Protein 5CCB (pdb70)

Solvent-accessible surface area: 30809 Å² total; per-residue (Å²): 5,8,5,29,48,35,52,128,84,3,66,83,17,0,8,0,0,0,3,24,33,169,53,50,37,55,27,14,113,0,85,148,73,27,105,23,128,24,173,57,21,28,0,123,3,50,109,21,0,26,46,70,52,7,0,15,78,1,85,18,47,116,59,18,116,0,25,0,0,0,0,1,1,17,7,15,3,108,26,9,70,100,54,44,141,9,8,84,21,16,5,3,0,0,2,2,6,7,2,40,2,90,18,31,5,30,0,0,3,4,17,5,12,3,0,4,11,0,4,1,1,2,5,1,0,6,39,94,4,44,0,26,0,0,10,136,65,117,123,62,0,82,68,0,74,83,5,4,130,60,4,144,0,28,169,22,13,46,12,64,45,50,52,7,23,192,70,3,3,41,33,69,79,58,0,42,0,0,1,0,51,28,102,33,0,70,99,0,3,29,51,0,38,57,0,0,64,78,94,12,15,8,0,0,3,15,2,70,62,51,101,33,2,62,138,1,12,130,26,0,64,93,99,31,10,39,55,67,40,5,8,12,3,30,42,17,27,25,48,21,146,108,53,74,126,112,90,101,134,142,68,125,121,180,70,72,90,92,100,30,8,53,66,106,145,185,72,54,57,88,62,0,35,0,3,0,0,18,7,15,55,97,138,131,4,45,71,34,47,70,2,0,2,31,33,104,107,54,15,49,23,21,70,2,83,139,165,88,133,18,51,3,74,203,54,151,6,66,6,18,78,5,43,51,63,32,27,20,28,10,5,66,34,70,125,18,17,9,110,60,44,82,82,80,242,252,119,50,29,118,68,111,186,129,67,99,138,102,65,148,30,58,128,36,77,150,108,61,31,123,54,41,116,122,164,63,57,88,3,68,82,5,5,76,60,8,26,115,45,12,70,24,30,136,56,46,42,107,82,37,17,58,159,37,46,60,143,44,96,120,142,42,29,13,74,6,35,5,20,101,16,3,3,15,5,0,2,35,11,26,36,82,101,74,35,56,120,0,18,63,2,1,28,0,3,0,0,9,1,3,0,38,0,2,1,3,15,54,3,30,0,1,0,0,8,22,0,12,0,0,1,0,0,0,0,8,15,6,6,20,43,85,40,19,8,0,1,0,16,33,67,87,32,38,90,67,63,0,12,51,24,17,40,47,74,125,72,45,84,82,17,12,34,30,0,16,37,114,88,8,98,29,16,37,132,61,106,55,127,125,70,176,114,119,55,91,101,143,122,83,88,89,77,129,102,59,29,68,62,0,7,56,44,2,58,95,103,66,2,18,0,0,2,1,0,10,165,76,90,4,6,78,18,0,56,39,1,3,50,2,13,11,60,0,18,1,0,0,0,2,11,51,131,43,120,24,0,6,50,0,44,40,68,0,128,116,69,26,10,15,25,32,26,87,1,9,6,9,56,1,82,38,26,55,24,87,92,133,62,38,91,47,105,111,86,58,62,40,34,0,2,31,4,0,6,6,20,7,9,37,106,114,154

B-factor: mean 63.01, std 27.36, range [24.52, 203.17]

Secondary structure (DSSP, 8-state):
--SSS--SB--TT-EEEEE-STT-EEEEE--TT-EEEETTEEEEIIIIITTPBTT-EEE-SSS-EEEEE---HHHHHTTS--SS----HHHHHHHHHHTT--TT-EEEEE--TTSHHHHHHHHHHTTT-EEEEE--SHHHHHHHHHHHHHTT-GGGEEEE-S-HHHHTTS--S-BSEEEE-SS-GGGGHHHHHHHB-TT-EEEEEEESSHHHHHHHHHHHHHHT-EEEEEEEEEEEEEEEEEE-PPPP--S------EEEEEESSS------EEEEEEE---/-B--TT-EEEEEETTEEEEEE--TT-EEE-SS-EEEGGG--SSBTTB--EE-SS-EE---S------S--TT----S--B-S-HHHHHHHHHTT--SHHHHHHHHHTBSSGGGS-HHHHHHHHHHHHHHHS---EEE---HHHHHHHHHHH-GGGGTT--HHHHHHHHHHTT--TT-EEEEEE-STTHHHHHHHHHHTT-SEEEEEESTTS---HHHHHT---GGGGTTEEEEEGGGHHHHHHT-----HHHHHHHHHHHHHHHHHHHHHHHHT--BSEEEEE-SS-HHHHHHHHGGGB-SS-EEEEEESSSHHHHHHHHHHHHH--EEEEEEEEEEEEEEE--TT--EEEEEE-SSS-EEEEEEE-PPP-

GO terms:
  GO:0061953 mRNA (adenine-N1-)-methyltransferase activity (F, IDA)
  GO:0160107 tRNA (adenine(58)-N1)-methyltransferase activity (F, EXP)
  GO:0005654 nucleoplasm (C, TAS)
  GO:0005515 protein binding (F, IPI)
  GO:0006397 mRNA processing (P, IDA)

CATH classification: 3.10.330.20 (+1 more: 3.40.50.150)

Nearest PDB structures (foldseek):
  5ccx-assembly1_A-2  TM=1.003E+00  e=7.266E-63  Homo sapiens
  5cd1-assembly1_D  TM=9.983E-01  e=8.312E-58  Homo sapiens
  3mb5-assembly1_A  TM=9.151E-01  e=3.754E-25  Pyrococcus abyssi
  2pwy-assembly1_A  TM=8.803E-01  e=2.481E-20  Thermus thermophilus HB27
  5c0o-assembly1_G  TM=8.542E-01  e=1.266E-16  Thermus thermophilus HB27

Foldseek 3Di:
DQQQDDDFADAALFWKWKQQPDRDIETDHQDQQDWDQDPQAIDHRNPQGGGHTAQDWTQHPPRGTIHIHHDYLQRCLVHFDFPDDDDHVQVLVVVCVQQVFAAQFEEEEPDCGRVSSVSVSLNGHPDNYAYQHEHQDVVSLVVNCVVCVSSVSNNRYDYDHDDCLPPNRPAFQPGQEYEYDDAQCLSNLLSRLRRHHLQKHKYKYWAADVVSVVSNVVSCVVNPWAPKDKDFDWDWAWDWDKDFDDDDCPPDPPGDIDIDTHTPDPDTDGDTIMIMTMDHHD/DWFDAQAWWWKDWPHAIDIDHHDAPDWDDDPHAIEGCNVRGPHHAQFKWDDAPHYIDGDDNDDAAEADDCPPPDPPVCQQPDDPVVLVVCVVVVDQQVVSLVNRCVRGNCLNHHHRVVNVVSSVVSCSVRVTMMGMHADDLVSLQCNCLVPPCVQQQLAHSVNLVCQCVLQVQAAAFEEEEEGSNQCSSVLNSLRRRVLHHAYEYEYEDPDDGCRSNVSNVDDCSSCVRYAYEYPVCLVCLVVVVGDVVVVVVVVVVVVVNVVRNVVSSVLQSVLDGQEYEYGYPDLCQVVCVRSNSSYRFFHKYKYWHLDQPSVVVSVVVCVVVDQWDPKDKADDWDWDWDDDVVDIDIDDIRPSSNTIMIMTGGHDDDD

Structure (mmCIF, N/CA/C/O backbone):
data_5CCB
#
_entry.id   5CCB
#
_cell.length_a   137.180
_cell.length_b   137.180
_cell.length_c   177.020
_cell.angle_alpha   90.00
_cell.angle_beta   90.00
_cell.angle_gamma   90.00
#
_symmetry.space_group_name_H-M   'P 43 21 2'
#
loop_
_entity.id
_entity.type
_entity.pdbx_description
1 polymer 'tRNA (adenine(58)-N(1))-methyltransferase catalytic subunit TRMT61A'
2 polymer 'tRNA (adenine(58)-N(1))-methyltransferase non-catalytic subunit TRM6'
3 polymer tRNA3Lys
4 non-polymer S-ADENOSYL-L-HOMOCYSTEINE
5 non-polymer 'SODIUM ION'
6 water water
#
loop_
_atom_site.group_PDB
_atom_site.id
_atom_site.type_symbol
_atom_site.label_atom_id
_atom_site.label_alt_id
_atom_site.label_comp_id
_atom_site.label_asym_id
_atom_site.label_entity_id
_atom_site.label_seq_id
_atom_site.pdbx_PDB_ins_code
_atom_site.Cartn_x
_atom_site.Cartn_y
_atom_site.Cartn_z
_atom_site.occupancy
_atom_site.B_iso_or_equiv
_atom_site.auth_seq_id
_atom_site.auth_comp_id
_atom_site.auth_asym_id
_atom_site.auth_atom_id
_atom_site.pdbx_PDB_model_num
ATOM 1 N N . MET A 1 1 ? -28.386 -19.788 36.830 1.00 67.67 1 MET A N 1
ATOM 2 C CA . MET A 1 1 ? -29.861 -19.786 36.613 1.00 62.31 1 MET A CA 1
ATOM 3 C C . MET A 1 1 ? -30.363 -18.342 36.720 1.00 68.99 1 MET A C 1
ATOM 4 O O . MET A 1 1 ? -29.548 -17.438 36.905 1.00 59.25 1 MET A O 1
ATOM 20 N N . SER A 1 2 ? -31.667 -18.101 36.549 1.00 50.58 2 SER A N 1
ATOM 21 C CA . SER A 1 2 ? -32.630 -19.131 36.174 1.00 49.78 2 SER A CA 1
ATOM 22 C C . SER A 1 2 ? -32.640 -19.295 34.668 1.00 45.42 2 SER A C 1
ATOM 23 O O . SER A 1 2 ? -32.112 -18.456 33.943 1.00 49.22 2 SER A O 1
ATOM 31 N N . PHE A 1 3 ? -33.243 -20.386 34.210 1.00 40.30 3 PHE A N 1
ATOM 32 C CA . PHE A 1 3 ? -33.416 -20.641 32.787 1.00 39.13 3 PHE A CA 1
ATOM 33 C C . PHE A 1 3 ? -34.335 -19.595 32.167 1.00 42.68 3 PHE A C 1
ATOM 34 O O . PHE A 1 3 ? -34.276 -19.323 30.973 1.00 41.89 3 PHE A O 1
ATOM 51 N N . VAL A 1 4 ? -35.163 -18.996 33.009 1.00 35.75 4 VAL A N 1
ATOM 52 C CA . VAL A 1 4 ? -36.255 -18.146 32.566 1.00 35.08 4 VAL A CA 1
ATOM 53 C C . VAL A 1 4 ? -35.949 -16.658 32.754 1.00 44.98 4 VAL A C 1
ATOM 54 O O . VAL A 1 4 ? -36.615 -15.798 32.172 1.00 44.01 4 VAL A O 1
ATOM 67 N N . ALA A 1 5 ? -34.933 -16.355 33.558 1.00 39.02 5 ALA A N 1
ATOM 68 C CA . ALA A 1 5 ? -34.534 -14.971 33.791 1.00 45.44 5 ALA A CA 1
ATOM 69 C C . ALA A 1 5 ? -33.034 -14.877 34.073 1.00 41.96 5 ALA A C 1
ATOM 70 O O . ALA A 1 5 ? -32.476 -15.727 34.757 1.00 49.79 5 ALA A O 1
ATOM 77 N N . TYR A 1 6 ? -32.383 -13.849 33.532 1.00 38.90 6 TYR A N 1
ATOM 78 C CA . TYR A 1 6 ? -30.957 -13.645 33.761 1.00 41.66 6 TYR A CA 1
ATOM 79 C C . TYR A 1 6 ? -30.689 -13.166 35.183 1.00 43.58 6 TYR A C 1
ATOM 80 O O . TYR A 1 6 ? -31.397 -12.310 35.701 1.00 41.92 6 TYR A O 1
ATOM 98 N N . GLU A 1 7 ? -29.648 -13.717 35.793 1.00 42.78 7 GLU A N 1
ATOM 99 C CA . GLU A 1 7 ? -29.193 -13.290 37.105 1.00 51.99 7 GLU A CA 1
ATOM 100 C C . GLU A 1 7 ? -27.703 -13.032 37.002 1.00 52.29 7 GLU A C 1
ATOM 101 O O . GLU A 1 7 ? -27.000 -13.681 36.220 1.00 45.42 7 GLU A O 1
ATOM 113 N N . GLU A 1 8 ? -27.221 -12.076 37.784 1.00 45.19 8 GLU A N 1
ATOM 114 C CA . GLU A 1 8 ? -25.835 -11.653 37.684 1.00 49.84 8 GLU A CA 1
ATOM 115 C C . GLU A 1 8 ? -24.917 -12.716 38.263 1.00 45.11 8 GLU A C 1
ATOM 116 O O . GLU A 1 8 ? -23.894 -13.061 37.669 1.00 51.50 8 GLU A O 1
ATOM 128 N N . LEU A 1 9 ? -25.303 -13.247 39.418 1.00 47.28 9 LEU A N 1
ATOM 129 C CA . LEU A 1 9 ? -24.402 -14.054 40.230 1.00 43.39 9 LEU A CA 1
ATOM 130 C C . LEU A 1 9 ? -24.784 -15.518 40.290 1.00 43.39 9 LEU A C 1
ATOM 131 O O . LEU A 1 9 ? -25.959 -15.876 40.325 1.00 44.53 9 LEU A O 1
ATOM 147 N N . ILE A 1 10 ? -23.762 -16.362 40.323 1.00 40.10 10 ILE A N 1
ATOM 148 C CA . ILE A 1 10 ? -23.943 -17.793 40.459 1.00 40.55 10 ILE A CA 1
ATOM 149 C C . ILE A 1 10 ? -24.338 -18.107 41.894 1.00 51.69 10 ILE A C 1
ATOM 150 O O . ILE A 1 10 ? -23.785 -17.545 42.835 1.00 54.01 10 ILE A O 1
ATOM 166 N N . LYS A 1 11 ? -25.299 -19.007 42.061 1.00 50.56 11 LYS A N 1
ATOM 167 C CA . LYS A 1 11 ? -25.745 -19.401 43.388 1.00 51.04 11 LYS A CA 1
ATOM 168 C C . LYS A 1 11 ? -25.925 -20.908 43.429 1.00 51.10 11 LYS A C 1
ATOM 169 O O . LYS A 1 11 ? -25.930 -21.574 42.391 1.00 48.47 11 LYS A O 1
ATOM 188 N N . GLU A 1 12 ? -26.072 -21.444 44.632 1.00 47.28 12 GLU A N 1
ATOM 189 C CA . GLU A 1 12 ? -26.194 -22.879 44.810 1.00 43.69 12 GLU A CA 1
ATOM 190 C C . GLU A 1 12 ? -27.460 -23.382 44.139 1.00 41.71 12 GLU A C 1
ATOM 191 O O . GLU A 1 12 ? -28.489 -22.715 44.168 1.00 49.59 12 GLU A O 1
ATOM 203 N N . GLY A 1 13 ? -27.380 -24.565 43.538 1.00 42.55 13 GLY A N 1
ATOM 204 C CA . GLY A 1 13 ? -28.507 -25.134 42.824 1.00 48.88 13 GLY A CA 1
ATOM 205 C C . GLY A 1 13 ? -28.516 -24.758 41.350 1.00 41.58 13 GLY A C 1
ATOM 206 O O . GLY A 1 13 ? -29.186 -25.411 40.548 1.00 48.82 13 GLY A O 1
ATOM 210 N N . ASP A 1 14 ? -27.773 -23.710 40.992 1.00 44.75 14 ASP A N 1
ATOM 211 C CA . ASP A 1 14 ? -27.685 -23.267 39.597 1.00 43.86 14 ASP A CA 1
ATOM 212 C C . ASP A 1 14 ? -27.096 -24.338 38.689 1.00 50.41 14 ASP A C 1
ATOM 213 O O . ASP A 1 14 ? -26.231 -25.113 39.095 1.00 41.97 14 ASP A O 1
ATOM 222 N N . THR A 1 15 ? -27.565 -24.378 37.448 1.00 46.05 15 THR A N 1
ATOM 223 C CA . THR A 1 15 ? -26.881 -25.129 36.412 1.00 40.81 15 THR A CA 1
ATOM 224 C C . THR A 1 15 ? -25.936 -24.139 35.740 1.00 45.31 15 THR A C 1
ATOM 225 O O . THR A 1 15 ? -26.379 -23.143 35.172 1.00 51.57 15 THR A O 1
ATOM 236 N N . ALA A 1 16 ? -24.635 -24.392 35.826 1.00 39.34 16 ALA A N 1
ATOM 237 C CA . ALA A 1 16 ? -23.649 -23.503 35.212 1.00 39.63 16 ALA A CA 1
ATOM 238 C C . ALA A 1 16 ? -22.988 -24.214 34.041 1.00 38.12 16 ALA A C 1
ATOM 239 O O . ALA A 1 16 ? -22.771 -25.422 34.089 1.00 42.15 16 ALA A O 1
ATOM 246 N N . ILE A 1 17 ? -22.684 -23.467 32.983 1.00 42.80 17 ILE A N 1
ATOM 247 C CA . ILE A 1 17 ? -22.050 -24.037 31.798 1.00 40.45 17 ILE A CA 1
ATOM 248 C C . ILE A 1 17 ? -20.598 -23.571 31.713 1.00 36.96 17 ILE A C 1
ATOM 249 O O . ILE A 1 17 ? -20.321 -22.376 31.626 1.00 41.80 17 ILE A O 1
ATOM 265 N N . LEU A 1 18 ? -19.673 -24.524 31.765 1.00 40.83 18 LEU A N 1
ATOM 266 C CA . LEU A 1 18 ? -18.249 -24.220 31.699 1.00 40.57 18 LEU A CA 1
ATOM 267 C C . LEU A 1 18 ? -17.762 -24.334 30.262 1.00 39.09 18 LEU A C 1
ATOM 268 O O . LEU A 1 18 ? -18.021 -25.338 29.601 1.00 43.91 18 LEU A O 1
ATOM 284 N N . SER A 1 19 ? -17.062 -23.315 29.772 1.00 38.88 19 SER A N 1
ATOM 285 C CA . SER A 1 19 ? -16.457 -23.383 28.441 1.00 45.65 19 SER A CA 1
ATOM 286 C C . SER A 1 19 ? -14.984 -23.746 28.587 1.00 48.62 19 SER A C 1
ATOM 287 O O . SER A 1 19 ? -14.243 -23.070 29.296 1.00 56.07 19 SER A O 1
ATOM 295 N N . LEU A 1 20 ? -14.572 -24.817 27.914 1.00 48.46 20 LEU A N 1
ATOM 296 C CA . LEU A 1 20 ? -13.280 -25.456 28.155 1.00 54.38 20 LEU A CA 1
ATOM 297 C C . LEU A 1 20 ? -12.296 -25.241 27.016 1.00 57.28 20 LEU A C 1
ATOM 298 O O . LEU A 1 20 ? -11.237 -25.860 26.980 1.00 54.19 20 LEU A O 1
ATOM 314 N N . GLY A 1 21 ? -12.650 -24.374 26.079 1.00 50.02 21 GLY A N 1
ATOM 315 C CA . GLY A 1 21 ? -11.817 -24.152 24.918 1.00 60.65 21 GLY A CA 1
ATOM 316 C C . GLY A 1 21 ? -12.352 -24.908 23.720 1.00 62.26 21 GLY A C 1
ATOM 317 O O . GLY A 1 21 ? -13.000 -25.948 23.851 1.00 51.65 21 GLY A O 1
ATOM 321 N N . HIS A 1 22 ? -12.063 -24.381 22.541 1.00 66.04 22 HIS A N 1
ATOM 322 C CA . HIS A 1 22 ? -12.662 -24.875 21.318 1.00 73.30 22 HIS A CA 1
ATOM 323 C C . HIS A 1 22 ? -14.153 -24.609 21.466 1.00 71.83 22 HIS A C 1
ATOM 324 O O . HIS A 1 22 ? -14.542 -23.514 21.864 1.00 89.54 22 HIS A O 1
ATOM 339 N N . GLY A 1 23 ? -14.994 -25.585 21.166 1.00 65.31 23 GLY A N 1
ATOM 340 C CA . GLY A 1 23 ? -16.417 -25.412 21.392 1.00 79.02 23 GLY A CA 1
ATOM 341 C C . GLY A 1 23 ? -16.872 -26.215 22.593 1.00 61.50 23 GLY A C 1
ATOM 342 O O . GLY A 1 23 ? -18.047 -26.193 22.957 1.00 55.45 23 GLY A O 1
ATOM 346 N N . ALA A 1 24 ? -15.922 -26.912 23.218 1.00 47.84 24 ALA A N 1
ATOM 347 C CA . ALA A 1 24 ? -16.228 -27.907 24.243 1.00 43.11 24 ALA A CA 1
ATOM 348 C C . ALA A 1 24 ? -16.832 -27.246 25.478 1.00 49.00 24 ALA A C 1
ATOM 349 O O . ALA A 1 24 ? -16.380 -26.184 25.908 1.00 39.12 24 ALA A O 1
ATOM 356 N N . MET A 1 25 ? -17.843 -27.892 26.050 1.00 45.77 25 MET A N 1
ATOM 357 C CA . MET A 1 25 ? -18.517 -27.369 27.224 1.00 41.16 25 MET A CA 1
ATOM 358 C C . MET A 1 25 ? -18.946 -28.510 28.117 1.00 39.29 25 MET A C 1
ATOM 359 O O . MET A 1 25 ? -19.024 -29.651 27.683 1.00 36.28 25 MET A O 1
ATOM 373 N N . VAL A 1 26 ? -19.239 -28.187 29.369 1.00 41.02 26 VAL A N 1
ATOM 374 C CA . VAL A 1 26 ? -19.834 -29.146 30.275 1.00 41.10 26 VAL A CA 1
ATOM 375 C C . VAL A 1 26 ? -20.799 -28.392 31.189 1.00 40.26 26 VAL A C 1
ATOM 376 O O . VAL A 1 26 ? -20.557 -27.239 31.549 1.00 42.52 26 VAL A O 1
ATOM 389 N N . ALA A 1 27 ? -21.915 -29.026 31.533 1.00 37.23 27 ALA A N 1
ATOM 390 C CA . ALA A 1 27 ? -22.863 -28.422 32.452 1.00 37.82 27 ALA A CA 1
ATOM 391 C C . ALA A 1 27 ? -22.562 -28.955 33.850 1.00 46.75 27 ALA A C 1
ATOM 392 O O . ALA A 1 27 ? -22.197 -30.114 34.016 1.00 41.10 27 ALA A O 1
ATOM 399 N N . VAL A 1 28 ? -22.725 -28.103 34.851 1.00 37.80 28 VAL A N 1
ATOM 400 C CA . VAL A 1 28 ? -22.434 -28.474 36.226 1.00 47.91 28 VAL A CA 1
ATOM 401 C C . VAL A 1 28 ? -23.564 -27.995 37.109 1.00 41.03 28 VAL A C 1
ATOM 402 O O . VAL A 1 28 ? -24.094 -26.907 36.906 1.00 41.03 28 VAL A O 1
ATOM 415 N N . ARG A 1 29 ? -23.941 -28.810 38.084 1.00 46.60 29 ARG A N 1
ATOM 416 C CA . ARG A 1 29 ? -24.838 -28.346 39.123 1.00 44.40 29 ARG A CA 1
ATOM 417 C C . ARG A 1 29 ? -24.008 -27.804 40.282 1.00 44.30 29 ARG A C 1
ATOM 418 O O . ARG A 1 29 ? -23.234 -28.532 40.896 1.00 48.72 29 ARG A O 1
ATOM 439 N N . VAL A 1 30 ? -24.180 -26.524 40.581 1.00 40.18 30 VAL A N 1
ATOM 440 C CA . VAL A 1 30 ? -23.394 -25.868 41.616 1.00 48.72 30 VAL A CA 1
ATOM 441 C C . VAL A 1 30 ? -23.875 -26.296 43.009 1.00 48.80 30 VAL A C 1
ATOM 442 O O . VAL A 1 30 ? -25.017 -26.024 43.381 1.00 46.33 30 VAL A O 1
ATOM 455 N N . GLN A 1 31 ? -23.018 -27.002 43.750 1.00 47.48 31 GLN A N 1
ATOM 456 C CA . GLN A 1 31 ? -23.274 -27.355 45.145 1.00 48.79 31 GLN A CA 1
ATOM 457 C C . GLN A 1 31 ? -22.087 -26.996 46.040 1.00 57.73 31 GLN A C 1
ATOM 458 O O . GLN A 1 31 ? -20.935 -27.222 45.669 1.00 48.60 31 GLN A O 1
ATOM 472 N N . ARG A 1 32 ? -22.360 -26.474 47.230 1.00 55.78 32 ARG A N 1
ATOM 473 C CA . ARG A 1 32 ? -21.300 -26.260 48.212 1.00 61.05 32 ARG A CA 1
ATOM 474 C C . ARG A 1 32 ? -20.607 -27.582 48.513 1.00 45.92 32 ARG A C 1
ATOM 475 O O . ARG A 1 32 ? -21.263 -28.611 48.674 1.00 50.15 32 ARG A O 1
ATOM 496 N N . GLY A 1 33 ? -19.280 -27.559 48.578 1.00 47.76 33 GLY A N 1
ATOM 497 C CA . GLY A 1 33 ? -18.529 -28.751 48.925 1.00 56.78 33 GLY A CA 1
ATOM 498 C C . GLY A 1 33 ? -18.234 -29.631 47.723 1.00 65.95 33 GLY A C 1
ATOM 499 O O . GLY A 1 33 ? -17.551 -30.649 47.840 1.00 56.84 33 GLY A O 1
ATOM 503 N N . ALA A 1 34 ? -18.736 -29.238 46.556 1.00 59.94 34 ALA A N 1
ATOM 504 C CA . ALA A 1 34 ? -18.577 -30.061 45.359 1.00 53.22 34 ALA A CA 1
ATOM 505 C C . ALA A 1 34 ? -17.338 -29.651 44.575 1.00 44.90 34 ALA A C 1
ATOM 506 O O . ALA A 1 34 ? -16.891 -28.502 44.644 1.00 48.64 34 ALA A O 1
ATOM 513 N N . GLN A 1 35 ? -16.796 -30.610 43.831 1.00 50.98 35 GLN A N 1
ATOM 514 C CA . GLN A 1 35 ? -15.640 -30.382 42.979 1.00 60.38 35 GLN A CA 1
ATOM 515 C C . GLN A 1 35 ? -15.963 -30.809 41.557 1.00 50.94 35 GLN A C 1
ATOM 516 O O . GLN A 1 35 ? -16.694 -31.771 41.343 1.00 51.95 35 GLN A O 1
ATOM 530 N N . THR A 1 36 ? -15.396 -30.105 40.588 1.00 45.50 36 THR A N 1
ATOM 531 C CA . THR A 1 36 ? -15.496 -30.518 39.197 1.00 46.48 36 THR A CA 1
ATOM 532 C C . THR A 1 36 ? -14.113 -30.500 38.548 1.00 41.61 36 THR A C 1
ATOM 533 O O . THR A 1 36 ? -13.411 -29.486 38.589 1.00 45.61 36 THR A O 1
ATOM 544 N N . GLN A 1 37 ? -13.729 -31.627 37.955 1.00 39.92 37 GLN A N 1
ATOM 545 C CA . GLN A 1 37 ? -12.450 -31.747 37.257 1.00 49.21 37 GLN A CA 1
ATOM 546 C C . GLN A 1 37 ? -12.617 -31.418 35.779 1.00 48.69 37 GLN A C 1
ATOM 547 O O . GLN A 1 37 ? -13.557 -31.880 35.143 1.00 47.72 37 GLN A O 1
ATOM 561 N N . THR A 1 38 ? -11.693 -30.627 35.244 1.00 52.65 38 THR A N 1
ATOM 562 C CA . THR A 1 38 ? -11.631 -30.360 33.815 1.00 54.14 38 THR A CA 1
ATOM 563 C C . THR A 1 38 ? -10.202 -30.577 33.329 1.00 60.55 38 THR A C 1
ATOM 564 O O . THR A 1 38 ? -9.291 -30.778 34.131 1.00 47.29 38 THR A O 1
ATOM 575 N N . ARG A 1 39 ? -10.009 -30.528 32.015 1.00 53.74 39 ARG A N 1
ATOM 576 C CA . ARG A 1 39 ? -8.680 -30.648 31.435 1.00 56.55 39 ARG A CA 1
ATOM 577 C C . ARG A 1 39 ? -7.797 -29.478 31.866 1.00 56.92 39 ARG A C 1
ATOM 578 O O . ARG A 1 39 ? -6.573 -29.530 31.732 1.00 58.41 39 ARG A O 1
ATOM 599 N N . HIS A 1 40 ? -8.424 -28.429 32.392 1.00 50.76 40 HIS A N 1
ATOM 600 C CA . HIS A 1 40 ? -7.705 -27.240 32.842 1.00 52.71 40 HIS A CA 1
ATOM 601 C C . HIS A 1 40 ? -7.510 -27.201 34.359 1.00 57.40 40 HIS A C 1
ATOM 602 O O . HIS A 1 40 ? -6.947 -26.246 34.891 1.00 57.04 40 HIS A O 1
ATOM 617 N N . GLY A 1 41 ? -7.982 -28.230 35.054 1.00 51.62 41 GLY A N 1
ATOM 618 C CA . GLY A 1 41 ? -7.823 -28.302 36.494 1.00 58.33 41 GLY A CA 1
ATOM 619 C C . GLY A 1 41 ? -9.134 -28.434 37.246 1.00 61.72 41 GLY A C 1
ATOM 620 O O . GLY A 1 41 ? -10.199 -28.604 36.648 1.00 50.77 41 GLY A O 1
ATOM 624 N N . VAL A 1 42 ? -9.050 -28.333 38.569 1.00 58.21 42 VAL A N 1
ATOM 625 C CA . VAL A 1 42 ? -10.204 -28.526 39.441 1.00 54.99 42 VAL A CA 1
ATOM 626 C C . VAL A 1 42 ? -10.919 -27.220 39.741 1.00 56.26 42 VAL A C 1
ATOM 627 O O . VAL A 1 42 ? -10.290 -26.170 39.882 1.00 54.78 42 VAL A O 1
ATOM 640 N N . LEU A 1 43 ? -12.241 -27.298 39.842 1.00 55.76 43 LEU A N 1
ATOM 641 C CA . LEU A 1 43 ? -13.039 -26.191 40.344 1.00 55.62 43 LEU A CA 1
ATOM 642 C C . LEU A 1 43 ? -13.713 -26.603 41.634 1.00 53.14 43 LEU A C 1
ATOM 643 O O . LEU A 1 43 ? -14.438 -27.597 41.678 1.00 52.74 43 LEU A O 1
ATOM 659 N N . ARG A 1 44 ? -13.450 -25.837 42.684 1.00 52.43 44 ARG A N 1
ATOM 660 C CA . ARG A 1 44 ? -14.094 -26.038 43.967 1.00 55.97 44 ARG A CA 1
ATOM 661 C C . ARG A 1 44 ? -15.222 -25.030 44.041 1.00 49.30 44 ARG A C 1
ATOM 662 O O . ARG A 1 44 ? -14.993 -23.820 44.071 1.00 53.29 44 ARG A O 1
ATOM 683 N N . HIS A 1 45 ? -16.446 -25.533 44.046 1.00 46.74 45 HIS A N 1
ATOM 684 C CA . HIS A 1 45 ? -17.606 -24.686 43.826 1.00 49.46 45 HIS A CA 1
ATOM 685 C C . HIS A 1 45 ? -17.729 -23.581 44.865 1.00 50.92 45 HIS A C 1
ATOM 686 O O . HIS A 1 45 ? -18.020 -22.434 44.522 1.00 52.90 45 HIS A O 1
ATOM 701 N N . SER A 1 46 ? -17.486 -23.918 46.129 1.00 54.55 46 SER A N 1
ATOM 702 C CA . SER A 1 46 ? -17.789 -23.003 47.225 1.00 50.54 46 SER A CA 1
ATOM 703 C C . SER A 1 46 ? -16.974 -21.706 47.142 1.00 48.63 46 SER A C 1
ATOM 704 O O . SER A 1 46 ? -17.439 -20.651 47.578 1.00 64.24 46 SER A O 1
ATOM 712 N N . VAL A 1 47 ? -15.783 -21.770 46.551 1.00 52.44 47 VAL A N 1
ATOM 713 C CA . VAL A 1 47 ? -14.943 -20.576 46.411 1.00 61.18 47 VAL A CA 1
ATOM 714 C C . VAL A 1 47 ? -14.755 -20.114 44.964 1.00 64.97 47 VAL A C 1
ATOM 715 O O . VAL A 1 47 ? -14.656 -18.914 44.706 1.00 66.24 47 VAL A O 1
ATOM 728 N N . ASP A 1 48 ? -14.716 -21.055 44.025 1.00 58.61 48 ASP A N 1
ATOM 729 C CA . ASP A 1 48 ? -14.432 -20.724 42.628 1.00 63.90 48 ASP A CA 1
ATOM 730 C C . ASP A 1 48 ? -15.679 -20.329 41.838 1.00 60.12 48 ASP A C 1
ATOM 731 O O . ASP A 1 48 ? -15.576 -19.610 40.846 1.00 63.47 48 ASP A O 1
ATOM 740 N N . LEU A 1 49 ? -16.847 -20.800 42.269 1.00 54.33 49 LEU A N 1
ATOM 741 C CA . LEU A 1 49 ? -18.093 -20.548 41.542 1.00 55.14 49 LEU A CA 1
ATOM 742 C C . LEU A 1 49 ? -19.090 -19.700 42.316 1.00 54.09 49 LEU A C 1
ATOM 743 O O . LEU A 1 49 ? -19.499 -18.629 41.859 1.00 58.65 49 LEU A O 1
ATOM 759 N N . ILE A 1 50 ? -19.493 -20.188 43.483 1.00 58.98 50 ILE A N 1
ATOM 760 C CA . ILE A 1 50 ? -20.544 -19.533 44.250 1.00 54.16 50 ILE A CA 1
ATOM 761 C C . ILE A 1 50 ? -20.170 -18.102 44.604 1.00 53.93 50 ILE A C 1
ATOM 762 O O . ILE A 1 50 ? -19.081 -17.841 45.114 1.00 57.75 50 ILE A O 1
ATOM 778 N N . GLY A 1 51 ? -21.082 -17.177 44.318 1.00 50.52 51 GLY A N 1
ATOM 779 C CA . GLY A 1 51 ? -20.871 -15.779 44.628 1.00 58.36 51 GLY A CA 1
ATOM 780 C C . GLY A 1 51 ? -20.302 -15.025 43.448 1.00 52.21 51 GLY A C 1
ATOM 781 O O . GLY A 1 51 ? -20.364 -13.799 43.401 1.00 61.01 51 GLY A O 1
ATOM 785 N N . ARG A 1 52 ? -19.750 -15.754 42.487 1.00 52.15 52 ARG A N 1
ATOM 786 C CA . ARG A 1 52 ? -19.104 -15.115 41.348 1.00 59.39 52 ARG A CA 1
ATOM 787 C C . ARG A 1 52 ? -20.062 -14.894 40.176 1.00 55.14 52 ARG A C 1
ATOM 788 O O . ARG A 1 52 ? -21.027 -15.634 40.002 1.00 52.95 52 ARG A O 1
ATOM 809 N N . PRO A 1 53 ? -19.803 -13.849 39.381 1.00 52.57 53 PRO A N 1
ATOM 810 C CA . PRO A 1 53 ? -20.697 -13.495 38.277 1.00 57.23 53 PRO A CA 1
ATOM 811 C C . PRO A 1 53 ? -20.499 -14.382 37.053 1.00 52.95 53 PRO A C 1
ATOM 812 O O . PRO A 1 53 ? -19.381 -14.799 36.753 1.00 46.70 53 PRO A O 1
ATOM 823 N N . PHE A 1 54 ? -21.593 -14.681 36.366 1.00 46.52 54 PHE A N 1
ATOM 824 C CA . PHE A 1 54 ? -21.520 -15.388 35.101 1.00 41.59 54 PHE A CA 1
ATOM 825 C C . PHE A 1 54 ? -20.696 -14.575 34.124 1.00 41.02 54 PHE A C 1
ATOM 826 O O . PHE A 1 54 ? -20.762 -13.349 34.120 1.00 44.04 54 PHE A O 1
ATOM 843 N N . GLY A 1 55 ? -19.907 -15.261 33.305 1.00 45.08 55 GLY A N 1
ATOM 844 C CA . GLY A 1 55 ? -19.137 -14.599 32.275 1.00 48.54 55 GLY A CA 1
ATOM 845 C C . GLY A 1 55 ? -17.709 -14.360 32.714 1.00 50.24 55 GLY A C 1
ATOM 846 O O . GLY A 1 55 ? -16.904 -13.820 31.957 1.00 50.43 55 GLY A O 1
ATOM 850 N N . SER A 1 56 ? -17.394 -14.778 33.938 1.00 46.24 56 SER A N 1
ATOM 851 C CA . SER A 1 56 ? -16.070 -14.559 34.506 1.00 55.78 56 SER A CA 1
ATOM 852 C C . SER A 1 56 ? -15.112 -15.655 34.099 1.00 52.29 56 SER A C 1
ATOM 853 O O . SER A 1 56 ? -15.507 -16.803 33.885 1.00 48.22 56 SER A O 1
ATOM 861 N N . LYS A 1 57 ? -13.843 -15.279 34.006 1.00 55.83 57 LYS A N 1
ATOM 862 C CA . LYS A 1 57 ? -12.761 -16.225 33.824 1.00 58.29 57 LYS A CA 1
ATOM 863 C C . LYS A 1 57 ? -12.443 -16.795 35.196 1.00 57.43 57 LYS A C 1
ATOM 864 O O . LYS A 1 57 ? -12.135 -16.052 36.125 1.00 63.97 57 LYS A O 1
ATOM 883 N N . VAL A 1 58 ? -12.537 -18.111 35.334 1.00 54.62 58 VAL A N 1
ATOM 884 C CA . VAL A 1 58 ? -12.298 -18.751 36.619 1.00 59.02 58 VAL A CA 1
ATOM 885 C C . VAL A 1 58 ? -11.023 -19.574 36.579 1.00 68.74 58 VAL A C 1
ATOM 886 O O . VAL A 1 58 ? -10.893 -20.497 35.779 1.00 57.97 58 VAL A O 1
ATOM 899 N N . THR A 1 59 ? -10.081 -19.228 37.450 1.00 69.81 59 THR A N 1
ATOM 900 C CA . THR A 1 59 ? -8.859 -19.999 37.596 1.00 63.56 59 THR A CA 1
ATOM 901 C C . THR A 1 59 ? -9.203 -21.285 38.338 1.00 62.81 59 THR A C 1
ATOM 902 O O . THR A 1 59 ? -10.033 -21.277 39.246 1.00 71.20 59 THR A O 1
ATOM 913 N N . CYS A 1 60 ? -8.574 -22.388 37.943 1.00 62.57 60 CYS A N 1
ATOM 914 C CA . CYS A 1 60 ? -8.938 -23.704 38.455 1.00 64.25 60 CYS A CA 1
ATOM 915 C C . CYS A 1 60 ? -7.869 -24.240 39.413 1.00 83.14 60 CYS A C 1
ATOM 916 O O . CYS A 1 60 ? -7.979 -24.072 40.630 1.00 77.68 60 CYS A O 1
ATOM 924 N N . GLY A 1 61 ? -6.835 -24.872 38.864 1.00 76.10 61 GLY A N 1
ATOM 925 C CA . GLY A 1 61 ? -5.798 -25.480 39.680 1.00 95.13 61 GLY A CA 1
ATOM 926 C C . GLY A 1 61 ? -4.430 -24.859 39.471 1.00 102.01 61 GLY A C 1
ATOM 927 O O . GLY A 1 61 ? -4.122 -23.815 40.047 1.00 100.56 61 GLY A O 1
ATOM 931 N N . ARG A 1 62 ? -3.610 -25.500 38.643 1.00 101.33 62 ARG A N 1
ATOM 932 C CA . ARG A 1 62 ? -2.243 -25.046 38.408 1.00 97.74 62 ARG A CA 1
ATOM 933 C C . ARG A 1 62 ? -2.201 -23.870 37.438 1.00 106.14 62 ARG A C 1
ATOM 934 O O . ARG A 1 62 ? -1.448 -23.886 36.463 1.00 99.85 62 ARG A O 1
ATOM 938 N N . GLY A 1 63 ? -3.008 -22.850 37.711 1.00 103.71 63 GLY A N 1
ATOM 939 C CA . GLY A 1 63 ? -3.073 -21.677 36.860 1.00 102.95 63 GLY A CA 1
ATOM 940 C C . GLY A 1 63 ? -3.925 -21.883 35.621 1.00 94.25 63 GLY A C 1
ATOM 941 O O . GLY A 1 63 ? -3.987 -21.010 34.754 1.00 90.69 63 GLY A O 1
ATOM 945 N N . GLY A 1 64 ? -4.585 -23.035 35.534 1.00 89.99 64 GLY A N 1
ATOM 946 C CA . GLY A 1 64 ? -5.488 -23.307 34.427 1.00 76.30 64 GLY A CA 1
ATOM 947 C C . GLY A 1 64 ? -6.757 -22.490 34.609 1.00 78.92 64 GLY A C 1
ATOM 948 O O . GLY A 1 64 ? -7.018 -22.010 35.712 1.00 74.63 64 GLY A O 1
ATOM 952 N N . TRP A 1 65 ? -7.549 -22.321 33.550 1.00 68.19 65 TRP A N 1
ATOM 953 C CA . TRP A 1 65 ? -8.762 -21.502 33.651 1.00 61.21 65 TRP A CA 1
ATOM 954 C C . TRP A 1 65 ? -9.915 -21.961 32.756 1.00 63.54 65 TRP A C 1
ATOM 955 O O . TRP A 1 65 ? -9.725 -22.721 31.807 1.00 59.40 65 TRP A O 1
ATOM 976 N N . VAL A 1 66 ? -11.115 -21.485 33.080 1.00 55.69 66 VAL A N 1
ATOM 977 C CA . VAL A 1 66 ? -12.301 -21.716 32.265 1.00 59.67 66 VAL A CA 1
ATOM 978 C C . VAL A 1 66 ? -13.201 -20.496 32.350 1.00 54.01 66 VAL A C 1
ATOM 979 O O . VAL A 1 66 ? -13.045 -19.667 33.241 1.00 50.50 66 VAL A O 1
ATOM 992 N N . TYR A 1 67 ? -14.152 -20.391 31.432 1.00 43.29 67 TYR A N 1
ATOM 993 C CA . TYR A 1 67 ? -15.166 -19.359 31.517 1.00 41.75 67 TYR A CA 1
ATOM 994 C C . TYR A 1 67 ? -16.462 -20.006 31.971 1.00 46.90 67 TYR A C 1
ATOM 995 O O . TYR A 1 67 ? -16.755 -21.144 31.608 1.00 43.38 67 TYR A O 1
ATOM 1013 N N . VAL A 1 68 ? -17.231 -19.289 32.779 1.00 44.82 68 VAL A N 1
ATOM 1014 C CA . VAL A 1 68 ? -18.505 -19.807 33.250 1.00 41.73 68 VAL A CA 1
ATOM 1015 C C . VAL A 1 68 ? -19.638 -19.010 32.629 1.00 39.78 68 VAL A C 1
ATOM 1016 O O . VAL A 1 68 ? -19.665 -17.784 32.719 1.00 43.14 68 VAL A O 1
ATOM 1029 N N . LEU A 1 69 ? -20.568 -19.716 31.995 1.00 41.14 69 LEU A N 1
ATOM 1030 C CA . LEU A 1 69 ? -21.656 -19.074 31.273 1.00 40.26 69 LEU A CA 1
ATOM 1031 C C . LEU A 1 69 ? -23.010 -19.326 31.910 1.00 38.66 69 LEU A C 1
ATOM 1032 O O . LEU A 1 69 ? -23.279 -20.401 32.446 1.00 36.34 69 LEU A O 1
ATOM 1048 N N . HIS A 1 70 ? -23.863 -18.313 31.818 1.00 37.44 70 HIS A N 1
ATOM 1049 C CA . HIS A 1 70 ? -25.240 -18.389 32.282 1.00 40.72 70 HIS A CA 1
ATOM 1050 C C . HIS A 1 70 ? -26.022 -19.425 31.456 1.00 37.09 70 HIS A C 1
ATOM 1051 O O . HIS A 1 70 ? -25.861 -19.505 30.242 1.00 38.68 70 HIS A O 1
ATOM 1066 N N . PRO A 1 71 ? -26.865 -20.236 32.113 1.00 38.22 71 PRO A N 1
ATOM 1067 C CA . PRO A 1 71 ? -27.616 -21.241 31.351 1.00 36.27 71 PRO A CA 1
ATOM 1068 C C . PRO A 1 71 ? -28.655 -20.636 30.399 1.00 34.98 71 PRO A C 1
ATOM 1069 O O . PRO A 1 71 ? -29.272 -19.612 30.702 1.00 34.62 71 PRO A O 1
ATOM 1080 N N . THR A 1 72 ? -28.811 -21.273 29.242 1.00 36.98 72 THR A N 1
ATOM 1081 C CA . THR A 1 72 ? -29.885 -20.992 28.305 1.00 35.81 72 THR A CA 1
ATOM 1082 C C . THR A 1 72 ? -30.281 -22.342 27.710 1.00 32.06 72 THR A C 1
ATOM 1083 O O . THR A 1 72 ? -29.510 -23.299 27.784 1.00 38.62 72 THR A O 1
ATOM 1094 N N . PRO A 1 73 ? -31.472 -22.423 27.099 1.00 33.48 73 PRO A N 1
ATOM 1095 C CA . PRO A 1 73 ? -31.920 -23.650 26.429 1.00 36.88 73 PRO A CA 1
ATOM 1096 C C . PRO A 1 73 ? -30.931 -24.102 25.355 1.00 31.59 73 PRO A C 1
ATOM 1097 O O . PRO A 1 73 ? -30.675 -25.296 25.218 1.00 33.06 73 PRO A O 1
ATOM 1108 N N . GLU A 1 74 ? -30.369 -23.155 24.611 1.00 34.52 74 GLU A N 1
ATOM 1109 C CA . GLU A 1 74 ? -29.419 -23.495 23.557 1.00 33.90 74 GLU A CA 1
ATOM 1110 C C . GLU A 1 74 ? -28.160 -24.139 24.152 1.00 31.41 74 GLU A C 1
ATOM 1111 O O . GLU A 1 74 ? -27.673 -25.152 23.652 1.00 33.29 74 GLU A O 1
ATOM 1123 N N . LEU A 1 75 ? -27.635 -23.558 25.223 1.00 35.85 75 LEU A N 1
ATOM 1124 C CA . LEU A 1 75 ? -26.475 -24.133 25.891 1.00 30.82 75 LEU A CA 1
ATOM 1125 C C . LEU A 1 75 ? -26.835 -25.459 26.562 1.00 32.13 75 LEU A C 1
ATOM 1126 O O . LEU A 1 75 ? -26.056 -26.415 26.531 1.00 34.28 75 LEU A O 1
ATOM 1142 N N . TRP A 1 76 ? -28.031 -25.532 27.136 1.00 33.44 76 TRP A N 1
ATOM 1143 C CA . TRP A 1 76 ? -28.481 -26.762 27.771 1.00 31.76 76 TRP A CA 1
ATOM 1144 C C . TRP A 1 76 ? -28.602 -27.895 26.747 1.00 34.22 76 TRP A C 1
ATOM 1145 O O . TRP A 1 76 ? -28.181 -29.025 27.001 1.00 34.15 76 TRP A O 1
ATOM 1166 N N . THR A 1 77 ? -29.154 -27.583 25.581 1.00 34.27 77 THR A N 1
ATOM 1167 C CA . THR A 1 77 ? -29.306 -28.560 24.504 1.00 30.25 77 THR A CA 1
ATOM 1168 C C . THR A 1 77 ? -27.980 -29.234 24.153 1.00 31.37 77 THR A C 1
ATOM 1169 O O . THR A 1 77 ? -27.942 -30.419 23.822 1.00 34.44 77 THR A O 1
ATOM 1180 N N . LEU A 1 78 ? -26.893 -28.477 24.242 1.00 31.57 78 LEU A N 1
ATOM 1181 C CA . LEU A 1 78 ? -25.568 -28.978 23.889 1.00 30.71 78 LEU A CA 1
ATOM 1182 C C . LEU A 1 78 ? -24.841 -29.671 25.044 1.00 37.50 78 LEU A C 1
ATOM 1183 O O . LEU A 1 78 ? -23.752 -30.213 24.858 1.00 38.31 78 LEU A O 1
ATOM 1199 N N . ASN A 1 79 ? -25.440 -29.655 26.229 1.00 34.38 79 ASN A N 1
ATOM 1200 C CA . ASN A 1 79 ? -24.796 -30.214 27.413 1.00 35.57 79 ASN A CA 1
ATOM 1201 C C . ASN A 1 79 ? -25.674 -31.159 28.235 1.00 37.95 79 ASN A C 1
ATOM 1202 O O . ASN A 1 79 ? -25.199 -31.742 29.201 1.00 35.89 79 ASN A O 1
ATOM 1213 N N . LEU A 1 80 ? -26.936 -31.334 27.850 1.00 36.89 80 LEU A N 1
ATOM 1214 C CA . LEU A 1 80 ? -27.842 -32.152 28.646 1.00 33.17 80 LEU A CA 1
ATOM 1215 C C . LEU A 1 80 ? -27.504 -33.636 28.479 1.00 36.90 80 LEU A C 1
ATOM 1216 O O . LEU A 1 80 ? -26.954 -34.044 27.456 1.00 39.34 80 LEU A O 1
ATOM 1232 N N . PRO A 1 81 ? -27.807 -34.449 29.500 1.00 36.75 81 PRO A N 1
ATOM 1233 C CA . PRO A 1 81 ? -27.627 -35.904 29.408 1.00 44.75 81 PRO A CA 1
ATOM 1234 C C . PRO A 1 81 ? -28.697 -36.549 28.522 1.00 40.55 81 PRO A C 1
ATOM 1235 O O . PRO A 1 81 ? -29.872 -36.560 28.886 1.00 41.69 81 PRO A O 1
ATOM 1246 N N . HIS A 1 82 ? -28.295 -37.068 27.367 1.00 35.58 82 HIS A N 1
ATOM 1247 C CA . HIS A 1 82 ? -29.233 -37.701 26.444 1.00 41.56 82 HIS A CA 1
ATOM 1248 C C . HIS A 1 82 ? -29.863 -38.951 27.044 1.00 44.97 82 HIS A C 1
ATOM 1249 O O . HIS A 1 82 ? -29.168 -39.824 27.552 1.00 46.24 82 HIS A O 1
ATOM 1264 N N . ARG A 1 83 ? -31.183 -39.032 26.964 1.00 38.52 83 ARG A N 1
ATOM 1265 C CA . ARG A 1 83 ? -31.900 -40.261 27.250 1.00 36.16 83 ARG A CA 1
ATOM 1266 C C . ARG A 1 83 ? -32.588 -40.698 25.975 1.00 40.60 83 ARG A C 1
ATOM 1267 O O . ARG A 1 83 ? -33.183 -41.768 25.900 1.00 39.35 83 ARG A O 1
ATOM 1288 N N . THR A 1 84 ? -32.465 -39.848 24.962 1.00 36.86 84 THR A N 1
ATOM 1289 C CA . THR A 1 84 ? -32.990 -40.101 23.637 1.00 33.25 84 THR A CA 1
ATOM 1290 C C . THR A 1 84 ? -32.121 -39.305 22.686 1.00 35.02 84 THR A C 1
ATOM 1291 O O . THR A 1 84 ? -31.294 -38.497 23.115 1.00 34.13 84 THR A O 1
ATOM 1302 N N . GLN A 1 85 ? -32.308 -39.515 21.394 1.00 36.52 85 GLN A N 1
ATOM 1303 C CA . GLN A 1 85 ? -31.838 -38.546 20.436 1.00 33.79 85 GLN A CA 1
ATOM 1304 C C . GLN A 1 85 ? -32.662 -37.290 20.698 1.00 35.83 85 GLN A C 1
ATOM 1305 O O . GLN A 1 85 ? -33.821 -37.376 21.120 1.00 35.59 85 GLN A O 1
ATOM 1319 N N . ILE A 1 86 ? -32.061 -36.125 20.489 1.00 33.29 86 ILE A N 1
ATOM 1320 C CA . ILE A 1 86 ? -32.731 -34.863 20.758 1.00 34.30 86 ILE A CA 1
ATOM 1321 C C . ILE A 1 86 ? -32.763 -33.986 19.519 1.00 34.78 86 ILE A C 1
ATOM 1322 O O . ILE A 1 86 ? -32.051 -34.243 18.548 1.00 33.31 86 ILE A O 1
ATOM 1338 N N . LEU A 1 87 ? -33.592 -32.951 19.563 1.00 32.39 87 LEU A N 1
ATOM 1339 C CA . LEU A 1 87 ? -33.585 -31.925 18.540 1.00 33.61 87 LEU A CA 1
ATOM 1340 C C . LEU A 1 87 ? -32.582 -30.847 18.923 1.00 34.97 87 LEU A C 1
ATOM 1341 O O . LEU A 1 87 ? -32.422 -30.516 20.100 1.00 34.04 87 LEU A O 1
ATOM 1357 N N . TYR A 1 88 ? -31.914 -30.306 17.914 1.00 32.24 88 TYR A N 1
ATOM 1358 C CA . TYR A 1 88 ? -30.932 -29.257 18.108 1.00 29.40 88 TYR A CA 1
ATOM 1359 C C . TYR A 1 88 ? -31.541 -27.912 17.754 1.00 31.87 88 TYR A C 1
ATOM 1360 O O . TYR A 1 88 ? -32.667 -27.848 17.269 1.00 31.08 88 TYR A O 1
ATOM 1378 N N . SER A 1 89 ? -30.796 -26.842 17.995 1.00 33.36 89 SER A N 1
ATOM 1379 C CA . SER A 1 89 ? -31.381 -25.509 18.033 1.00 31.01 89 SER A CA 1
ATOM 1380 C C . SER A 1 89 ? -31.808 -24.995 16.659 1.00 34.14 89 SER A C 1
ATOM 1381 O O . SER A 1 89 ? -32.703 -24.160 16.556 1.00 31.24 89 SER A O 1
ATOM 1389 N N . THR A 1 90 ? -31.198 -25.512 15.600 1.00 29.28 90 THR A N 1
ATOM 1390 C CA . THR A 1 90 ? -31.586 -25.104 14.249 1.00 35.34 90 THR A CA 1
ATOM 1391 C C . THR A 1 90 ? -33.018 -25.537 13.917 1.00 29.38 90 THR A C 1
ATOM 1392 O O . THR A 1 90 ? -33.807 -24.747 13.388 1.00 32.48 90 THR A O 1
ATOM 1403 N N . ASP A 1 91 ? -33.360 -26.782 14.241 1.00 31.44 91 ASP A N 1
ATOM 1404 C CA . ASP A 1 91 ? -34.733 -27.250 14.086 1.00 29.29 91 ASP A CA 1
ATOM 1405 C C . ASP A 1 91 ? -35.650 -26.541 15.076 1.00 28.91 91 ASP A C 1
ATOM 1406 O O . ASP A 1 91 ? -36.753 -26.126 14.728 1.00 30.79 91 ASP A O 1
ATOM 1415 N N . ILE A 1 92 ? -35.190 -26.394 16.313 1.00 32.35 92 ILE A N 1
ATOM 1416 C CA . ILE A 1 92 ? -36.004 -25.777 17.350 1.00 28.00 92 ILE A CA 1
ATOM 1417 C C . ILE A 1 92 ? -36.338 -24.319 17.025 1.00 32.82 92 ILE A C 1
ATOM 1418 O O . ILE A 1 92 ? -37.447 -23.849 17.292 1.00 32.47 92 ILE A O 1
ATOM 1434 N N . ALA A 1 93 ? -35.396 -23.605 16.424 1.00 34.48 93 ALA A N 1
ATOM 1435 C CA . ALA A 1 93 ? -35.639 -22.225 16.041 1.00 27.55 93 ALA A CA 1
ATOM 1436 C C . ALA A 1 93 ? -36.791 -22.129 15.035 1.00 32.40 93 ALA A C 1
ATOM 1437 O O . ALA A 1 93 ? -37.663 -21.268 15.154 1.00 32.78 93 ALA A O 1
ATOM 1444 N N . LEU A 1 94 ? -36.789 -23.007 14.039 1.00 28.75 94 LEU A N 1
ATOM 1445 C CA . LEU A 1 94 ? -37.821 -22.988 13.015 1.00 34.73 94 LEU A CA 1
ATOM 1446 C C . LEU A 1 94 ? -39.160 -23.438 13.595 1.00 35.73 94 LEU A C 1
ATOM 1447 O O . LEU A 1 94 ? -40.198 -22.823 13.348 1.00 34.40 94 LEU A O 1
ATOM 1463 N N . ILE A 1 95 ? -39.135 -24.518 14.366 1.00 31.75 95 ILE A N 1
ATOM 1464 C CA . ILE A 1 95 ? -40.335 -25.008 15.034 1.00 26.95 95 ILE A CA 1
ATOM 1465 C C . ILE A 1 95 ? -40.975 -23.894 15.854 1.00 27.24 95 ILE A C 1
ATOM 1466 O O . ILE A 1 95 ? -42.188 -23.686 15.805 1.00 30.88 95 ILE A O 1
ATOM 1482 N N . THR A 1 96 ? -40.149 -23.159 16.592 1.00 30.38 96 THR A N 1
ATOM 1483 C CA . THR A 1 96 ? -40.660 -22.141 17.496 1.00 28.70 96 THR A CA 1
ATOM 1484 C C . THR A 1 96 ? -41.357 -21.020 16.727 1.00 31.91 96 THR A C 1
ATOM 1485 O O . THR A 1 96 ? -42.453 -20.592 17.092 1.00 30.27 96 THR A O 1
ATOM 1496 N N . MET A 1 97 ? -40.739 -20.546 15.653 1.00 34.32 97 MET A N 1
ATOM 1497 C CA . MET A 1 97 ? -41.342 -19.455 14.894 1.00 34.64 97 MET A CA 1
ATOM 1498 C C . MET A 1 97 ? -42.590 -19.918 14.139 1.00 27.21 97 MET A C 1
ATOM 1499 O O . MET A 1 97 ? -43.609 -19.229 14.128 1.00 29.35 97 MET A O 1
ATOM 1513 N N . MET A 1 98 ? -42.519 -21.088 13.514 1.00 32.24 98 MET A N 1
ATOM 1514 C CA . MET A 1 98 ? -43.613 -21.551 12.662 1.00 35.30 98 MET A CA 1
ATOM 1515 C C . MET A 1 98 ? -44.841 -21.984 13.473 1.00 36.90 98 MET A C 1
ATOM 1516 O O . MET A 1 98 ? -45.956 -22.014 12.953 1.00 35.03 98 MET A O 1
ATOM 1530 N N . LEU A 1 99 ? -44.634 -22.334 14.736 1.00 31.83 99 LEU A N 1
ATOM 1531 C CA . LEU A 1 99 ? -45.753 -22.630 15.629 1.00 33.48 99 LEU A CA 1
ATOM 1532 C C . LEU A 1 99 ? -46.289 -21.341 16.252 1.00 30.87 99 LEU A C 1
ATOM 1533 O O . LEU A 1 99 ? -47.294 -21.360 16.965 1.00 33.26 99 LEU A O 1
ATOM 1549 N N . GLU A 1 100 ? -45.598 -20.231 15.995 1.00 33.78 100 GLU A N 1
ATOM 1550 C CA . GLU A 1 100 ? -46.017 -18.915 16.464 1.00 31.64 100 GLU A CA 1
ATOM 1551 C C . GLU A 1 100 ? -46.013 -18.843 17.997 1.00 34.16 100 GLU A C 1
ATOM 1552 O O . GLU A 1 100 ? -46.853 -18.177 18.597 1.00 33.96 100 GLU A O 1
ATOM 1564 N N . LEU A 1 101 ? -45.045 -19.516 18.619 1.00 33.54 101 LEU A N 1
ATOM 1565 C CA . LEU A 1 101 ? -44.911 -19.509 20.076 1.00 33.40 101 LEU A CA 1
ATOM 1566 C C . LEU A 1 101 ? -44.432 -18.157 20.600 1.00 39.82 101 LEU A C 1
ATOM 1567 O O . LEU A 1 101 ? -43.587 -17.504 19.996 1.00 33.40 101 LEU A O 1
ATOM 1583 N N . ARG A 1 102 ? -44.946 -17.768 21.759 1.00 33.15 102 ARG A N 1
ATOM 1584 C CA . ARG A 1 102 ? -44.718 -16.444 22.306 1.00 30.44 102 ARG A CA 1
ATOM 1585 C C . ARG A 1 102 ? -45.116 -16.517 23.769 1.00 32.32 102 ARG A C 1
ATOM 1586 O O . ARG A 1 102 ? -45.723 -17.505 24.201 1.00 33.96 102 ARG A O 1
ATOM 1607 N N . PRO A 1 103 ? -44.782 -15.483 24.545 1.00 30.21 103 PRO A N 1
ATOM 1608 C CA . PRO A 1 103 ? -45.227 -15.491 25.942 1.00 36.38 103 PRO A CA 1
ATOM 1609 C C . PRO A 1 103 ? -46.738 -15.635 26.014 1.00 34.68 103 PRO A C 1
ATOM 1610 O O . PRO A 1 103 ? -47.446 -14.944 25.283 1.00 35.33 103 PRO A O 1
ATOM 1621 N N . GLY A 1 104 ? -47.225 -16.540 26.858 1.00 35.04 104 GLY A N 1
ATOM 1622 C CA . GLY A 1 104 ? -48.651 -16.739 27.013 1.00 32.03 104 GLY A CA 1
ATOM 1623 C C . GLY A 1 104 ? -49.152 -17.925 26.222 1.00 36.74 104 GLY A C 1
ATOM 1624 O O . GLY A 1 104 ? -50.268 -18.388 26.442 1.00 35.08 104 GLY A O 1
ATOM 1628 N N . SER A 1 105 ? -48.331 -18.449 25.314 1.00 37.59 105 SER A N 1
ATOM 1629 C CA . SER A 1 105 ? -48.776 -19.581 24.507 1.00 32.94 105 SER A CA 1
ATOM 1630 C C . SER A 1 105 ? -48.994 -20.817 25.379 1.00 32.10 105 SER A C 1
ATOM 1631 O O . SER A 1 105 ? -48.245 -21.074 26.327 1.00 33.05 105 SER A O 1
ATOM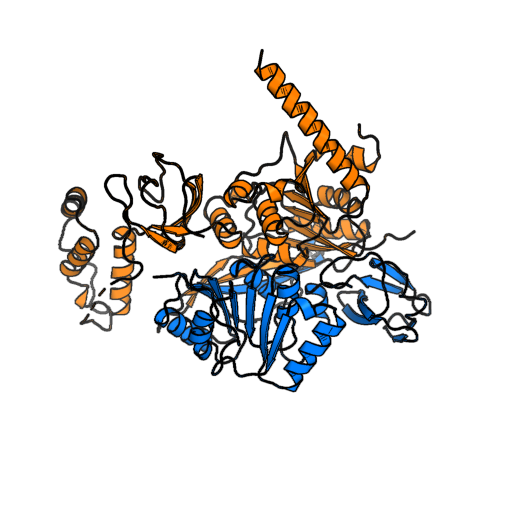 1639 N N . VAL A 1 106 ? -50.019 -21.592 25.041 1.00 35.07 106 VAL A N 1
ATOM 1640 C CA . VAL A 1 106 ? -50.226 -22.884 25.665 1.00 33.70 106 VAL A CA 1
ATOM 1641 C C . VAL A 1 106 ? -49.873 -23.952 24.648 1.00 35.29 106 VAL A C 1
ATOM 1642 O O . VAL A 1 106 ? -50.404 -23.965 23.539 1.00 33.18 106 VAL A O 1
ATOM 1655 N N . VAL A 1 107 ? -48.967 -24.845 25.034 1.00 30.30 107 VAL A N 1
ATOM 1656 C CA . VAL A 1 107 ? -48.385 -25.796 24.104 1.00 29.21 107 VAL A CA 1
ATOM 1657 C C . VAL A 1 107 ? -48.519 -27.245 24.572 1.00 31.71 107 VAL A C 1
ATOM 1658 O O . VAL A 1 107 ? -48.342 -27.540 25.752 1.00 35.52 107 VAL A O 1
ATOM 1671 N N . CYS A 1 108 ? -48.824 -28.142 23.634 1.00 30.44 108 CYS A N 1
ATOM 1672 C CA . CYS A 1 108 ? -48.823 -29.583 23.889 1.00 29.89 108 CYS A CA 1
ATOM 1673 C C . CYS A 1 108 ? -47.687 -30.252 23.119 1.00 35.88 108 CYS A C 1
ATOM 1674 O O . CYS A 1 108 ? -47.485 -29.980 21.932 1.00 35.30 108 CYS A O 1
ATOM 1682 N N . GLU A 1 109 ? -46.965 -31.136 23.798 1.00 30.33 109 GLU A N 1
ATOM 1683 C CA . GLU A 1 109 ? -45.795 -31.797 23.237 1.00 28.21 109 GLU A CA 1
ATOM 1684 C C . GLU A 1 109 ? -45.775 -33.288 23.567 1.00 33.43 109 GLU A C 1
ATOM 1685 O O . GLU A 1 109 ? -46.129 -33.697 24.677 1.00 32.60 109 GLU A O 1
ATOM 1697 N N . SER A 1 110 ? -45.324 -34.091 22.610 1.00 28.92 110 SER A N 1
ATOM 1698 C CA . SER A 1 110 ? -45.007 -35.491 22.852 1.00 29.21 110 SER A CA 1
ATOM 1699 C C . SER A 1 110 ? -44.071 -35.946 21.744 1.00 29.91 110 SER A C 1
ATOM 1700 O O . SER A 1 110 ? -44.308 -35.619 20.577 1.00 30.77 110 SER A O 1
ATOM 1708 N N . GLY A 1 111 ? -43.010 -36.683 22.076 1.00 31.58 111 GLY A N 1
ATOM 1709 C CA . GLY A 1 111 ? -42.704 -37.113 23.429 1.00 31.34 111 GLY A CA 1
ATOM 1710 C C . GLY A 1 111 ? -41.705 -36.207 24.103 1.00 34.40 111 GLY A C 1
ATOM 1711 O O . GLY A 1 111 ? -40.895 -35.558 23.443 1.00 33.64 111 GLY A O 1
ATOM 1715 N N . THR A 1 112 ? -41.762 -36.160 25.429 1.00 34.52 112 THR A N 1
ATOM 1716 C CA . THR A 1 112 ? -40.882 -35.290 26.195 1.00 30.58 112 THR A CA 1
ATOM 1717 C C . THR A 1 112 ? -39.417 -35.614 25.892 1.00 33.98 112 THR A C 1
ATOM 1718 O O . THR A 1 112 ? -38.586 -34.710 25.748 1.00 32.44 112 THR A O 1
ATOM 1729 N N . GLY A 1 113 ? -39.108 -36.904 25.795 1.00 35.58 113 GLY A N 1
ATOM 1730 C CA . GLY A 1 113 ? -37.767 -37.351 25.460 1.00 37.06 113 GLY A CA 1
ATOM 1731 C C . GLY A 1 113 ? -36.738 -36.954 26.501 1.00 37.05 113 GLY A C 1
ATOM 1732 O O . GLY A 1 113 ? -36.783 -37.432 27.628 1.00 39.55 113 GLY A O 1
ATOM 1736 N N . SER A 1 114 ? -35.818 -36.074 26.116 1.00 32.97 114 SER A N 1
ATOM 1737 C CA . SER A 1 114 ? -34.739 -35.616 26.987 1.00 34.82 114 SER A CA 1
ATOM 1738 C C . SER A 1 114 ? -34.909 -34.139 27.327 1.00 38.32 114 SER A C 1
ATOM 1739 O O . SER A 1 114 ? -34.036 -33.526 27.944 1.00 35.05 114 SER A O 1
ATOM 1747 N N . GLY A 1 115 ? -36.033 -33.563 26.915 1.00 31.14 115 GLY A N 1
ATOM 1748 C CA . GLY A 1 115 ? -36.377 -32.213 27.318 1.00 30.99 115 GLY A CA 1
ATOM 1749 C C . GLY A 1 115 ? -35.653 -31.101 26.579 1.00 33.42 115 GLY A C 1
ATOM 1750 O O . GLY A 1 115 ? -35.678 -29.956 27.030 1.00 31.99 115 GLY A O 1
ATOM 1754 N N . SER A 1 116 ? -35.003 -31.406 25.456 1.00 34.36 116 SER A N 1
ATOM 1755 C CA . SER A 1 116 ? -34.301 -30.362 24.705 1.00 31.96 116 SER A CA 1
ATOM 1756 C C . SER A 1 116 ? -35.312 -29.339 24.182 1.00 29.96 116 SER A C 1
ATOM 1757 O O . SER A 1 116 ? -35.177 -28.134 24.405 1.00 31.62 116 SER A O 1
ATOM 1765 N N . VAL A 1 117 ? -36.333 -29.829 23.489 1.00 29.14 117 VAL A N 1
ATOM 1766 C CA . VAL A 1 117 ? -37.398 -28.964 22.989 1.00 32.30 117 VAL A CA 1
ATOM 1767 C C . VAL A 1 117 ? -38.219 -28.366 24.128 1.00 32.46 117 VAL A C 1
ATOM 1768 O O . VAL A 1 117 ? -38.617 -27.202 24.055 1.00 30.29 117 VAL A O 1
ATOM 1781 N N . SER A 1 118 ? -38.442 -29.144 25.189 1.00 33.70 118 SER A N 1
ATOM 1782 C CA . SER A 1 118 ? -39.239 -28.684 26.327 1.00 24.52 118 SER A CA 1
ATOM 1783 C C . SER A 1 118 ? -38.699 -27.391 26.924 1.00 28.88 118 SER A C 1
ATOM 1784 O O . SER A 1 118 ? -39.454 -26.448 27.158 1.00 30.12 118 SER A O 1
ATOM 1792 N N . HIS A 1 119 ? -37.396 -27.348 27.190 1.00 32.96 119 HIS A N 1
ATOM 1793 C CA . HIS A 1 119 ? -36.786 -26.153 27.783 1.00 33.90 119 HIS A CA 1
ATOM 1794 C C . HIS A 1 119 ? -36.872 -24.941 26.861 1.00 32.79 119 HIS A C 1
ATOM 1795 O O . HIS A 1 119 ? -37.056 -23.818 27.327 1.00 29.68 119 HIS A O 1
ATOM 1810 N N . ALA A 1 120 ? -36.737 -25.161 25.556 1.00 31.39 120 ALA A N 1
ATOM 1811 C CA . ALA A 1 120 ? -36.849 -24.067 24.597 1.00 29.84 120 ALA A CA 1
ATOM 1812 C C . ALA A 1 120 ? -38.267 -23.490 24.633 1.00 29.28 120 ALA A C 1
ATOM 1813 O O . ALA A 1 120 ? -38.459 -22.273 24.681 1.00 31.77 120 ALA A O 1
ATOM 1820 N N . ILE A 1 121 ? -39.264 -24.366 24.628 1.00 32.63 121 ILE A N 1
ATOM 1821 C CA . ILE A 1 121 ? -40.651 -23.924 24.664 1.00 31.54 121 ILE A CA 1
ATOM 1822 C C . ILE A 1 121 ? -40.938 -23.117 25.931 1.00 29.62 121 ILE A C 1
ATOM 1823 O O . ILE A 1 121 ? -41.553 -22.050 25.877 1.00 33.11 121 ILE A O 1
ATOM 1839 N N . ILE A 1 122 ? -40.481 -23.626 27.072 1.00 31.01 122 ILE A N 1
ATOM 1840 C CA . ILE A 1 122 ? -40.725 -22.974 28.356 1.00 32.72 122 ILE A CA 1
ATOM 1841 C C . ILE A 1 122 ? -40.125 -21.572 28.374 1.00 26.92 122 ILE A C 1
ATOM 1842 O O . ILE A 1 122 ? -40.775 -20.614 28.788 1.00 32.74 122 ILE A O 1
ATOM 1858 N N . ARG A 1 123 ? -38.881 -21.464 27.919 1.00 32.23 123 ARG A N 1
ATOM 1859 C CA . ARG A 1 123 ? -38.198 -20.176 27.790 1.00 30.27 123 ARG A CA 1
ATOM 1860 C C . ARG A 1 123 ? -39.024 -19.199 26.956 1.00 31.61 123 ARG A C 1
ATOM 1861 O O . ARG A 1 123 ? -39.055 -17.999 27.235 1.00 35.69 123 ARG A O 1
ATOM 1882 N N . THR A 1 124 ? -39.687 -19.719 25.926 1.00 32.57 124 THR A N 1
ATOM 1883 C CA . THR A 1 124 ? -40.437 -18.881 24.991 1.00 31.08 124 THR A CA 1
ATOM 1884 C C . THR A 1 124 ? -41.807 -18.461 25.519 1.00 31.57 124 THR A C 1
ATOM 1885 O O . THR A 1 124 ? -42.242 -17.337 25.279 1.00 35.23 124 THR A O 1
ATOM 1896 N N . ILE A 1 125 ? -42.490 -19.348 26.238 1.00 33.69 125 ILE A N 1
ATOM 1897 C CA . ILE A 1 125 ? -43.879 -19.086 26.608 1.00 35.08 125 ILE A CA 1
ATOM 1898 C C . ILE A 1 125 ? -44.028 -18.475 28.002 1.00 32.53 125 ILE A C 1
ATOM 1899 O O . ILE A 1 125 ? -45.084 -17.952 28.347 1.00 33.40 125 ILE A O 1
ATOM 1915 N N . ALA A 1 126 ? -42.963 -18.528 28.793 1.00 35.76 126 ALA A N 1
ATOM 1916 C CA . ALA A 1 126 ? -42.953 -17.884 30.095 1.00 36.30 126 ALA A CA 1
ATOM 1917 C C . ALA A 1 126 ? -43.154 -16.376 29.909 1.00 41.04 126 ALA A C 1
ATOM 1918 O O . ALA A 1 126 ? -42.792 -15.829 28.865 1.00 41.26 126 ALA A O 1
ATOM 1925 N N . PRO A 1 127 ? -43.701 -15.686 30.930 1.00 35.04 127 PRO A N 1
ATOM 1926 C CA . PRO A 1 127 ? -44.107 -16.234 32.230 1.00 38.05 127 PRO A CA 1
ATOM 1927 C C . PRO A 1 127 ? -45.568 -16.678 32.317 1.00 42.95 127 PRO A C 1
ATOM 1928 O O . PRO A 1 127 ? -45.960 -17.243 33.337 1.00 37.21 127 PRO A O 1
ATOM 1939 N N . THR A 1 128 ? -46.350 -16.448 31.267 1.00 37.49 128 THR A N 1
ATOM 1940 C CA . THR A 1 128 ? -47.802 -16.625 31.327 1.00 35.73 128 THR A CA 1
ATOM 1941 C C . THR A 1 128 ? -48.281 -17.905 30.647 1.00 41.06 128 THR A C 1
ATOM 1942 O O . THR A 1 128 ? -49.415 -18.332 30.847 1.00 40.55 128 THR A O 1
ATOM 1953 N N . GLY A 1 129 ? -47.415 -18.519 29.849 1.00 34.03 129 GLY A N 1
ATOM 1954 C CA . GLY A 1 129 ? -47.792 -19.692 29.092 1.00 35.02 129 GLY A CA 1
ATOM 1955 C C . GLY A 1 129 ? -47.611 -20.969 29.887 1.00 35.56 129 GLY A C 1
ATOM 1956 O O . GLY A 1 129 ? -47.152 -20.953 31.026 1.00 35.99 129 GLY A O 1
ATOM 1960 N N . HIS A 1 130 ? -47.959 -22.091 29.275 1.00 34.54 130 HIS A N 1
ATOM 1961 C CA . HIS A 1 130 ? -47.831 -23.373 29.936 1.00 32.06 130 HIS A CA 1
ATOM 1962 C C . HIS A 1 130 ? -47.640 -24.490 28.925 1.00 33.29 130 HIS A C 1
ATOM 1963 O O . HIS A 1 130 ? -48.241 -24.480 27.858 1.00 30.14 130 HIS A O 1
ATOM 1978 N N . LEU A 1 131 ? -46.804 -25.458 29.287 1.00 31.96 131 LEU A N 1
ATOM 1979 C CA . LEU A 1 131 ? -46.490 -26.592 28.437 1.00 28.88 131 LEU A CA 1
ATOM 1980 C C . LEU A 1 131 ? -47.077 -27.860 29.034 1.00 32.73 131 LEU A C 1
ATOM 1981 O O . LEU A 1 131 ? -46.804 -28.200 30.188 1.00 34.62 131 LEU A O 1
ATOM 1997 N N . HIS A 1 132 ? -47.891 -28.550 28.247 1.00 31.67 132 HIS A N 1
ATOM 1998 C CA . HIS A 1 132 ? -48.431 -29.847 28.626 1.00 32.04 132 HIS A CA 1
ATOM 1999 C C . HIS A 1 132 ? -47.747 -30.893 27.763 1.00 28.56 132 HIS A C 1
ATOM 2000 O O . HIS A 1 132 ? -48.088 -31.059 26.594 1.00 33.00 132 HIS A O 1
ATOM 2015 N N . THR A 1 133 ? -46.777 -31.592 28.338 1.00 29.18 133 THR A N 1
ATOM 2016 C CA . THR A 1 133 ? -46.008 -32.572 27.597 1.00 34.31 133 THR A CA 1
ATOM 2017 C C . THR A 1 133 ? -46.327 -34.003 28.044 1.00 36.04 133 THR A C 1
ATOM 2018 O O . THR A 1 133 ? -46.796 -34.243 29.162 1.00 35.34 133 THR A O 1
ATOM 2029 N N . VAL A 1 134 ? -46.065 -34.952 27.152 1.00 31.30 134 VAL A N 1
ATOM 2030 C CA . VAL A 1 134 ? -46.493 -36.326 27.329 1.00 34.84 134 VAL A CA 1
ATOM 2031 C C . VAL A 1 134 ? -45.376 -37.291 26.956 1.00 41.18 134 VAL A C 1
ATOM 2032 O O . VAL A 1 134 ? -44.765 -37.170 25.896 1.00 35.64 134 VAL A O 1
ATOM 2045 N N . GLU A 1 135 ? -45.121 -38.248 27.841 1.00 38.58 135 GLU A N 1
ATOM 2046 C CA . GLU A 1 135 ? -44.043 -39.219 27.671 1.00 33.29 135 GLU A CA 1
ATOM 2047 C C . GLU A 1 135 ? -44.508 -40.555 28.238 1.00 39.24 135 GLU A C 1
ATOM 2048 O O . GLU A 1 135 ? -44.839 -40.636 29.418 1.00 39.81 135 GLU A O 1
ATOM 2060 N N . PHE A 1 136 ? -44.554 -41.599 27.413 1.00 37.73 136 PHE A N 1
ATOM 2061 C CA . PHE A 1 136 ? -45.133 -42.858 27.870 1.00 40.11 136 PHE A CA 1
ATOM 2062 C C . PHE A 1 136 ? -44.110 -43.794 28.510 1.00 45.30 136 PHE A C 1
ATOM 2063 O O . PHE A 1 136 ? -44.464 -44.856 29.003 1.00 40.11 136 PHE A O 1
ATOM 2080 N N . HIS A 1 137 ? -42.853 -43.359 28.549 1.00 41.77 137 HIS A N 1
ATOM 2081 C CA . HIS A 1 137 ? -41.779 -44.129 29.171 1.00 42.46 137 HIS A CA 1
ATOM 2082 C C . HIS A 1 137 ? -41.582 -43.604 30.590 1.00 45.36 137 HIS A C 1
ATOM 2083 O O . HIS A 1 137 ? -41.240 -42.439 30.790 1.00 38.81 137 HIS A O 1
ATOM 2098 N N . GLN A 1 138 ? -41.818 -44.472 31.570 1.00 44.43 138 GLN A N 1
ATOM 2099 C CA . GLN A 1 138 ? -41.916 -44.076 32.975 1.00 43.85 138 GLN A CA 1
ATOM 2100 C C . GLN A 1 138 ? -40.697 -43.309 33.485 1.00 34.85 138 GLN A C 1
ATOM 2101 O O . GLN A 1 138 ? -40.829 -42.239 34.080 1.00 42.70 138 GLN A O 1
ATOM 2115 N N . GLN A 1 139 ? -39.513 -43.864 33.252 1.00 39.86 139 GLN A N 1
ATOM 2116 C CA . GLN A 1 139 ? -38.267 -43.301 33.765 1.00 43.82 139 GLN A CA 1
ATOM 2117 C C . GLN A 1 139 ? -37.917 -41.960 33.103 1.00 39.89 139 GLN A C 1
ATOM 2118 O O . GLN A 1 139 ? -37.486 -41.018 33.768 1.00 39.84 139 GLN A O 1
ATOM 2132 N N . ARG A 1 140 ? -38.127 -41.871 31.795 1.00 40.50 140 ARG A N 1
ATOM 2133 C CA . ARG A 1 140 ? -37.814 -40.658 31.048 1.00 42.75 140 ARG A CA 1
ATOM 2134 C C . ARG A 1 140 ? -38.775 -39.569 31.493 1.00 33.15 140 ARG A C 1
ATOM 2135 O O . ARG A 1 140 ? -38.391 -38.411 31.654 1.00 37.51 140 ARG A O 1
ATOM 2156 N N . ALA A 1 141 ? -40.022 -39.957 31.738 1.00 36.43 141 ALA A N 1
ATOM 2157 C CA . ALA A 1 141 ? -41.011 -39.015 32.241 1.00 38.83 141 ALA A CA 1
ATOM 2158 C C . ALA A 1 141 ? -40.548 -38.447 33.581 1.00 41.63 141 ALA A C 1
ATOM 2159 O O . ALA A 1 141 ? -40.585 -37.235 33.800 1.00 41.46 141 ALA A O 1
ATOM 2166 N N . GLU A 1 142 ? -40.100 -39.321 34.478 1.00 44.96 142 GLU A N 1
ATOM 2167 C CA . GLU A 1 142 ? -39.729 -38.887 35.824 1.00 45.91 142 GLU A CA 1
ATOM 2168 C C . GLU A 1 142 ? -38.431 -38.103 35.816 1.00 39.86 142 GLU A C 1
ATOM 2169 O O . GLU A 1 142 ? -38.270 -37.147 36.574 1.00 40.03 142 GLU A O 1
ATOM 2181 N N . LYS A 1 143 ? -37.499 -38.514 34.965 1.00 37.50 143 LYS A N 1
ATOM 2182 C CA . LYS A 1 143 ? -36.239 -37.797 34.839 1.00 46.74 143 LYS A CA 1
ATOM 2183 C C . LYS A 1 143 ? -36.516 -36.372 34.368 1.00 39.10 143 LYS A C 1
ATOM 2184 O O . LYS A 1 143 ? -35.887 -35.421 34.830 1.00 37.94 143 LYS A O 1
ATOM 2203 N N . ALA A 1 144 ? -37.472 -36.224 33.457 1.00 37.60 144 ALA A N 1
ATOM 2204 C CA . ALA A 1 144 ? -37.823 -34.901 32.947 1.00 38.22 144 ALA A CA 1
ATOM 2205 C C . ALA A 1 144 ? -38.407 -34.052 34.077 1.00 33.66 144 ALA A C 1
ATOM 2206 O O . ALA A 1 144 ? -38.048 -32.886 34.230 1.00 38.25 144 ALA A O 1
ATOM 2213 N N . ARG A 1 145 ? -39.297 -34.639 34.876 1.00 38.91 145 ARG A N 1
ATOM 2214 C CA . ARG A 1 145 ? -39.890 -33.918 36.004 1.00 38.51 145 ARG A CA 1
ATOM 2215 C C . ARG A 1 145 ? -38.814 -33.451 36.981 1.00 32.40 145 ARG A C 1
ATOM 2216 O O . ARG A 1 145 ? -38.876 -32.330 37.492 1.00 38.41 145 ARG A O 1
ATOM 2237 N N . GLU A 1 146 ? -37.837 -34.316 37.247 1.00 38.27 146 GLU A N 1
ATOM 2238 C CA . GLU A 1 146 ? -36.731 -33.971 38.145 1.00 41.72 146 GLU A CA 1
ATOM 2239 C C . GLU A 1 146 ? -35.978 -32.757 37.634 1.00 36.61 146 GLU A C 1
ATOM 2240 O O . GLU A 1 146 ? -35.727 -31.812 38.382 1.00 34.90 146 GLU A O 1
ATOM 2252 N N . GLU A 1 147 ? -35.616 -32.788 36.352 1.00 36.51 147 GLU A N 1
ATOM 2253 C CA . GLU A 1 147 ? -34.862 -31.697 35.748 1.00 37.05 147 GLU A CA 1
ATOM 2254 C C . GLU A 1 147 ? -35.654 -30.401 35.802 1.00 29.54 147 GLU A C 1
ATOM 2255 O O . GLU A 1 147 ? -35.105 -29.344 36.112 1.00 31.47 147 GLU A O 1
ATOM 2267 N N . PHE A 1 148 ? -36.947 -30.476 35.507 1.00 37.07 148 PHE A N 1
ATOM 2268 C CA . PHE A 1 148 ? -37.782 -29.284 35.535 1.00 36.43 148 PHE A CA 1
ATOM 2269 C C . PHE A 1 148 ? -37.788 -28.666 36.946 1.00 33.52 148 PHE A C 1
ATOM 2270 O O . PHE A 1 148 ? -37.728 -27.445 37.090 1.00 37.96 148 PHE A O 1
ATOM 2287 N N . GLN A 1 149 ? -37.819 -29.499 37.984 1.00 41.47 149 GLN A N 1
ATOM 2288 C CA . GLN A 1 149 ? -37.740 -28.989 39.358 1.00 41.22 149 GLN A CA 1
ATOM 2289 C C . GLN A 1 149 ? -36.364 -28.399 39.660 1.00 35.41 149 GLN A C 1
ATOM 2290 O O . GLN A 1 149 ? -36.260 -27.312 40.230 1.00 36.32 149 GLN A O 1
ATOM 2304 N N . GLU A 1 150 ? -35.310 -29.104 39.263 1.00 38.99 150 GLU A N 1
ATOM 2305 C CA . GLU A 1 150 ? -33.949 -28.628 39.492 1.00 41.77 150 GLU A CA 1
ATOM 2306 C C . GLU A 1 150 ? -33.727 -27.275 38.835 1.00 41.61 150 GLU A C 1
ATOM 2307 O O . GLU A 1 150 ? -33.074 -26.404 39.400 1.00 36.86 150 GLU A O 1
ATOM 2319 N N . HIS A 1 151 ? -34.289 -27.099 37.642 1.00 38.79 151 HIS A N 1
ATOM 2320 C CA . HIS A 1 151 ? -34.092 -25.871 36.882 1.00 37.38 151 HIS A CA 1
ATOM 2321 C C . HIS A 1 151 ? -35.139 -24.810 37.207 1.00 38.07 151 HIS A C 1
ATOM 2322 O O . HIS A 1 151 ? -35.136 -23.733 36.616 1.00 38.88 151 HIS A O 1
ATOM 2337 N N . ARG A 1 152 ? -36.028 -25.126 38.147 1.00 39.53 152 ARG A N 1
ATOM 2338 C CA . ARG A 1 152 ? -36.988 -24.161 38.671 1.00 39.97 152 ARG A CA 1
ATOM 2339 C C . ARG A 1 152 ? -38.000 -23.689 37.620 1.00 37.24 152 ARG A C 1
ATOM 2340 O O . ARG A 1 152 ? -38.413 -22.531 37.624 1.00 40.68 152 ARG A O 1
ATOM 2361 N N . VAL A 1 153 ? -38.415 -24.597 36.742 1.00 37.17 153 VAL A N 1
ATOM 2362 C CA . VAL A 1 153 ? -39.387 -24.262 35.708 1.00 38.04 153 VAL A CA 1
ATOM 2363 C C . VAL A 1 153 ? -40.650 -25.125 35.793 1.00 36.60 153 VAL A C 1
ATOM 2364 O O . VAL A 1 153 ? -41.410 -25.208 34.828 1.00 34.90 153 VAL A O 1
ATOM 2377 N N . GLY A 1 154 ? -40.896 -25.735 36.953 1.00 37.22 154 GLY A N 1
ATOM 2378 C CA . GLY A 1 154 ? -42.030 -26.632 37.107 1.00 32.48 154 GLY A CA 1
ATOM 2379 C C . GLY A 1 154 ? -43.363 -25.921 36.971 1.00 30.81 154 GLY A C 1
ATOM 2380 O O . GLY A 1 154 ? -44.367 -26.525 36.584 1.00 41.75 154 GLY A O 1
ATOM 2384 N N . ARG A 1 155 ? -43.373 -24.630 37.289 1.00 36.21 155 ARG A N 1
ATOM 2385 C CA . ARG A 1 155 ? -44.574 -23.811 37.157 1.00 36.82 155 ARG A CA 1
ATOM 2386 C C . ARG A 1 155 ? -45.142 -23.852 35.743 1.00 38.27 155 ARG A C 1
ATOM 2387 O O . ARG A 1 155 ? -46.360 -23.812 35.549 1.00 38.51 155 ARG A O 1
ATOM 2408 N N . TRP A 1 156 ? -44.257 -23.931 34.754 1.00 39.78 156 TRP A N 1
ATOM 2409 C CA . TRP A 1 156 ? -44.657 -23.744 33.360 1.00 34.63 156 TRP A CA 1
ATOM 2410 C C . TRP A 1 156 ? -44.870 -25.043 32.612 1.00 38.29 156 TRP A C 1
ATOM 2411 O O . TRP A 1 156 ? -45.226 -25.036 31.433 1.00 39.77 156 TRP A O 1
ATOM 2432 N N . VAL A 1 157 ? -44.697 -26.166 33.297 1.00 33.21 157 VAL A N 1
ATOM 2433 C CA . VAL A 1 157 ? -44.782 -27.447 32.618 1.00 26.94 157 VAL A CA 1
ATOM 2434 C C . VAL A 1 157 ? -45.417 -28.554 33.453 1.00 34.07 157 VAL A C 1
ATOM 2435 O O . VAL A 1 157 ? -45.168 -28.684 34.651 1.00 34.57 157 VAL A O 1
ATOM 2448 N N . THR A 1 158 ? -46.259 -29.336 32.787 1.00 31.31 158 THR A N 1
ATOM 2449 C CA . THR A 1 158 ? -46.867 -30.516 33.367 1.00 32.27 158 THR A CA 1
ATOM 2450 C C . THR A 1 158 ? -46.501 -31.699 32.485 1.00 33.33 158 THR A C 1
ATOM 2451 O O . THR A 1 158 ? -46.778 -31.696 31.289 1.00 32.23 158 THR A O 1
ATOM 2462 N N . VAL A 1 159 ? -45.876 -32.707 33.078 1.00 31.15 159 VAL A N 1
ATOM 2463 C CA . VAL A 1 159 ? -45.559 -33.933 32.369 1.00 27.42 159 VAL A CA 1
ATOM 2464 C C . VAL A 1 159 ? -46.582 -35.003 32.712 1.00 32.87 159 VAL A C 1
ATOM 2465 O O . VAL A 1 159 ? -46.787 -35.323 33.883 1.00 36.59 159 VAL A O 1
ATOM 2478 N N . ARG A 1 160 ? -47.207 -35.568 31.690 1.00 31.08 160 ARG A N 1
ATOM 2479 C CA . ARG A 1 160 ? -48.139 -36.661 31.882 1.00 35.87 160 ARG A CA 1
ATOM 2480 C C . ARG A 1 160 ? -47.591 -37.938 31.279 1.00 46.26 160 ARG A C 1
ATOM 2481 O O . ARG A 1 160 ? -47.192 -37.981 30.114 1.00 40.04 160 ARG A O 1
ATOM 2502 N N . THR A 1 161 ? -47.585 -38.988 32.090 1.00 37.84 161 THR A N 1
ATOM 2503 C CA . THR A 1 161 ? -47.058 -40.273 31.667 1.00 37.26 161 THR A CA 1
ATOM 2504 C C . THR A 1 161 ? -48.183 -41.109 31.075 1.00 45.82 161 THR A C 1
ATOM 2505 O O . THR A 1 161 ? -48.941 -41.740 31.800 1.00 45.57 161 THR A O 1
ATOM 2516 N N . GLN A 1 162 ? -48.289 -41.107 29.751 1.00 43.47 162 GLN A N 1
ATOM 2517 C CA . GLN A 1 162 ? -49.363 -41.812 29.061 1.00 43.13 162 GLN A CA 1
ATOM 2518 C C . GLN A 1 162 ? -49.069 -41.869 27.567 1.00 42.93 162 GLN A C 1
ATOM 2519 O O . GLN A 1 162 ? -48.145 -41.214 27.083 1.00 40.12 162 GLN A O 1
ATOM 2533 N N . ASP A 1 163 ? -49.869 -42.652 26.849 1.00 38.83 163 ASP A N 1
ATOM 2534 C CA . ASP A 1 163 ? -49.724 -42.822 25.414 1.00 40.68 163 ASP A CA 1
ATOM 2535 C C . ASP A 1 163 ? -50.538 -41.754 24.702 1.00 51.28 163 ASP A C 1
ATOM 2536 O O . ASP A 1 163 ? -51.767 -41.773 24.743 1.00 43.56 163 ASP A O 1
ATOM 2545 N N . VAL A 1 164 ? -49.848 -40.817 24.057 1.00 42.24 164 VAL A N 1
ATOM 2546 C CA . VAL A 1 164 ? -50.502 -39.684 23.404 1.00 38.98 164 VAL A CA 1
ATOM 2547 C C . VAL A 1 164 ? -51.408 -40.155 22.262 1.00 34.25 164 VAL A C 1
ATOM 2548 O O . VAL A 1 164 ? -52.382 -39.485 21.920 1.00 40.99 164 VAL A O 1
ATOM 2561 N N . CYS A 1 165 ? -51.100 -41.313 21.684 1.00 36.98 165 CYS A N 1
ATOM 2562 C CA . CYS A 1 165 ? -51.856 -41.821 20.540 1.00 36.88 165 CYS A CA 1
ATOM 2563 C C . CYS A 1 165 ? -53.192 -42.461 20.947 1.00 48.15 165 CYS A C 1
ATOM 2564 O O . CYS A 1 165 ? -54.075 -42.645 20.112 1.00 45.75 165 CYS A O 1
ATOM 2572 N N . ARG A 1 166 ? -53.337 -42.790 22.226 1.00 47.10 166 ARG A N 1
ATOM 2573 C CA . ARG A 1 166 ? -54.563 -43.413 22.729 1.00 51.35 166 ARG A CA 1
ATOM 2574 C C . ARG A 1 166 ? -55.318 -42.489 23.673 1.00 40.97 166 ARG A C 1
ATOM 2575 O O . ARG A 1 166 ? -56.531 -42.328 23.565 1.00 49.90 166 ARG A O 1
ATOM 2596 N N . SER A 1 167 ? -54.586 -41.874 24.591 1.00 39.85 167 SER A N 1
ATOM 2597 C CA . SER A 1 167 ? -55.183 -41.071 25.642 1.00 44.60 167 SER A CA 1
ATOM 2598 C C . SER A 1 167 ? -55.024 -39.567 25.375 1.00 48.50 167 SER A C 1
ATOM 2599 O O . SER A 1 167 ? -55.556 -38.737 26.115 1.00 42.06 167 SER A O 1
ATOM 2607 N N . GLY A 1 168 ? -54.308 -39.207 24.313 1.00 45.27 168 GLY A N 1
ATOM 2608 C CA . GLY A 1 168 ? -54.132 -37.801 23.978 1.00 35.93 168 GLY A CA 1
ATOM 2609 C C . GLY A 1 168 ? -53.204 -37.070 24.931 1.00 37.77 168 GLY A C 1
ATOM 2610 O O . GLY A 1 168 ? -52.426 -37.696 25.655 1.00 38.78 168 GLY A O 1
ATOM 2614 N N . PHE A 1 169 ? -53.297 -35.742 24.948 1.00 36.57 169 PHE A N 1
ATOM 2615 C CA . PHE A 1 169 ? -52.355 -34.900 25.691 1.00 39.98 169 PHE A CA 1
ATOM 2616 C C . PHE A 1 169 ? -52.744 -34.618 27.138 1.00 35.51 169 PHE A C 1
ATOM 2617 O O . PHE A 1 169 ? -51.934 -34.096 27.906 1.00 41.84 169 PHE A O 1
ATOM 2634 N N . GLY A 1 170 ? -53.972 -34.967 27.509 1.00 39.78 170 GLY A N 1
ATOM 2635 C CA . GLY A 1 170 ? -54.441 -34.785 28.874 1.00 44.20 170 GLY A CA 1
ATOM 2636 C C . GLY A 1 170 ? -55.150 -33.458 29.078 1.00 46.37 170 GLY A C 1
ATOM 2637 O O . GLY A 1 170 ? -55.542 -33.115 30.197 1.00 39.50 170 GLY A O 1
ATOM 2641 N N . VAL A 1 171 ? -55.298 -32.705 27.991 1.00 39.43 171 VAL A N 1
ATOM 2642 C CA . VAL A 1 171 ? -56.062 -31.467 27.992 1.00 39.01 171 VAL A CA 1
ATOM 2643 C C . VAL A 1 171 ? -56.860 -31.391 26.704 1.00 38.92 171 VAL A C 1
ATOM 2644 O O . VAL A 1 171 ? -56.536 -32.068 25.730 1.00 39.08 171 VAL A O 1
ATOM 2657 N N . SER A 1 172 ? -57.895 -30.556 26.689 1.00 38.06 172 SER A N 1
ATOM 2658 C CA . SER A 1 172 ? -58.760 -30.455 25.521 1.00 38.13 172 SER A CA 1
ATOM 2659 C C . SER A 1 172 ? -59.111 -29.006 25.226 1.00 40.95 172 SER A C 1
ATOM 2660 O O . SER A 1 172 ? -59.605 -28.284 26.095 1.00 34.79 172 SER A O 1
ATOM 2668 N N . HIS A 1 173 ? -58.836 -28.589 23.995 1.00 37.17 173 HIS A N 1
ATOM 2669 C CA . HIS A 1 173 ? -59.205 -27.265 23.509 1.00 33.21 173 HIS A CA 1
ATOM 2670 C C . HIS A 1 173 ? -58.613 -26.134 24.344 1.00 40.83 173 HIS A C 1
ATOM 2671 O O . HIS A 1 173 ? -59.291 -25.145 24.627 1.00 35.25 173 HIS A O 1
ATOM 2686 N N . VAL A 1 174 ? -57.338 -26.265 24.708 1.00 36.65 174 VAL A N 1
ATOM 2687 C CA . VAL A 1 174 ? -56.646 -25.213 25.454 1.00 33.47 174 VAL A CA 1
ATOM 2688 C C . VAL A 1 174 ? -55.371 -24.711 24.764 1.00 35.07 174 VAL A C 1
ATOM 2689 O O . VAL A 1 174 ? -54.845 -23.656 25.126 1.00 35.97 174 VAL A O 1
ATOM 2702 N N . ALA A 1 175 ? -54.886 -25.455 23.772 1.00 30.81 175 ALA A N 1
ATOM 2703 C CA . ALA A 1 175 ? -53.551 -25.219 23.218 1.00 36.07 175 ALA A CA 1
ATOM 2704 C C . ALA A 1 175 ? -53.555 -24.321 21.980 1.00 34.61 175 ALA A C 1
ATOM 2705 O O . ALA A 1 175 ? -54.455 -24.395 21.147 1.00 32.31 175 ALA A O 1
ATOM 2712 N N . ASP A 1 176 ? -52.535 -23.473 21.880 1.00 34.30 176 ASP A N 1
ATOM 2713 C CA . ASP A 1 176 ? -52.286 -22.673 20.689 1.00 30.77 176 ASP A CA 1
ATOM 2714 C C . ASP A 1 176 ? -51.414 -23.429 19.694 1.00 38.66 176 ASP A C 1
ATOM 2715 O O . ASP A 1 176 ? -51.363 -23.089 18.513 1.00 36.89 176 ASP A O 1
ATOM 2724 N N . ALA A 1 177 ? -50.718 -24.447 20.187 1.00 31.70 177 ALA A N 1
ATOM 2725 C CA . ALA A 1 177 ? -49.763 -25.182 19.377 1.00 32.66 177 ALA A CA 1
ATOM 2726 C C . ALA A 1 177 ? -49.558 -26.607 19.887 1.00 35.59 177 ALA A C 1
ATOM 2727 O O . ALA A 1 177 ? -49.568 -26.864 21.089 1.00 35.06 177 ALA A O 1
ATOM 2734 N N . VAL A 1 178 ? -49.351 -27.520 18.945 1.00 31.20 178 VAL A N 1
ATOM 2735 C CA . VAL A 1 178 ? -49.007 -28.904 19.232 1.00 32.12 178 VAL A CA 1
ATOM 2736 C C . VAL A 1 178 ? -47.709 -29.260 18.512 1.00 32.03 178 VAL A C 1
ATOM 2737 O O . VAL A 1 178 ? -47.559 -28.974 17.324 1.00 32.19 178 VAL A O 1
ATOM 2750 N N . PHE A 1 179 ? -46.777 -29.877 19.234 1.00 30.80 179 PHE A N 1
ATOM 2751 C CA . PHE A 1 179 ? -45.546 -30.385 18.637 1.00 32.76 179 PHE A CA 1
ATOM 2752 C C . PHE A 1 179 ? -45.385 -31.888 18.871 1.00 39.05 179 PHE A C 1
ATOM 2753 O O . PHE A 1 179 ? -45.437 -32.359 20.012 1.00 31.80 179 PHE A O 1
ATOM 2770 N N . LEU A 1 180 ? -45.178 -32.630 17.785 1.00 29.69 180 LEU A N 1
ATOM 2771 C CA . LEU A 1 180 ? -44.972 -34.073 17.853 1.00 32.23 180 LEU A CA 1
ATOM 2772 C C . LEU A 1 180 ? -43.556 -34.489 17.427 1.00 35.29 180 LEU A C 1
ATOM 2773 O O . LEU A 1 180 ? -43.052 -34.074 16.379 1.00 35.97 180 LEU A O 1
ATOM 2789 N N . ASP A 1 181 ? -42.926 -35.296 18.273 1.00 31.58 181 ASP A N 1
ATOM 2790 C CA . ASP A 1 181 ? -41.700 -36.016 17.951 1.00 30.23 181 ASP A CA 1
ATOM 2791 C C . ASP A 1 181 ? -41.885 -37.435 18.488 1.00 32.25 181 ASP A C 1
ATOM 2792 O O . ASP A 1 181 ? -41.457 -37.762 19.598 1.00 33.39 181 ASP A O 1
ATOM 2801 N N . ILE A 1 182 ? -42.583 -38.254 17.704 1.00 33.26 182 ILE A N 1
ATOM 2802 C CA . ILE A 1 182 ? -42.799 -39.659 18.016 1.00 35.22 182 ILE A CA 1
ATOM 2803 C C . ILE A 1 182 ? -42.789 -40.462 16.711 1.00 32.94 182 ILE A C 1
ATOM 2804 O O . ILE A 1 182 ? -42.935 -39.888 15.629 1.00 35.27 182 ILE A O 1
ATOM 2820 N N . PRO A 1 183 ? -42.620 -41.793 16.810 1.00 37.87 183 PRO A N 1
ATOM 2821 C CA . PRO A 1 183 ? -42.553 -42.697 15.649 1.00 34.41 183 PRO A CA 1
ATOM 2822 C C . PRO A 1 183 ? -43.836 -42.805 14.826 1.00 41.14 183 PRO A C 1
ATOM 2823 O O . PRO A 1 183 ? -43.743 -43.128 13.643 1.00 35.37 183 PRO A O 1
ATOM 2834 N N . SER A 1 184 ? -45.000 -42.553 15.421 1.00 33.54 184 SER A N 1
ATOM 2835 C CA . SER A 1 184 ? -46.264 -42.746 14.710 1.00 37.93 184 SER A CA 1
ATOM 2836 C C . SER A 1 184 ? -47.216 -41.565 14.893 1.00 41.11 184 SER A C 1
ATOM 2837 O O . SER A 1 184 ? -48.335 -41.731 15.375 1.00 39.04 184 SER A O 1
ATOM 2845 N N . PRO A 1 185 ? -46.775 -40.366 14.484 1.00 43.61 185 PRO A N 1
ATOM 2846 C CA . PRO A 1 185 ? -47.518 -39.119 14.700 1.00 34.88 185 PRO A CA 1
ATOM 2847 C C . PRO A 1 185 ? -48.890 -39.096 14.023 1.00 34.98 185 PRO A C 1
ATOM 2848 O O . PRO A 1 185 ? -49.765 -38.369 14.483 1.00 36.93 185 PRO A O 1
ATOM 2859 N N . TRP A 1 186 ? -49.090 -39.874 12.965 1.00 36.17 186 TRP A N 1
ATOM 2860 C CA . TRP A 1 186 ? -50.391 -39.885 12.298 1.00 41.76 186 TRP A CA 1
ATOM 2861 C C . TRP A 1 186 ? -51.483 -40.406 13.243 1.00 39.39 186 TRP A C 1
ATOM 2862 O O . TRP A 1 186 ? -52.647 -40.060 13.095 1.00 38.45 186 TRP A O 1
ATOM 2883 N N . GLU A 1 187 ? -51.097 -41.186 14.248 1.00 39.68 187 GLU A N 1
ATOM 2884 C CA . GLU A 1 187 ? -52.054 -41.697 15.236 1.00 39.80 187 GLU A CA 1
ATOM 2885 C C . GLU A 1 187 ? -52.385 -40.682 16.333 1.00 40.83 187 GLU A C 1
ATOM 2886 O O . GLU A 1 187 ? -53.204 -40.954 17.205 1.00 43.15 187 GLU A O 1
ATOM 2898 N N . ALA A 1 188 ? -51.765 -39.506 16.277 1.00 37.04 188 ALA A N 1
ATOM 2899 C CA . ALA A 1 188 ? -51.964 -38.485 17.298 1.00 32.21 188 ALA A CA 1
ATOM 2900 C C . ALA A 1 188 ? -52.596 -37.227 16.718 1.00 34.82 188 ALA A C 1
ATOM 2901 O O . ALA A 1 188 ? -52.848 -36.261 17.442 1.00 36.42 188 ALA A O 1
ATOM 2908 N N . VAL A 1 189 ? -52.861 -37.236 15.414 1.00 39.01 189 VAL A N 1
ATOM 2909 C CA . VAL A 1 189 ? -53.412 -36.064 14.737 1.00 35.39 189 VAL A CA 1
ATOM 2910 C C . VAL A 1 189 ? -54.793 -35.674 15.265 1.00 33.92 189 VAL A C 1
ATOM 2911 O O . VAL A 1 189 ? -55.095 -34.486 15.412 1.00 36.22 189 VAL A O 1
ATOM 2924 N N . GLY A 1 190 ? -55.635 -36.666 15.533 1.00 41.00 190 GLY A N 1
ATOM 2925 C CA . GLY A 1 190 ? -56.962 -36.395 16.058 1.00 40.31 190 GLY A CA 1
ATOM 2926 C C . GLY A 1 190 ? -56.859 -35.795 17.443 1.00 33.64 190 GLY A C 1
ATOM 2927 O O . GLY A 1 190 ? -57.567 -34.848 17.780 1.00 37.66 190 GLY A O 1
ATOM 2931 N N . HIS A 1 191 ? -55.948 -36.333 18.250 1.00 38.15 191 HIS A N 1
ATOM 2932 C CA . HIS A 1 191 ? -55.738 -35.814 19.596 1.00 36.32 191 HIS A CA 1
ATOM 2933 C C . HIS A 1 191 ? -55.123 -34.416 19.570 1.00 34.92 191 HIS A C 1
ATOM 2934 O O . HIS A 1 191 ? -55.401 -33.594 20.443 1.00 37.98 191 HIS A O 1
ATOM 2949 N N . ALA A 1 192 ? -54.319 -34.135 18.548 1.00 33.71 192 ALA A N 1
ATOM 2950 C CA . ALA A 1 192 ? -53.768 -32.797 18.362 1.00 37.80 192 ALA A CA 1
ATOM 2951 C C . ALA A 1 192 ? -54.906 -31.815 18.098 1.00 31.02 192 ALA A C 1
ATOM 2952 O O . ALA A 1 192 ? -54.974 -30.745 18.707 1.00 35.39 192 ALA A O 1
ATOM 2959 N N . TRP A 1 193 ? -55.817 -32.192 17.206 1.00 36.31 193 TRP A N 1
ATOM 2960 C CA . TRP A 1 193 ? -56.993 -31.371 16.929 1.00 37.77 193 TRP A CA 1
ATOM 2961 C C . TRP A 1 193 ? -57.806 -31.116 18.208 1.00 36.23 193 TRP A C 1
ATOM 2962 O O . TRP A 1 193 ? -58.237 -29.994 18.465 1.00 41.15 193 TRP A O 1
ATOM 2983 N N . ASP A 1 194 ? -58.011 -32.156 19.012 1.00 39.99 194 ASP A N 1
ATOM 2984 C CA . ASP A 1 194 ? -58.783 -32.019 20.250 1.00 37.37 194 ASP A CA 1
ATOM 2985 C C . ASP A 1 194 ? -58.067 -31.154 21.286 1.00 41.72 194 ASP A C 1
ATOM 2986 O O . ASP A 1 194 ? -58.708 -30.510 22.120 1.00 40.41 194 ASP A O 1
ATOM 2995 N N . ALA A 1 195 ? -56.739 -31.136 21.233 1.00 35.89 195 ALA A N 1
ATOM 2996 C CA . ALA A 1 195 ? -55.949 -30.405 22.219 1.00 34.45 195 ALA A CA 1
ATOM 2997 C C . ALA A 1 195 ? -55.915 -28.920 21.889 1.00 32.63 195 ALA A C 1
ATOM 2998 O O . ALA A 1 195 ? -55.903 -28.075 22.786 1.00 33.91 195 ALA A O 1
ATOM 3005 N N . LEU A 1 196 ? -55.879 -28.604 20.598 1.00 33.01 196 LEU A N 1
ATOM 3006 C CA . LEU A 1 196 ? -55.872 -27.218 20.157 1.00 36.75 196 LEU A CA 1
ATOM 3007 C C . LEU A 1 196 ? -57.225 -26.562 20.452 1.00 32.10 196 LEU A C 1
ATOM 3008 O O . LEU A 1 196 ? -58.266 -27.221 20.416 1.00 33.96 196 LEU A O 1
ATOM 3024 N N . LYS A 1 197 ? -57.199 -25.264 20.733 1.00 40.72 197 LYS A N 1
ATOM 3025 C CA . LYS A 1 197 ? -58.411 -24.483 20.959 1.00 42.42 197 LYS A CA 1
ATOM 3026 C C . LYS A 1 197 ? -59.412 -24.633 19.818 1.00 48.42 197 LYS A C 1
ATOM 3027 O O . LYS A 1 197 ? -59.038 -24.932 18.679 1.00 39.74 197 LYS A O 1
ATOM 3046 N N . VAL A 1 198 ? -60.684 -24.395 20.123 1.00 46.79 198 VAL A N 1
ATOM 3047 C CA . VAL A 1 198 ? -61.729 -24.439 19.107 1.00 47.05 198 VAL A CA 1
ATOM 3048 C C . VAL A 1 198 ? -61.506 -23.337 18.087 1.00 38.17 198 VAL A C 1
ATOM 3049 O O . VAL A 1 198 ? -61.777 -23.518 16.902 1.00 46.28 198 VAL A O 1
ATOM 3062 N N . GLU A 1 199 ? -61.003 -22.201 18.564 1.00 38.41 199 GLU A N 1
ATOM 3063 C CA . GLU A 1 199 ? -60.731 -21.037 17.724 1.00 47.65 199 GLU A CA 1
ATOM 3064 C C . GLU A 1 199 ? -59.561 -21.288 16.771 1.00 49.74 199 GLU A C 1
ATOM 3065 O O . GLU A 1 199 ? -59.337 -20.522 15.836 1.00 48.10 199 GLU A O 1
ATOM 3077 N N . GLY A 1 200 ? -58.804 -22.351 17.024 1.00 44.59 200 GLY A N 1
ATOM 3078 C CA . GLY A 1 200 ? -57.716 -22.730 16.141 1.00 43.07 200 GLY A CA 1
ATOM 3079 C C . GLY A 1 200 ? -56.339 -22.694 16.784 1.00 39.91 200 GLY A C 1
ATOM 3080 O O . GLY A 1 200 ? -56.177 -22.285 17.936 1.00 39.96 200 GLY A O 1
ATOM 3084 N N . GLY A 1 201 ? -55.342 -23.135 16.023 1.00 37.90 201 GLY A N 1
ATOM 3085 C CA . GLY A 1 201 ? -53.960 -23.117 16.461 1.00 34.60 201 GLY A CA 1
ATOM 3086 C C . GLY A 1 201 ? -53.043 -23.771 15.442 1.00 39.70 201 GLY A C 1
ATOM 3087 O O . GLY A 1 201 ? -53.451 -24.040 14.313 1.00 34.00 201 GLY A O 1
ATOM 3091 N N . ARG A 1 202 ? -51.810 -24.053 15.846 1.00 32.27 202 ARG A N 1
ATOM 3092 C CA . ARG A 1 202 ? -50.809 -24.559 14.919 1.00 29.61 202 ARG A CA 1
ATOM 3093 C C . ARG A 1 202 ? -50.318 -25.943 15.303 1.00 33.98 202 ARG A C 1
ATOM 3094 O O . ARG A 1 202 ? -50.328 -26.325 16.473 1.00 33.03 202 ARG A O 1
ATOM 3115 N N . PHE A 1 203 ? -49.858 -26.671 14.295 1.00 34.18 203 PHE A N 1
ATOM 3116 C CA . PHE A 1 203 ? -49.427 -28.047 14.441 1.00 26.68 203 PHE A CA 1
ATOM 3117 C C . PHE A 1 203 ? -48.053 -28.221 13.798 1.00 31.55 203 PHE A C 1
ATOM 3118 O O . PHE A 1 203 ? -47.774 -27.651 12.744 1.00 33.17 203 PHE A O 1
ATOM 3135 N N . CYS A 1 204 ? -47.192 -29.011 14.434 1.00 30.71 204 CYS A N 1
ATOM 3136 C CA . CYS A 1 204 ? -45.916 -29.395 13.836 1.00 27.50 204 CYS A CA 1
ATOM 3137 C C . CYS A 1 204 ? -45.528 -30.802 14.239 1.00 32.65 204 CYS A C 1
ATOM 3138 O O . CYS A 1 204 ? -45.603 -31.160 15.418 1.00 30.41 204 CYS A O 1
ATOM 3146 N N . SER A 1 205 ? -45.080 -31.587 13.265 1.00 32.30 205 SER A N 1
ATOM 3147 C CA . SER A 1 205 ? -44.577 -32.931 13.528 1.00 31.93 205 SER A CA 1
ATOM 3148 C C . SER A 1 205 ? -43.207 -33.161 12.888 1.00 30.32 205 SER A C 1
ATOM 3149 O O . SER A 1 205 ? -42.975 -32.797 11.731 1.00 33.52 205 SER A O 1
ATOM 3157 N N . PHE A 1 206 ? -42.326 -33.802 13.646 1.00 34.19 206 PHE A N 1
ATOM 3158 C CA . PHE A 1 206 ? -40.954 -34.064 13.230 1.00 30.61 206 PHE A CA 1
ATOM 3159 C C . PHE A 1 206 ? -40.768 -35.549 12.918 1.00 34.23 206 PHE A C 1
ATOM 3160 O O . PHE A 1 206 ? -40.941 -36.395 13.799 1.00 31.70 206 PHE A O 1
ATOM 3177 N N . SER A 1 207 ? -40.415 -35.876 11.677 1.00 30.94 207 SER A N 1
ATOM 3178 C CA . SER A 1 207 ? -40.226 -37.274 11.280 1.00 28.96 207 SER A CA 1
ATOM 3179 C C . SER A 1 207 ? -38.951 -37.456 10.447 1.00 33.26 207 SER A C 1
ATOM 3180 O O . SER A 1 207 ? -38.700 -36.685 9.524 1.00 32.80 207 SER A O 1
ATOM 3188 N N . PRO A 1 208 ? -38.149 -38.487 10.759 1.00 33.89 208 PRO A N 1
ATOM 3189 C CA . PRO A 1 208 ? -36.946 -38.799 9.970 1.00 36.40 208 PRO A CA 1
ATOM 3190 C C . PRO A 1 208 ? -37.248 -39.394 8.597 1.00 36.95 208 PRO A C 1
ATOM 3191 O O . PRO A 1 208 ? -36.484 -39.165 7.667 1.00 39.13 208 PRO A O 1
ATOM 3202 N N . CYS A 1 209 ? -38.345 -40.137 8.472 1.00 31.60 209 CYS A N 1
ATOM 3203 C CA . CYS A 1 209 ? -38.631 -40.885 7.240 1.00 27.80 209 CYS A CA 1
ATOM 3204 C C . CYS A 1 209 ? -39.773 -40.286 6.429 1.00 31.05 209 CYS A C 1
ATOM 3205 O O . CYS A 1 209 ? -40.772 -39.845 6.982 1.00 32.84 209 CYS A O 1
ATOM 3213 N N . ILE A 1 210 ? -39.633 -40.283 5.108 1.00 34.10 210 ILE A N 1
ATOM 3214 C CA . ILE A 1 210 ? -40.620 -39.619 4.267 1.00 39.82 210 ILE A CA 1
ATOM 3215 C C . ILE A 1 210 ? -41.983 -40.334 4.315 1.00 35.23 210 ILE A C 1
ATOM 3216 O O . ILE A 1 210 ? -43.022 -39.702 4.141 1.00 37.33 210 ILE A O 1
ATOM 3232 N N . GLU A 1 211 ? -41.979 -41.640 4.574 1.00 34.96 211 GLU A N 1
ATOM 3233 C CA . GLU A 1 211 ? -43.227 -42.404 4.680 1.00 33.99 211 GLU A CA 1
ATOM 3234 C C . GLU A 1 211 ? -44.015 -41.988 5.930 1.00 37.13 211 GLU A C 1
ATOM 3235 O O . GLU A 1 211 ? -45.239 -42.018 5.933 1.00 34.49 211 GLU A O 1
ATOM 3247 N N . GLN A 1 212 ? -43.312 -41.585 6.983 1.00 34.03 212 GLN A N 1
ATOM 3248 C CA . GLN A 1 212 ? -43.971 -41.050 8.166 1.00 36.49 212 GLN A CA 1
ATOM 3249 C C . GLN A 1 212 ? -44.630 -39.712 7.838 1.00 40.89 212 GLN A C 1
ATOM 3250 O O . GLN A 1 212 ? -45.753 -39.438 8.261 1.00 37.74 212 GLN A O 1
ATOM 3264 N N . VAL A 1 213 ? -43.924 -38.880 7.080 1.00 36.38 213 VAL A N 1
ATOM 3265 C CA . VAL A 1 213 ? -44.456 -37.586 6.664 1.00 33.60 213 VAL A CA 1
ATOM 3266 C C . VAL A 1 213 ? -45.734 -37.781 5.858 1.00 30.90 213 VAL A C 1
ATOM 3267 O O . VAL A 1 213 ? -46.742 -37.105 6.081 1.00 36.78 213 VAL A O 1
ATOM 3280 N N . GLN A 1 214 ? -45.674 -38.707 4.908 1.00 34.74 214 GLN A N 1
ATOM 3281 C CA . GLN A 1 214 ? -46.797 -38.995 4.023 1.00 33.86 214 GLN A CA 1
ATOM 3282 C C . GLN A 1 214 ? -48.038 -39.394 4.811 1.00 33.97 214 GLN A C 1
ATOM 3283 O O . GLN A 1 214 ? -49.128 -38.877 4.569 1.00 34.31 214 GLN A O 1
ATOM 3297 N N . ARG A 1 215 ? -47.869 -40.284 5.777 1.00 35.09 215 ARG A N 1
ATOM 3298 C CA . ARG A 1 215 ? -48.991 -40.718 6.595 1.00 37.05 215 ARG A CA 1
ATOM 3299 C C . ARG A 1 215 ? -49.516 -39.550 7.419 1.00 42.49 215 ARG A C 1
ATOM 3300 O O . ARG A 1 215 ? -50.724 -39.396 7.587 1.00 36.99 215 ARG A O 1
ATOM 3321 N N . THR A 1 216 ? -48.609 -38.711 7.915 1.00 35.27 216 THR A N 1
ATOM 3322 C CA . THR A 1 216 ? -49.018 -37.583 8.738 1.00 30.92 216 THR A CA 1
ATOM 3323 C C . THR A 1 216 ? -49.875 -36.608 7.942 1.00 34.35 216 THR A C 1
ATOM 3324 O O . THR A 1 216 ? -50.912 -36.146 8.420 1.00 35.07 216 THR A O 1
ATOM 3335 N N . CYS A 1 217 ? -49.426 -36.294 6.731 1.00 35.81 217 CYS A N 1
ATOM 3336 C CA . CYS A 1 217 ? -50.097 -35.331 5.862 1.00 34.74 217 C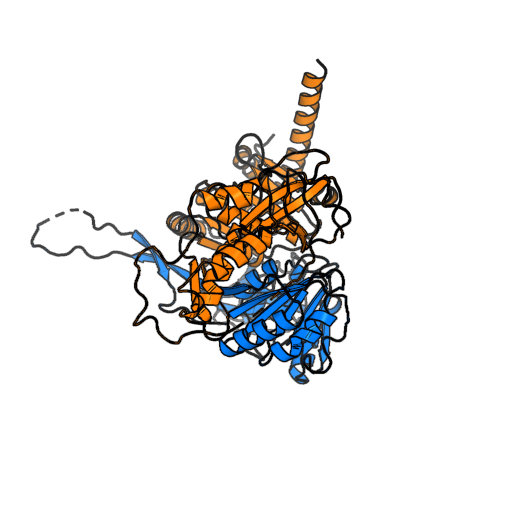YS A CA 1
ATOM 3337 C C . CYS A 1 217 ? -51.482 -35.818 5.453 1.00 34.56 217 CYS A C 1
ATOM 3338 O O . CYS A 1 217 ? -52.424 -35.036 5.347 1.00 36.76 217 CYS A O 1
ATOM 3346 N N . GLN A 1 218 ? -51.595 -37.120 5.233 1.00 40.66 218 GLN A N 1
ATOM 3347 C CA . GLN A 1 218 ? -52.865 -37.741 4.886 1.00 44.74 218 GLN A CA 1
ATOM 3348 C C . GLN A 1 218 ? -53.854 -37.628 6.052 1.00 41.34 218 GLN A C 1
ATOM 3349 O O . GLN A 1 218 ? -55.029 -37.306 5.856 1.00 41.79 218 GLN A O 1
ATOM 3363 N N . ALA A 1 219 ? -53.368 -37.871 7.267 1.00 38.55 219 ALA A N 1
ATOM 3364 C CA . ALA A 1 219 ? -54.209 -37.803 8.463 1.00 32.98 219 ALA A CA 1
ATOM 3365 C C . ALA A 1 219 ? -54.599 -36.358 8.769 1.00 41.34 219 ALA A C 1
ATOM 3366 O O . ALA A 1 219 ? -55.739 -36.083 9.143 1.00 35.62 219 ALA A O 1
ATOM 3373 N N . LEU A 1 220 ? -53.657 -35.433 8.598 1.00 40.31 220 LEU A N 1
ATOM 3374 C CA . LEU A 1 220 ? -53.929 -34.017 8.818 1.00 37.53 220 LEU A CA 1
ATOM 3375 C C . LEU A 1 220 ? -55.062 -33.537 7.904 1.00 39.81 220 LEU A C 1
ATOM 3376 O O . LEU A 1 220 ? -56.008 -32.891 8.356 1.00 43.83 220 LEU A O 1
ATOM 3392 N N . ALA A 1 221 ? -54.966 -33.863 6.618 1.00 37.25 221 ALA A N 1
ATOM 3393 C CA . ALA A 1 221 ? -55.961 -33.432 5.636 1.00 34.39 221 ALA A CA 1
ATOM 3394 C C . ALA A 1 221 ? -57.342 -33.982 5.994 1.00 37.75 221 ALA A C 1
ATOM 3395 O O . ALA A 1 221 ? -58.330 -33.249 6.024 1.00 43.94 221 ALA A O 1
ATOM 3402 N N . ALA A 1 222 ? -57.395 -35.275 6.289 1.00 38.90 222 ALA A N 1
ATOM 3403 C CA . ALA A 1 222 ? -58.648 -35.945 6.622 1.00 43.89 222 ALA A CA 1
ATOM 3404 C C . ALA A 1 222 ? -59.316 -35.334 7.854 1.00 47.38 222 ALA A C 1
ATOM 3405 O O . ALA A 1 222 ? -60.542 -35.278 7.931 1.00 40.59 222 ALA A O 1
ATOM 3412 N N . ARG A 1 223 ? -58.523 -34.868 8.816 1.00 43.50 223 ARG A N 1
ATOM 3413 C CA . ARG A 1 223 ? -59.088 -34.356 10.066 1.00 35.22 223 ARG A CA 1
ATOM 3414 C C . ARG A 1 223 ? -59.555 -32.903 9.954 1.00 41.59 223 ARG A C 1
ATOM 3415 O O . ARG A 1 223 ? -60.302 -32.425 10.807 1.00 47.98 223 ARG A O 1
ATOM 3436 N N . GLY A 1 224 ? -59.116 -32.199 8.915 1.00 41.86 224 GLY A N 1
ATOM 3437 C CA . GLY A 1 224 ? -59.568 -30.837 8.680 1.00 38.86 224 GLY A CA 1
ATOM 3438 C C . GLY A 1 224 ? -58.479 -29.791 8.813 1.00 39.16 224 GLY A C 1
ATOM 3439 O O . GLY A 1 224 ? -58.738 -28.591 8.673 1.00 39.74 224 GLY A O 1
ATOM 3443 N N . PHE A 1 225 ? -57.256 -30.238 9.083 1.00 40.19 225 PHE A N 1
ATOM 3444 C CA . PHE A 1 225 ? -56.122 -29.322 9.132 1.00 39.70 225 PHE A CA 1
ATOM 3445 C C . PHE A 1 225 ? -55.880 -28.727 7.749 1.00 35.21 225 PHE A C 1
ATOM 3446 O O . PHE A 1 225 ? -56.089 -29.390 6.738 1.00 39.40 225 PHE A O 1
ATOM 3463 N N . SER A 1 226 ? -55.420 -27.482 7.719 1.00 37.04 226 SER A N 1
ATOM 3464 C CA . SER A 1 226 ? -55.147 -26.785 6.468 1.00 45.54 226 SER A CA 1
ATOM 3465 C C . SER A 1 226 ? -53.741 -26.188 6.455 1.00 43.53 226 SER A C 1
ATOM 3466 O O . SER A 1 226 ? -53.006 -26.293 7.436 1.00 37.20 226 SER A O 1
ATOM 3474 N N . GLU A 1 227 ? -53.378 -25.552 5.345 1.00 38.42 227 GLU A N 1
ATOM 3475 C CA . GLU A 1 227 ? -52.114 -24.836 5.247 1.00 37.81 227 GLU A CA 1
ATOM 3476 C C . GLU A 1 227 ? -50.950 -25.785 5.545 1.00 39.05 227 GLU A C 1
ATOM 3477 O O . GLU A 1 227 ? -50.020 -25.438 6.267 1.00 40.02 227 GLU A O 1
ATOM 3489 N N . LEU A 1 228 ? -51.012 -26.989 4.984 1.00 36.18 228 LEU A N 1
ATOM 3490 C CA . LEU A 1 228 ? -49.976 -27.991 5.205 1.00 37.61 228 LEU A CA 1
ATOM 3491 C C . LEU A 1 228 ? -48.691 -27.610 4.480 1.00 45.24 228 LEU A C 1
ATOM 3492 O O . LEU A 1 228 ? -48.713 -27.309 3.291 1.00 38.09 228 LEU A O 1
ATOM 3508 N N . SER A 1 229 ? -47.571 -27.654 5.192 1.00 35.03 229 SER A N 1
ATOM 3509 C CA . SER A 1 229 ? -46.273 -27.324 4.618 1.00 37.34 229 SER A CA 1
ATOM 3510 C C . SER A 1 229 ? -45.224 -28.249 5.219 1.00 39.39 229 SER A C 1
ATOM 3511 O O . SER A 1 229 ? -45.130 -28.373 6.438 1.00 37.73 229 SER A O 1
ATOM 3519 N N . THR A 1 230 ? -44.435 -28.903 4.376 1.00 31.45 230 THR A N 1
ATOM 3520 C CA . THR A 1 230 ? -43.368 -29.769 4.867 1.00 32.18 230 THR A CA 1
ATOM 3521 C C . THR A 1 230 ? -42.007 -29.175 4.508 1.00 35.86 230 THR A C 1
ATOM 3522 O O . THR A 1 230 ? -41.718 -28.905 3.340 1.00 35.61 230 THR A O 1
ATOM 3533 N N . LEU A 1 231 ? -41.184 -28.975 5.531 1.00 33.98 231 LEU A N 1
ATOM 3534 C CA . LEU A 1 231 ? -39.910 -28.283 5.400 1.00 30.60 231 LEU A CA 1
ATOM 3535 C C . LEU A 1 231 ? -38.777 -29.090 6.005 1.00 34.17 231 LEU A C 1
ATOM 3536 O O . LEU A 1 231 ? -38.980 -29.933 6.877 1.00 34.69 231 LEU A O 1
ATOM 3552 N N . GLU A 1 232 ? -37.568 -28.763 5.585 1.00 26.56 232 GLU A N 1
ATOM 3553 C CA . GLU A 1 232 ? -36.372 -29.302 6.187 1.00 30.28 232 GLU A CA 1
ATOM 3554 C C . GLU A 1 232 ? -35.382 -28.162 6.288 1.00 33.96 232 GLU A C 1
ATOM 3555 O O . GLU A 1 232 ? -35.198 -27.407 5.333 1.00 33.19 232 GLU A O 1
ATOM 3567 N N . VAL A 1 233 ? -34.741 -28.023 7.438 1.00 31.11 233 VAL A N 1
ATOM 3568 C CA . VAL A 1 233 ? -33.738 -26.982 7.595 1.00 35.39 233 VAL A CA 1
ATOM 3569 C C . VAL A 1 233 ? -32.385 -27.616 7.870 1.00 45.39 233 VAL A C 1
ATOM 3570 O O . VAL A 1 233 ? -32.264 -28.538 8.680 1.00 43.00 233 VAL A O 1
ATOM 3583 N N . LEU A 1 234 ? -31.372 -27.116 7.174 1.00 38.75 234 LEU A N 1
ATOM 3584 C CA . LEU A 1 234 ? -30.050 -27.711 7.199 1.00 45.57 234 LEU A CA 1
ATOM 3585 C C . LEU A 1 234 ? -29.021 -26.675 7.638 1.00 41.12 234 LEU A C 1
ATOM 3586 O O . LEU A 1 234 ? -28.809 -25.677 6.954 1.00 46.44 234 LEU A O 1
ATOM 3602 N N . PRO A 1 235 ? -28.390 -26.906 8.792 1.00 39.74 235 PRO A N 1
ATOM 3603 C CA . PRO A 1 235 ? -27.350 -26.012 9.304 1.00 43.64 235 PRO A CA 1
ATOM 3604 C C . PRO A 1 235 ? -26.020 -26.195 8.584 1.00 43.09 235 PRO A C 1
ATOM 3605 O O . PRO A 1 235 ? -25.604 -27.320 8.312 1.00 38.63 235 PRO A O 1
ATOM 3616 N N . GLN A 1 236 ? -25.354 -25.091 8.284 1.00 36.02 236 GLN A N 1
ATOM 3617 C CA . GLN A 1 236 ? -23.992 -25.158 7.790 1.00 38.89 236 GLN A CA 1
ATOM 3618 C C . GLN A 1 236 ? -23.149 -24.261 8.679 1.00 40.69 236 GLN A C 1
ATOM 3619 O O . GLN A 1 236 ? -23.544 -23.143 9.007 1.00 44.44 236 GLN A O 1
ATOM 3633 N N . VAL A 1 237 ? -21.997 -24.769 9.088 1.00 35.60 237 VAL A N 1
ATOM 3634 C CA . VAL A 1 237 ? -21.137 -24.059 10.021 1.00 39.09 237 VAL A CA 1
ATOM 3635 C C . VAL A 1 237 ? -19.758 -23.927 9.398 1.00 43.57 237 VAL A C 1
ATOM 3636 O O . VAL A 1 237 ? -19.270 -24.858 8.762 1.00 43.14 237 VAL A O 1
ATOM 3649 N N . TYR A 1 238 ? -19.139 -22.766 9.572 1.00 44.92 238 TYR A N 1
ATOM 3650 C CA . TYR A 1 238 ? -17.898 -22.456 8.872 1.00 46.15 238 TYR A CA 1
ATOM 3651 C C . TYR A 1 238 ? -16.749 -22.184 9.834 1.00 49.62 238 TYR A C 1
ATOM 3652 O O . TYR A 1 238 ? -16.928 -21.529 10.856 1.00 44.84 238 TYR A O 1
ATOM 3670 N N . ASN A 1 239 ? -15.575 -22.715 9.509 1.00 48.08 239 ASN A N 1
ATOM 3671 C CA . ASN A 1 239 ? -14.347 -22.305 10.168 1.00 55.73 239 ASN A CA 1
ATOM 3672 C C . ASN A 1 239 ? -13.761 -21.104 9.439 1.00 57.18 239 ASN A C 1
ATOM 3673 O O . ASN A 1 239 ? -13.789 -21.037 8.213 1.00 53.22 239 ASN A O 1
ATOM 3684 N N . VAL A 1 240 ? -13.239 -20.149 10.196 1.00 45.99 240 VAL A N 1
ATOM 3685 C CA . VAL A 1 240 ? -12.585 -18.994 9.608 1.00 46.49 240 VAL A CA 1
ATOM 3686 C C . VAL A 1 240 ? -11.083 -19.223 9.618 1.00 55.08 240 VAL A C 1
ATOM 3687 O O . VAL A 1 240 ? -10.465 -19.324 10.677 1.00 55.73 240 VAL A O 1
ATOM 3700 N N . ARG A 1 241 ? -10.504 -19.332 8.431 1.00 49.53 241 ARG A N 1
ATOM 3701 C CA . ARG A 1 241 ? -9.091 -19.631 8.307 1.00 55.05 241 ARG A CA 1
ATOM 3702 C C . ARG A 1 241 ? -8.472 -18.751 7.238 1.00 54.83 241 ARG A C 1
ATOM 3703 O O . ARG A 1 241 ? -9.156 -18.264 6.337 1.00 54.30 241 ARG A O 1
ATOM 3724 N N . THR A 1 242 ? -7.173 -18.522 7.367 1.00 56.64 242 THR A N 1
ATOM 3725 C CA . THR A 1 242 ? -6.415 -17.855 6.330 1.00 56.82 242 THR A CA 1
ATOM 3726 C C . THR A 1 242 ? -5.696 -18.948 5.564 1.00 53.52 242 THR A C 1
ATOM 3727 O O . THR A 1 242 ? -5.087 -19.838 6.157 1.00 54.51 242 THR A O 1
ATOM 3738 N N . VAL A 1 243 ? -5.795 -18.905 4.246 1.00 53.45 243 VAL A N 1
ATOM 3739 C CA . VAL A 1 243 ? -5.125 -19.897 3.430 1.00 52.55 243 VAL A CA 1
ATOM 3740 C C . VAL A 1 243 ? -4.248 -19.212 2.399 1.00 46.86 243 VAL A C 1
ATOM 3741 O O . VAL A 1 243 ? -4.520 -18.088 1.972 1.00 48.03 243 VAL A O 1
ATOM 3754 N N . SER A 1 244 ? -3.182 -19.898 2.015 1.00 53.47 244 SER A N 1
ATOM 3755 C CA . SER A 1 244 ? -2.296 -19.402 0.983 1.00 63.11 244 SER A CA 1
ATOM 3756 C C . SER A 1 244 ? -2.011 -20.538 0.019 1.00 57.35 244 SER A C 1
ATOM 3757 O O . SER A 1 244 ? -1.524 -21.598 0.415 1.00 63.50 244 SER A O 1
ATOM 3765 N N . LEU A 1 245 ? -2.353 -20.326 -1.244 1.00 52.20 245 LEU A N 1
ATOM 3766 C CA . LEU A 1 245 ? -2.058 -21.301 -2.275 1.00 52.09 245 LEU A CA 1
ATOM 3767 C C . LEU A 1 245 ? -0.739 -20.899 -2.916 1.00 48.50 245 LEU A C 1
ATOM 3768 O O . LEU A 1 245 ? -0.604 -19.783 -3.410 1.00 49.15 245 LEU A O 1
ATOM 3784 N N . PRO A 1 246 ? 0.250 -21.801 -2.886 1.00 39.33 246 PRO A N 1
ATOM 3785 C CA . PRO A 1 246 ? 1.567 -21.469 -3.441 1.00 47.72 246 PRO A CA 1
ATOM 3786 C C . PRO A 1 246 ? 1.499 -21.177 -4.938 1.00 58.25 246 PRO A C 1
ATOM 3787 O O . PRO A 1 246 ? 0.759 -21.850 -5.660 1.00 54.59 246 PRO A O 1
ATOM 3798 N N . PRO A 1 247 ? 2.252 -20.168 -5.402 1.00 59.66 247 PRO A N 1
ATOM 3799 C CA . PRO A 1 247 ? 2.350 -19.877 -6.836 1.00 52.34 247 PRO A CA 1
ATOM 3800 C C . PRO A 1 247 ? 3.037 -21.032 -7.568 1.00 49.17 247 PRO A C 1
ATOM 3801 O O . PRO A 1 247 ? 3.961 -21.633 -7.021 1.00 48.86 247 PRO A O 1
ATOM 3812 N N . PRO A 1 248 ? 2.570 -21.359 -8.784 1.00 51.25 248 PRO A N 1
ATOM 3813 C CA . PRO A 1 248 ? 3.197 -22.386 -9.623 1.00 53.42 248 PRO A CA 1
ATOM 3814 C C . PRO A 1 248 ? 4.534 -21.888 -10.168 1.00 52.20 248 PRO A C 1
ATOM 3815 O O . PRO A 1 248 ? 4.688 -20.679 -10.350 1.00 50.88 248 PRO A O 1
ATOM 3826 N N . ASP A 1 249 ? 5.474 -22.795 -10.421 1.00 52.68 249 ASP A N 1
ATOM 3827 C CA . ASP A 1 249 ? 6.746 -22.436 -11.037 1.00 55.63 249 ASP A CA 1
ATOM 3828 C C . ASP A 1 249 ? 6.635 -22.655 -12.543 1.00 46.32 249 ASP A C 1
ATOM 3829 O O . ASP A 1 249 ? 6.656 -23.794 -13.013 1.00 50.54 249 ASP A O 1
ATOM 3838 N N . LEU A 1 250 ? 6.493 -21.562 -13.287 1.00 48.44 250 LEU A N 1
ATOM 3839 C CA . LEU A 1 250 ? 6.442 -21.608 -14.747 1.00 58.84 250 LEU A CA 1
ATOM 3840 C C . LEU A 1 250 ? 7.811 -21.321 -15.369 1.00 65.11 250 LEU A C 1
ATOM 3841 O O . LEU A 1 250 ? 7.944 -21.274 -16.591 1.00 61.27 250 LEU A O 1
ATOM 3857 N N . GLY A 1 251 ? 8.823 -21.131 -14.526 1.00 69.54 251 GLY A N 1
ATOM 3858 C CA . GLY A 1 251 ? 10.169 -20.841 -14.995 1.00 74.71 251 GLY A CA 1
ATOM 3859 C C . GLY A 1 251 ? 10.485 -19.359 -14.936 1.00 83.90 251 GLY A C 1
ATOM 3860 O O . GLY A 1 251 ? 11.629 -18.944 -15.118 1.00 91.96 251 GLY A O 1
ATOM 3864 N N . THR A 1 252 ? 9.457 -18.559 -14.679 1.00 86.98 252 THR A N 1
ATOM 3865 C CA . THR A 1 252 ? 9.607 -17.112 -14.564 1.00 96.16 252 THR A CA 1
ATOM 3866 C C . THR A 1 252 ? 10.475 -16.749 -13.364 1.00 103.50 252 THR A C 1
ATOM 3867 O O . THR A 1 252 ? 10.604 -17.532 -12.422 1.00 104.70 252 THR A O 1
ATOM 3878 N N . GLY A 1 253 ? 11.071 -15.560 -13.407 1.00 107.02 253 GLY A N 1
ATOM 3879 C CA . GLY A 1 253 ? 11.870 -15.058 -12.304 1.00 109.22 253 GLY A CA 1
ATOM 3880 C C . GLY A 1 253 ? 11.492 -13.634 -11.943 1.00 105.12 253 GLY A C 1
ATOM 3881 O O . GLY A 1 253 ? 11.273 -13.316 -10.775 1.00 109.17 253 GLY A O 1
ATOM 3885 N N . ASP A 1 261 ? -2.327 -12.192 -9.175 1.00 98.49 261 ASP A N 1
ATOM 3886 C CA . ASP A 1 261 ? -1.435 -12.329 -8.029 1.00 101.71 261 ASP A CA 1
ATOM 3887 C C . ASP A 1 261 ? -1.897 -13.473 -7.118 1.00 100.55 261 ASP A C 1
ATOM 3888 O O . ASP A 1 261 ? -3.027 -13.949 -7.228 1.00 95.25 261 ASP A O 1
ATOM 3896 N N . THR A 1 262 ? -1.016 -13.906 -6.221 1.00 99.26 262 THR A N 1
ATOM 3897 C CA . THR A 1 262 ? -1.247 -15.095 -5.407 1.00 79.86 262 THR A CA 1
ATOM 3898 C C . THR A 1 262 ? -1.304 -14.765 -3.919 1.00 82.04 262 THR A C 1
ATOM 3899 O O . THR A 1 262 ? -0.821 -15.533 -3.085 1.00 70.88 262 THR A O 1
ATOM 3910 N N . SER A 1 263 ? -1.901 -13.627 -3.586 1.00 89.15 263 SER A N 1
ATOM 3911 C CA . SER A 1 263 ? -1.947 -13.178 -2.201 1.00 83.00 263 SER A CA 1
ATOM 3912 C C . SER A 1 263 ? -2.890 -14.057 -1.368 1.00 84.92 263 SER A C 1
ATOM 3913 O O . SER A 1 263 ? -3.866 -14.601 -1.888 1.00 74.19 263 SER A O 1
ATOM 3921 N N . PRO A 1 264 ? -2.589 -14.206 -0.068 1.00 85.17 264 PRO A N 1
ATOM 3922 C CA . PRO A 1 264 ? -3.408 -14.995 0.862 1.00 79.47 264 PRO A CA 1
ATOM 3923 C C . PRO A 1 264 ? -4.819 -14.442 0.980 1.00 78.10 264 PRO A C 1
ATOM 3924 O O . PRO A 1 264 ? -5.076 -13.327 0.526 1.00 68.68 264 PRO A O 1
ATOM 3935 N N . PHE A 1 265 ? -5.719 -15.207 1.590 1.00 63.98 265 PHE A N 1
ATOM 3936 C CA . PHE A 1 265 ? -7.097 -14.769 1.725 1.00 55.91 265 PHE A CA 1
ATOM 3937 C C . PHE A 1 265 ? -7.789 -15.433 2.908 1.00 50.69 265 PHE A C 1
ATOM 3938 O O . PHE A 1 265 ? -7.405 -16.520 3.344 1.00 48.14 265 PHE A O 1
ATOM 3955 N N . ARG A 1 266 ? -8.791 -14.747 3.443 1.00 66.34 266 ARG A N 1
ATOM 3956 C CA . ARG A 1 266 ? -9.647 -15.312 4.470 1.00 63.31 266 ARG A CA 1
ATOM 3957 C C . ARG A 1 266 ? -10.712 -16.154 3.788 1.00 56.35 266 ARG A C 1
ATOM 3958 O O . ARG A 1 266 ? -11.274 -15.746 2.770 1.00 56.37 266 ARG A O 1
ATOM 3979 N N . SER A 1 267 ? -10.995 -17.327 4.343 1.00 52.19 267 SER A N 1
ATOM 3980 C CA . SER A 1 267 ? -12.057 -18.162 3.809 1.00 57.33 267 SER A CA 1
ATOM 3981 C C . SER A 1 267 ? -12.932 -18.732 4.916 1.00 48.07 267 SER A C 1
ATOM 3982 O O . SER A 1 267 ? -12.471 -18.961 6.031 1.00 47.68 267 SER A O 1
ATOM 3990 N N . GLY A 1 268 ? -14.200 -18.952 4.586 1.00 49.86 268 GLY A N 1
ATOM 3991 C CA . GLY A 1 268 ? -15.133 -19.619 5.470 1.00 49.19 268 GLY A CA 1
ATOM 3992 C C . GLY A 1 268 ? -15.321 -21.043 4.992 1.00 45.74 268 GLY A C 1
ATOM 3993 O O . GLY A 1 268 ? -16.112 -21.305 4.093 1.00 49.64 268 GLY A O 1
ATOM 3997 N N . THR A 1 269 ? -14.578 -21.966 5.585 1.00 50.63 269 THR A N 1
ATOM 3998 C CA . THR A 1 269 ? -14.631 -23.359 5.167 1.00 50.95 269 THR A CA 1
ATOM 3999 C C . THR A 1 269 ? -15.579 -24.136 6.074 1.00 51.27 269 THR A C 1
ATOM 4000 O O . THR A 1 269 ? -15.572 -23.942 7.287 1.00 42.87 269 THR A O 1
ATOM 4011 N N . PRO A 1 270 ? -16.414 -25.007 5.487 1.00 51.78 270 PRO A N 1
ATOM 4012 C CA . PRO A 1 270 ? -17.311 -25.835 6.300 1.00 54.48 270 PRO A CA 1
ATOM 4013 C C . PRO A 1 270 ? -16.531 -26.708 7.273 1.00 46.44 270 PRO A C 1
ATOM 4014 O O . PRO A 1 270 ? -15.457 -27.193 6.928 1.00 50.37 270 PRO A O 1
ATOM 4025 N N . MET A 1 271 ? -17.065 -26.892 8.474 1.00 47.55 271 MET A N 1
ATOM 4026 C CA . MET A 1 271 ? -16.416 -27.705 9.493 1.00 54.30 271 MET A CA 1
ATOM 4027 C C . MET A 1 271 ? -16.528 -29.177 9.150 1.00 59.03 271 MET A C 1
ATOM 4028 O O . MET A 1 271 ? -15.680 -29.981 9.537 1.00 59.49 271 MET A O 1
ATOM 4042 N N . LYS A 1 272 ? -17.588 -29.520 8.427 1.00 50.20 272 LYS A N 1
ATOM 4043 C CA . LYS A 1 272 ? -17.809 -30.887 7.979 1.00 52.22 272 LYS A CA 1
ATOM 4044 C C . LYS A 1 272 ? -18.049 -30.889 6.474 1.00 53.20 272 LYS A C 1
ATOM 4045 O O . LYS A 1 272 ? -18.644 -29.960 5.929 1.00 52.38 272 LYS A O 1
ATOM 4064 N N . GLU A 1 273 ? -17.585 -31.928 5.795 1.00 44.41 273 GLU A N 1
ATOM 4065 C CA . GLU A 1 273 ? -17.767 -31.999 4.349 1.00 58.60 273 GLU A CA 1
ATOM 4066 C C . GLU A 1 273 ? -19.190 -32.436 3.998 1.00 55.99 273 GLU A C 1
ATOM 4067 O O . GLU A 1 273 ? -19.637 -32.271 2.861 1.00 51.63 273 GLU A O 1
ATOM 4079 N N . ALA A 1 274 ? -19.905 -32.964 4.988 1.00 47.47 274 ALA A N 1
ATOM 4080 C CA . ALA A 1 274 ? -21.280 -33.409 4.790 1.00 52.73 274 ALA A CA 1
ATOM 4081 C C . ALA A 1 274 ? -22.193 -32.950 5.925 1.00 62.41 274 ALA A C 1
ATOM 4082 O O . ALA A 1 274 ? -21.837 -33.030 7.103 1.00 55.16 274 ALA A O 1
ATOM 4089 N N . VAL A 1 275 ? -23.375 -32.469 5.555 1.00 56.05 275 VAL A N 1
ATOM 4090 C CA . VAL A 1 275 ? -24.402 -32.118 6.526 1.00 55.56 275 VAL A CA 1
ATOM 4091 C C . VAL A 1 275 ? -25.490 -33.190 6.537 1.00 54.38 275 VAL A C 1
ATOM 4092 O O . VAL A 1 275 ? -26.041 -33.543 5.494 1.00 47.30 275 VAL A O 1
ATOM 4105 N N . GLY A 1 276 ? -25.803 -33.700 7.721 1.00 46.79 276 GLY A N 1
ATOM 4106 C CA . GLY A 1 276 ? -26.731 -34.804 7.846 1.00 49.28 276 GLY A CA 1
ATOM 4107 C C . GLY A 1 276 ? -28.190 -34.387 7.773 1.00 46.26 276 GLY A C 1
ATOM 4108 O O . GLY A 1 276 ? -28.521 -33.215 7.594 1.00 50.49 276 GLY A O 1
ATOM 4112 N N . HIS A 1 277 ? -29.062 -35.378 7.908 1.00 39.55 277 HIS A N 1
ATOM 4113 C CA . HIS A 1 277 ? -30.503 -35.180 7.917 1.00 39.79 277 HIS A CA 1
ATOM 4114 C C . HIS A 1 277 ? -31.009 -35.433 9.333 1.00 40.13 277 HIS A C 1
ATOM 4115 O O . HIS A 1 277 ? -30.735 -36.484 9.903 1.00 40.28 277 HIS A O 1
ATOM 4130 N N . THR A 1 278 ? -31.736 -34.481 9.914 1.00 35.10 278 THR A N 1
ATOM 4131 C CA . THR A 1 278 ? -32.340 -34.710 11.224 1.00 37.43 278 THR A CA 1
ATOM 4132 C C . THR A 1 278 ? -33.752 -35.238 11.024 1.00 42.48 278 THR A C 1
ATOM 4133 O O . THR A 1 278 ? -34.053 -36.375 11.372 1.00 41.49 278 THR A O 1
ATOM 4144 N N . GLY A 1 279 ? -34.605 -34.417 10.427 1.00 38.21 279 GLY A N 1
ATOM 4145 C CA . GLY A 1 279 ? -35.966 -34.818 10.153 1.00 38.21 279 GLY A CA 1
ATOM 4146 C C . GLY A 1 279 ? -36.702 -33.823 9.282 1.00 34.63 279 GLY A C 1
ATOM 4147 O O . GLY A 1 279 ? -36.266 -32.684 9.096 1.00 38.75 279 GLY A O 1
ATOM 4151 N N . TYR A 1 280 ? -37.816 -34.276 8.728 1.00 32.20 280 TYR A N 1
ATOM 4152 C CA . TYR A 1 280 ? -38.745 -33.409 8.050 1.00 28.29 280 TYR A CA 1
ATOM 4153 C C . TYR A 1 280 ? -39.643 -32.755 9.096 1.00 33.90 280 TYR A C 1
ATOM 4154 O O . TYR A 1 280 ? -39.985 -33.374 10.101 1.00 31.90 280 TYR A O 1
ATOM 4172 N N . LEU A 1 281 ? -40.024 -31.509 8.852 1.00 28.60 281 LEU A N 1
ATOM 4173 C CA . LEU A 1 281 ? -40.921 -30.790 9.736 1.00 29.08 281 LEU A CA 1
ATOM 4174 C C . LEU A 1 281 ? -42.201 -30.476 8.981 1.00 39.01 281 LEU A C 1
ATOM 4175 O O . LEU A 1 281 ? -42.177 -29.738 7.995 1.00 36.88 281 LEU A O 1
ATOM 4191 N N . THR A 1 282 ? -43.316 -31.048 9.432 1.00 30.66 282 THR A N 1
ATOM 4192 C CA . THR A 1 282 ? -44.606 -30.809 8.790 1.00 29.09 282 THR A CA 1
ATOM 4193 C C . THR A 1 282 ? -45.492 -29.921 9.649 1.00 30.23 282 THR A C 1
ATOM 4194 O O . THR A 1 282 ? -45.785 -30.236 10.796 1.00 32.79 282 THR A O 1
ATOM 4205 N N . PHE A 1 283 ? -45.909 -28.803 9.075 1.00 29.73 283 PHE A N 1
ATOM 4206 C CA . PHE A 1 283 ? -46.713 -27.819 9.768 1.00 28.07 283 PHE A CA 1
ATOM 4207 C C . PHE A 1 283 ? -48.115 -27.805 9.193 1.00 39.47 283 PHE A C 1
ATOM 4208 O O . PHE A 1 283 ? -48.328 -28.170 8.036 1.00 35.88 283 PHE A O 1
ATOM 4225 N N . ALA A 1 284 ? -49.065 -27.367 10.008 1.00 31.85 284 ALA A N 1
ATOM 4226 C CA . ALA A 1 284 ? -50.445 -27.243 9.583 1.00 29.12 284 ALA A CA 1
ATOM 4227 C C . ALA A 1 284 ? -51.179 -26.326 10.539 1.00 34.26 284 ALA A C 1
ATOM 4228 O O . ALA A 1 284 ? -50.688 -25.997 11.625 1.00 33.30 284 ALA A O 1
ATOM 4235 N N . THR A 1 285 ? -52.372 -25.932 10.125 1.00 36.46 285 THR A N 1
ATOM 4236 C CA . THR A 1 285 ? -53.175 -24.981 10.863 1.00 31.53 285 THR A CA 1
ATOM 4237 C C . THR A 1 285 ? -54.550 -25.573 11.110 1.00 34.93 285 THR A C 1
ATOM 4238 O O . THR A 1 285 ? -55.108 -26.263 10.258 1.00 34.66 285 THR A O 1
ATOM 4249 N N . LYS A 1 286 ? -55.087 -25.299 12.291 1.00 36.52 286 LYS A N 1
ATOM 4250 C CA . LYS A 1 286 ? -56.467 -25.636 12.611 1.00 38.73 286 LYS A CA 1
ATOM 4251 C C . LYS A 1 286 ? -57.280 -24.351 12.633 1.00 38.34 286 LYS A C 1
ATOM 4252 O O . LYS A 1 286 ? -56.931 -23.404 13.340 1.00 41.22 286 LYS A O 1
ATOM 4271 N N . THR A 1 287 ? -58.355 -24.320 11.850 1.00 42.04 287 THR A N 1
ATOM 4272 C CA . THR A 1 287 ? -59.287 -23.195 11.842 1.00 47.69 287 THR A CA 1
ATOM 4273 C C . THR A 1 287 ? -60.696 -23.765 11.965 1.00 45.12 287 THR A C 1
ATOM 4274 O O . THR A 1 287 ? -60.961 -24.861 11.470 1.00 50.17 287 THR A O 1
ATOM 4285 N N . PRO A 1 288 ? -61.606 -23.030 12.626 1.00 50.60 288 PRO A N 1
ATOM 4286 C CA . PRO A 1 288 ? -63.002 -23.480 12.721 1.00 59.54 288 PRO A CA 1
ATOM 4287 C C . PRO A 1 288 ? -63.687 -23.451 11.351 1.00 57.74 288 PRO A C 1
ATOM 4288 O O . PRO A 1 288 ? -63.372 -22.578 10.546 1.00 55.18 288 PRO A O 1
ATOM 4299 N N . GLY A 1 289 ? -64.601 -24.383 11.094 1.00 64.45 289 GLY A N 1
ATOM 4300 C CA . GLY A 1 289 ? -65.304 -24.440 9.823 1.00 77.35 289 GLY A CA 1
ATOM 4301 C C . GLY A 1 289 ? -65.614 -25.866 9.411 1.00 80.01 289 GLY A C 1
ATOM 4302 O O . GLY A 1 289 ? -65.187 -26.322 8.352 1.00 88.46 289 GLY A O 1
ATOM 4306 N N . HIS B 2 18 ? -59.134 -12.152 18.079 1.00 90.21 18 HIS B N 1
ATOM 4307 C CA . HIS B 2 18 ? -60.101 -13.243 18.116 1.00 108.30 18 HIS B CA 1
ATOM 4308 C C . HIS B 2 18 ? -60.809 -13.392 16.767 1.00 106.74 18 HIS B C 1
ATOM 4309 O O . HIS B 2 18 ? -60.474 -14.275 15.973 1.00 97.06 18 HIS B O 1
ATOM 4323 N N . ARG B 2 19 ? -61.793 -12.532 16.516 1.00 104.15 19 ARG B N 1
ATOM 4324 C CA . ARG B 2 19 ? -62.427 -12.450 15.206 1.00 81.34 19 ARG B CA 1
ATOM 4325 C C . ARG B 2 19 ? -62.045 -11.133 14.555 1.00 81.59 19 ARG B C 1
ATOM 4326 O O . ARG B 2 19 ? -61.590 -10.207 15.226 1.00 83.04 19 ARG B O 1
ATOM 4347 N N . ILE B 2 20 ? -62.239 -11.048 13.246 1.00 85.09 20 ILE B N 1
ATOM 4348 C CA . ILE B 2 20 ? -61.801 -9.880 12.497 1.00 78.10 20 ILE B CA 1
ATOM 4349 C C . ILE B 2 20 ? -62.666 -8.679 12.839 1.00 74.93 20 ILE B C 1
ATOM 4350 O O . ILE B 2 20 ? -63.871 -8.806 13.046 1.00 91.87 20 ILE B O 1
ATOM 4366 N N . ARG B 2 21 ? -62.039 -7.510 12.893 1.00 72.65 21 ARG B N 1
ATOM 4367 C CA . ARG B 2 21 ? -62.732 -6.276 13.227 1.00 76.64 21 ARG B CA 1
ATOM 4368 C C . ARG B 2 21 ? -62.136 -5.141 12.410 1.00 77.94 21 ARG B C 1
ATOM 4369 O O . ARG B 2 21 ? -61.026 -5.258 11.896 1.00 79.37 21 ARG B O 1
ATOM 4373 N N . ASP B 2 22 ? -62.871 -4.043 12.284 1.00 77.54 22 ASP B N 1
ATOM 4374 C CA . ASP B 2 22 ? -62.403 -2.906 11.503 1.00 80.54 22 ASP B CA 1
ATOM 4375 C C . ASP B 2 22 ? -61.248 -2.201 12.216 1.00 70.43 22 ASP B C 1
ATOM 4376 O O . ASP B 2 22 ? -61.240 -2.093 13.441 1.00 80.13 22 ASP B O 1
ATOM 4385 N N . GLY B 2 23 ? -60.274 -1.728 11.445 1.00 77.17 23 GLY B N 1
ATOM 4386 C CA . GLY B 2 23 ? -59.084 -1.115 12.006 1.00 75.33 23 GLY B CA 1
ATOM 4387 C C . GLY B 2 23 ? -57.970 -2.129 12.205 1.00 72.94 23 GLY B C 1
ATOM 4388 O O . GLY B 2 23 ? -56.806 -1.762 12.365 1.00 70.55 23 GLY B O 1
ATOM 4392 N N . ASP B 2 24 ? -58.329 -3.411 12.181 1.00 64.76 24 ASP B N 1
ATOM 4393 C CA . ASP B 2 24 ? -57.368 -4.487 12.417 1.00 65.16 24 ASP B CA 1
ATOM 4394 C C . ASP B 2 24 ? -56.310 -4.577 11.321 1.00 65.58 24 ASP B C 1
ATOM 4395 O O . ASP B 2 24 ? -56.621 -4.502 10.132 1.00 59.20 24 ASP B O 1
ATOM 4404 N N . PHE B 2 25 ? -55.056 -4.743 11.729 1.00 64.07 25 PHE B N 1
ATOM 4405 C CA . PHE B 2 25 ? -53.987 -5.060 10.792 1.00 58.26 25 PHE B CA 1
ATOM 4406 C C . PHE B 2 25 ? -54.062 -6.541 10.456 1.00 55.39 25 PHE B C 1
ATOM 4407 O O . PHE B 2 25 ? -54.153 -7.381 11.349 1.00 58.51 25 PHE B O 1
ATOM 4424 N N . VAL B 2 26 ? -54.017 -6.866 9.171 1.00 48.39 26 VAL B N 1
ATOM 4425 C CA . VAL B 2 26 ? -54.215 -8.239 8.753 1.00 45.53 26 VAL B CA 1
ATOM 4426 C C . VAL B 2 26 ? -53.318 -8.595 7.584 1.00 52.48 26 VAL B C 1
ATOM 4427 O O . VAL B 2 26 ? -52.582 -7.754 7.069 1.00 49.83 26 VAL B O 1
ATOM 4440 N N . VAL B 2 27 ? -53.395 -9.851 7.164 1.00 44.80 27 VAL B N 1
ATOM 4441 C CA . VAL B 2 27 ? -52.647 -10.304 6.008 1.00 44.84 27 VAL B CA 1
ATOM 4442 C C . VAL B 2 27 ? -53.558 -11.084 5.083 1.00 44.78 27 VAL B C 1
ATOM 4443 O O . VAL B 2 27 ? -54.272 -11.987 5.511 1.00 51.76 27 VAL B O 1
ATOM 4456 N N . LEU B 2 28 ? -53.533 -10.725 3.807 1.00 39.51 28 LEU B N 1
ATOM 4457 C CA . LEU B 2 28 ? -54.320 -11.420 2.811 1.00 41.76 28 LEU B CA 1
ATOM 4458 C C . LEU B 2 28 ? -53.464 -12.514 2.217 1.00 47.94 28 LEU B C 1
ATOM 4459 O O . LEU B 2 28 ? -52.261 -12.335 2.023 1.00 44.02 28 LEU B O 1
ATOM 4475 N N . LYS B 2 29 ? -54.084 -13.646 1.919 1.00 45.31 29 LYS B N 1
ATOM 4476 C CA . LYS B 2 29 ? -53.359 -14.778 1.379 1.00 46.91 29 LYS B CA 1
ATOM 4477 C C . LYS B 2 29 ? -54.087 -15.367 0.183 1.00 53.06 29 LYS B C 1
ATOM 4478 O O . LYS B 2 29 ? -55.290 -15.608 0.231 1.00 58.14 29 LYS B O 1
ATOM 4497 N N . ARG B 2 30 ? -53.349 -15.587 -0.896 1.00 55.91 30 ARG B N 1
ATOM 4498 C CA . ARG B 2 30 ? -53.871 -16.305 -2.047 1.00 59.99 30 ARG B CA 1
ATOM 4499 C C . ARG B 2 30 ? -52.801 -17.272 -2.523 1.00 66.17 30 ARG B C 1
ATOM 4500 O O . ARG B 2 30 ? -51.700 -16.858 -2.894 1.00 61.09 30 ARG B O 1
ATOM 4521 N N . GLU B 2 31 ? -53.124 -18.560 -2.506 1.00 56.40 31 GLU B N 1
ATOM 4522 C CA . GLU B 2 31 ? -52.110 -19.584 -2.672 1.00 61.90 31 GLU B CA 1
ATOM 4523 C C . GLU B 2 31 ? -51.014 -19.290 -1.643 1.00 54.20 31 GLU B C 1
ATOM 4524 O O . GLU B 2 31 ? -51.316 -19.174 -0.458 1.00 57.80 31 GLU B O 1
ATOM 4536 N N . ASP B 2 32 ? -49.761 -19.146 -2.065 1.00 60.52 32 ASP B N 1
ATOM 4537 C CA . ASP B 2 32 ? -48.680 -18.871 -1.121 1.00 64.70 32 ASP B CA 1
ATOM 4538 C C . ASP B 2 32 ? -48.260 -17.398 -1.133 1.00 64.23 32 ASP B C 1
ATOM 4539 O O . ASP B 2 32 ? -47.249 -17.031 -0.532 1.00 62.47 32 ASP B O 1
ATOM 4548 N N . VAL B 2 33 ? -49.046 -16.556 -1.801 1.00 52.49 33 VAL B N 1
ATOM 4549 C CA . VAL B 2 33 ? -48.744 -15.127 -1.883 1.00 46.77 33 VAL B CA 1
ATOM 4550 C C . VAL B 2 33 ? -49.445 -14.324 -0.784 1.00 49.57 33 VAL B C 1
ATOM 4551 O O . VAL B 2 33 ? -50.648 -14.457 -0.567 1.00 48.38 33 VAL B O 1
ATOM 4564 N N . PHE B 2 34 ? -48.679 -13.475 -0.108 1.00 50.05 34 PHE B N 1
ATOM 4565 C CA . PHE B 2 34 ? -49.183 -12.705 1.026 1.00 40.98 34 PHE B CA 1
ATOM 4566 C C . PHE B 2 34 ? -49.101 -11.212 0.767 1.00 41.42 34 PHE B C 1
ATOM 4567 O O . PHE B 2 34 ? -48.173 -10.733 0.124 1.00 38.75 34 PHE B O 1
ATOM 4584 N N . LYS B 2 35 ? -50.067 -10.476 1.294 1.00 45.28 35 LYS B N 1
ATOM 4585 C CA . LYS B 2 35 ? -49.999 -9.025 1.300 1.00 48.22 35 LYS B CA 1
ATOM 4586 C C . LYS B 2 35 ? -50.658 -8.504 2.568 1.00 41.63 35 LYS B C 1
ATOM 4587 O O . LYS B 2 35 ? -51.790 -8.864 2.873 1.00 44.08 35 LYS B O 1
ATOM 4606 N N . ALA B 2 36 ? -49.947 -7.659 3.304 1.00 38.47 36 ALA B N 1
ATOM 4607 C CA . ALA B 2 36 ? -50.454 -7.133 4.563 1.00 46.67 36 ALA B CA 1
ATOM 4608 C C . ALA B 2 36 ? -51.164 -5.803 4.328 1.00 53.02 36 ALA B C 1
ATOM 4609 O O . ALA B 2 36 ? -50.692 -4.971 3.555 1.00 53.02 36 ALA B O 1
ATOM 4616 N N . VAL B 2 37 ? -52.288 -5.600 5.007 1.00 48.63 37 VAL B N 1
ATOM 4617 C CA . VAL B 2 37 ? -53.022 -4.351 4.896 1.00 55.27 37 VAL B CA 1
ATOM 4618 C C . VAL B 2 37 ? -53.804 -4.057 6.166 1.00 58.28 37 VAL B C 1
ATOM 4619 O O . VAL B 2 37 ? -54.113 -4.960 6.944 1.00 58.16 37 VAL B O 1
ATOM 4632 N N . GLN B 2 38 ? -54.122 -2.784 6.365 1.00 61.91 38 GLN B N 1
ATOM 4633 C CA . GLN B 2 38 ? -54.963 -2.376 7.476 1.00 63.31 38 GLN B CA 1
ATOM 4634 C C . GLN B 2 38 ? -56.395 -2.244 6.982 1.00 64.34 38 GLN B C 1
ATOM 4635 O O . GLN B 2 38 ? -56.659 -1.558 5.996 1.00 70.00 38 GLN B O 1
ATOM 4649 N N . VAL B 2 39 ? -57.319 -2.904 7.669 1.00 63.54 39 VAL B N 1
ATOM 4650 C CA . VAL B 2 39 ? -58.725 -2.857 7.291 1.00 78.76 39 VAL B CA 1
ATOM 4651 C C . VAL B 2 39 ? -59.302 -1.463 7.509 1.00 89.09 39 VAL B C 1
ATOM 4652 O O . VAL B 2 39 ? -59.079 -0.837 8.546 1.00 86.33 39 VAL B O 1
ATOM 4665 N N . GLN B 2 40 ? -60.047 -0.986 6.519 1.00 91.49 40 GLN B N 1
ATOM 4666 C CA . GLN B 2 40 ? -60.722 0.299 6.614 1.00 93.79 40 GLN B CA 1
ATOM 4667 C C . GLN B 2 40 ? -62.015 0.272 5.820 1.00 104.71 40 GLN B C 1
ATOM 4668 O O . GLN B 2 40 ? -62.033 -0.134 4.657 1.00 96.97 40 GLN B O 1
ATOM 4682 N N . ARG B 2 41 ? -63.097 0.694 6.464 1.00 111.21 41 ARG B N 1
ATOM 4683 C CA . ARG B 2 41 ? -64.377 0.830 5.791 1.00 102.31 41 ARG B CA 1
ATOM 4684 C C . ARG B 2 41 ? -64.196 1.689 4.546 1.00 102.95 41 ARG B C 1
ATOM 4685 O O . ARG B 2 41 ? -63.589 2.758 4.601 1.00 101.32 41 ARG B O 1
ATOM 4706 N N . ARG B 2 42 ? -64.701 1.200 3.421 1.00 112.05 42 ARG B N 1
ATOM 4707 C CA . ARG B 2 42 ? -64.700 1.957 2.177 1.00 118.10 42 ARG B CA 1
ATOM 4708 C C . ARG B 2 42 ? -63.297 2.388 1.775 1.00 120.60 42 ARG B C 1
ATOM 4709 O O . ARG B 2 42 ? -63.038 3.572 1.553 1.00 121.45 42 ARG B O 1
ATOM 4730 N N . LYS B 2 43 ? -62.392 1.421 1.690 1.00 121.59 43 LYS B N 1
ATOM 4731 C CA . LYS B 2 43 ? -61.083 1.665 1.106 1.00 117.18 43 LYS B CA 1
ATOM 4732 C C . LYS B 2 43 ? -60.784 0.598 0.067 1.00 113.54 43 LYS B C 1
ATOM 4733 O O . LYS B 2 43 ? -61.118 -0.573 0.247 1.00 111.53 43 LYS B O 1
ATOM 4752 N N . LYS B 2 44 ? -60.142 1.017 -1.015 1.00 109.45 44 LYS B N 1
ATOM 4753 C CA . LYS B 2 44 ? -59.864 0.136 -2.137 1.00 105.32 44 LYS B CA 1
ATOM 4754 C C . LYS B 2 44 ? -58.414 -0.320 -2.095 1.00 104.56 44 LYS B C 1
ATOM 4755 O O . LYS B 2 44 ? -57.505 0.489 -1.909 1.00 99.26 44 LYS B O 1
ATOM 4774 N N . VAL B 2 45 ? -58.203 -1.619 -2.272 1.00 98.29 45 VAL B N 1
ATOM 4775 C CA . VAL B 2 45 ? -56.856 -2.173 -2.292 1.00 91.65 45 VAL B CA 1
ATOM 4776 C C . VAL B 2 45 ? -56.714 -3.229 -3.375 1.00 79.13 45 VAL B C 1
ATOM 4777 O O . VAL B 2 45 ? -57.689 -3.873 -3.762 1.00 75.98 45 VAL B O 1
ATOM 4790 N N . THR B 2 46 ? -55.489 -3.404 -3.855 1.00 85.14 46 THR B N 1
ATOM 4791 C CA . THR B 2 46 ? -55.208 -4.369 -4.906 1.00 89.09 46 THR B CA 1
ATOM 4792 C C . THR B 2 46 ? -54.519 -5.593 -4.343 1.00 70.36 46 THR B C 1
ATOM 4793 O O . THR B 2 46 ? -53.700 -5.493 -3.434 1.00 66.46 46 THR B O 1
ATOM 4804 N N . PHE B 2 47 ? -54.840 -6.751 -4.901 1.00 69.39 47 PHE B N 1
ATOM 4805 C CA . PHE B 2 47 ? -54.165 -7.973 -4.509 1.00 70.74 47 PHE B CA 1
ATOM 4806 C C . PHE B 2 47 ? -54.191 -8.993 -5.641 1.00 68.33 47 PHE B C 1
ATOM 4807 O O . PHE B 2 47 ? -55.253 -9.487 -6.021 1.00 72.16 47 PHE B O 1
ATOM 4824 N N . GLU B 2 48 ? -53.014 -9.296 -6.179 1.00 62.70 48 GLU B N 1
ATOM 4825 C CA . GLU B 2 48 ? -52.884 -10.286 -7.242 1.00 71.07 48 GLU B CA 1
ATOM 4826 C C . GLU B 2 48 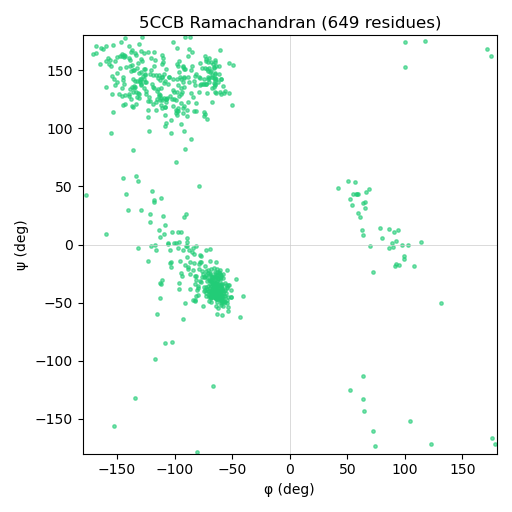? -53.862 -10.011 -8.377 1.00 79.86 48 GLU B C 1
ATOM 4827 O O . GLU B 2 48 ? -54.654 -10.876 -8.746 1.00 86.38 48 GLU B O 1
ATOM 4839 N N . LYS B 2 49 ? -53.818 -8.795 -8.914 1.00 79.10 49 LYS B N 1
ATOM 4840 C CA . LYS B 2 49 ? -54.555 -8.478 -10.129 1.00 87.46 49 LYS B CA 1
ATOM 4841 C C . LYS B 2 49 ? -56.066 -8.465 -9.894 1.00 92.07 49 LYS B C 1
ATOM 4842 O O . LYS B 2 49 ? -56.825 -9.052 -10.667 1.00 95.26 49 LYS B O 1
ATOM 4861 N N . GLN B 2 50 ? -56.493 -7.793 -8.827 1.00 84.80 50 GLN B N 1
ATOM 4862 C CA . GLN B 2 50 ? -57.913 -7.647 -8.517 1.00 82.78 50 GLN B CA 1
ATOM 4863 C C . GLN B 2 50 ? -58.147 -6.460 -7.589 1.00 93.68 50 GLN B C 1
ATOM 4864 O O . GLN B 2 50 ? -57.241 -6.031 -6.877 1.00 89.57 50 GLN B O 1
ATOM 4878 N N . TRP B 2 51 ? -59.370 -5.940 -7.599 1.00 103.40 51 TRP B N 1
ATOM 4879 C CA . TRP B 2 51 ? -59.723 -4.784 -6.779 1.00 98.93 51 TRP B CA 1
ATOM 4880 C C . TRP B 2 51 ? -60.760 -5.139 -5.725 1.00 95.73 51 TRP B C 1
ATOM 4881 O O . TRP B 2 51 ? -61.771 -5.777 -6.021 1.00 92.57 51 TRP B O 1
ATOM 4902 N N . PHE B 2 52 ? -60.499 -4.714 -4.492 1.00 92.71 52 PHE B N 1
ATOM 4903 C CA . PHE B 2 52 ? -61.271 -5.169 -3.344 1.00 93.32 52 PHE B CA 1
ATOM 4904 C C . PHE B 2 52 ? -62.012 -4.065 -2.622 1.00 95.39 52 PHE B C 1
ATOM 4905 O O . PHE B 2 52 ? -61.742 -2.878 -2.799 1.00 95.35 52 PHE B O 1
ATOM 4922 N N . TYR B 2 53 ? -62.943 -4.500 -1.784 1.00 98.18 53 TYR B N 1
ATOM 4923 C CA . TYR B 2 53 ? -63.477 -3.686 -0.707 1.00 98.56 53 TYR B CA 1
ATOM 4924 C C . TYR B 2 53 ? -63.562 -4.573 0.530 1.00 98.54 53 TYR B C 1
ATOM 4925 O O . TYR B 2 53 ? -64.255 -5.594 0.534 1.00 93.72 53 TYR B O 1
ATOM 4943 N N . LEU B 2 54 ? -62.826 -4.183 1.565 1.00 93.08 54 LEU B N 1
ATOM 4944 C CA . LEU B 2 54 ? -62.656 -5.001 2.759 1.00 92.19 54 LEU B CA 1
ATOM 4945 C C . LEU B 2 54 ? -63.881 -4.946 3.662 1.00 93.29 54 LEU B C 1
ATOM 4946 O O . LEU B 2 54 ? -64.039 -5.773 4.560 1.00 91.86 54 LEU B O 1
ATOM 4962 N N . ASP B 2 55 ? -64.742 -3.964 3.420 1.00 94.03 55 ASP B N 1
ATOM 4963 C CA . ASP B 2 55 ? -65.925 -3.754 4.245 1.00 94.24 55 ASP B CA 1
ATOM 4964 C C . ASP B 2 55 ? -66.606 -5.060 4.643 1.00 88.48 55 ASP B C 1
ATOM 4965 O O . ASP B 2 55 ? -66.989 -5.239 5.799 1.00 93.09 55 ASP B O 1
ATOM 4974 N N . ASN B 2 56 ? -66.743 -5.972 3.688 1.00 85.33 56 ASN B N 1
ATOM 4975 C CA . ASN B 2 56 ? -67.542 -7.177 3.890 1.00 89.89 56 ASN B CA 1
ATOM 4976 C C . ASN B 2 56 ? -66.890 -8.204 4.812 1.00 87.31 56 ASN B C 1
ATOM 4977 O O . ASN B 2 56 ? -67.583 -9.003 5.442 1.00 87.73 56 ASN B O 1
ATOM 4988 N N . VAL B 2 57 ? -65.563 -8.188 4.892 1.00 92.72 57 VAL B N 1
ATOM 4989 C CA . VAL B 2 57 ? -64.857 -9.156 5.727 1.00 97.59 57 VAL B CA 1
ATOM 4990 C C . VAL B 2 57 ? -64.762 -8.662 7.162 1.00 97.08 57 VAL B C 1
ATOM 4991 O O . VAL B 2 57 ? -63.815 -7.971 7.530 1.00 105.12 57 VAL B O 1
ATOM 5004 N N . ILE B 2 58 ? -65.751 -9.019 7.972 1.00 95.74 58 ILE B N 1
ATOM 5005 C CA . ILE B 2 58 ? -65.756 -8.635 9.377 1.00 89.92 58 ILE B CA 1
ATOM 5006 C C . ILE B 2 58 ? -66.620 -9.597 10.171 1.00 91.52 58 ILE B C 1
ATOM 5007 O O . ILE B 2 58 ? -67.510 -10.243 9.621 1.00 96.70 58 ILE B O 1
ATOM 5023 N N . GLY B 2 59 ? -66.338 -9.711 11.464 1.00 87.50 59 GLY B N 1
ATOM 5024 C CA . GLY B 2 59 ? -67.087 -10.607 12.321 1.00 82.86 59 GLY B CA 1
ATOM 5025 C C . GLY B 2 59 ? -66.803 -12.059 11.990 1.00 93.68 59 GLY B C 1
ATOM 5026 O O . GLY B 2 59 ? -67.331 -12.963 12.639 1.00 95.38 59 GLY B O 1
ATOM 5030 N N . HIS B 2 60 ? -65.962 -12.284 10.982 1.00 86.63 60 HIS B N 1
ATOM 5031 C CA . HIS B 2 60 ? -65.577 -13.635 10.588 1.00 76.05 60 HIS B CA 1
ATOM 5032 C C . HIS B 2 60 ? -64.307 -14.046 11.316 1.00 74.45 60 HIS B C 1
ATOM 5033 O O . HIS B 2 60 ? -63.480 -13.206 11.667 1.00 81.48 60 HIS B O 1
ATOM 5048 N N . SER B 2 61 ? -64.156 -15.345 11.541 1.00 73.38 61 SER B N 1
ATOM 5049 C CA . SER B 2 61 ? -62.953 -15.870 12.164 1.00 85.84 61 SER B CA 1
ATOM 5050 C C . SER B 2 61 ? -61.760 -15.682 11.230 1.00 81.29 61 SER B C 1
ATOM 5051 O O . SER B 2 61 ? -61.922 -15.577 10.015 1.00 77.03 61 SER B O 1
ATOM 5059 N N . TYR B 2 62 ? -60.563 -15.628 11.802 1.00 77.39 62 TYR B N 1
ATOM 5060 C CA . TYR B 2 62 ? -59.343 -15.606 11.007 1.00 65.10 62 TYR B CA 1
ATOM 5061 C C . TYR B 2 62 ? -59.103 -16.984 10.397 1.00 71.80 62 TYR B C 1
ATOM 5062 O O . TYR B 2 62 ? -59.291 -18.004 11.058 1.00 72.08 62 TYR B O 1
ATOM 5080 N N . GLY B 2 63 ? -58.691 -17.011 9.135 1.00 60.75 63 GLY B N 1
ATOM 5081 C CA . GLY B 2 63 ? -58.583 -18.256 8.400 1.00 67.70 63 GLY B CA 1
ATOM 5082 C C . GLY B 2 63 ? -59.771 -18.382 7.466 1.00 64.45 63 GLY B C 1
ATOM 5083 O O . GLY B 2 63 ? -59.896 -19.353 6.719 1.00 74.90 63 GLY B O 1
ATOM 5087 N N . THR B 2 64 ? -60.642 -17.376 7.509 1.00 61.11 64 THR B N 1
ATOM 5088 C CA . THR B 2 64 ? -61.851 -17.345 6.691 1.00 71.05 64 THR B CA 1
ATOM 5089 C C . THR B 2 64 ? -61.553 -16.941 5.248 1.00 73.14 64 THR B C 1
ATOM 5090 O O . THR B 2 64 ? -60.715 -16.075 4.995 1.00 69.94 64 THR B O 1
ATOM 5101 N N . ALA B 2 65 ? -62.268 -17.558 4.310 1.00 73.96 65 ALA B N 1
ATOM 5102 C CA . ALA B 2 65 ? -62.014 -17.364 2.883 1.00 72.60 65 ALA B CA 1
ATOM 5103 C C . ALA B 2 65 ? -62.960 -16.335 2.273 1.00 77.48 65 ALA B C 1
ATOM 5104 O O . ALA B 2 65 ? -63.945 -15.934 2.893 1.00 84.31 65 ALA B O 1
ATOM 5111 N N . PHE B 2 66 ? -62.657 -15.924 1.046 1.00 71.95 66 PHE B N 1
ATOM 5112 C CA . PHE B 2 66 ? -63.432 -14.903 0.351 1.00 78.06 66 PHE B CA 1
ATOM 5113 C C . PHE B 2 66 ? -63.270 -15.034 -1.156 1.00 83.79 66 PHE B C 1
ATOM 5114 O O . PHE B 2 66 ? -62.310 -15.636 -1.633 1.00 72.51 66 PHE B O 1
ATOM 5131 N N . GLU B 2 67 ? -64.226 -14.482 -1.898 1.00 92.86 67 GLU B N 1
ATOM 5132 C CA . GLU B 2 67 ? -64.100 -14.350 -3.344 1.00 87.53 67 GLU B CA 1
ATOM 5133 C C . GLU B 2 67 ? -64.459 -12.937 -3.771 1.00 91.42 67 GLU B C 1
ATOM 5134 O O . GLU B 2 67 ? -65.196 -12.236 -3.079 1.00 97.45 67 GLU B O 1
ATOM 5146 N N . VAL B 2 68 ? -63.947 -12.533 -4.926 1.00 89.63 68 VAL B N 1
ATOM 5147 C CA . VAL B 2 68 ? -64.160 -11.185 -5.429 1.00 93.24 68 VAL B CA 1
ATOM 5148 C C . VAL B 2 68 ? -65.327 -11.133 -6.404 1.00 105.16 68 VAL B C 1
ATOM 5149 O O . VAL B 2 68 ? -65.707 -12.142 -7.000 1.00 102.22 68 VAL B O 1
ATOM 5162 N N . THR B 2 69 ? -65.886 -9.939 -6.555 1.00 114.70 69 THR B N 1
ATOM 5163 C CA . THR B 2 69 ? -66.973 -9.697 -7.491 1.00 111.84 69 THR B CA 1
ATOM 5164 C C . THR B 2 69 ? -66.673 -8.415 -8.272 1.00 116.01 69 THR B C 1
ATOM 5165 O O . THR B 2 69 ? -65.559 -8.238 -8.768 1.00 115.34 69 THR B O 1
ATOM 5176 N N . SER B 2 70 ? -67.656 -7.525 -8.379 1.00 119.49 70 SER B N 1
ATOM 5177 C CA . SER B 2 70 ? -67.451 -6.232 -9.032 1.00 122.25 70 SER B CA 1
ATOM 5178 C C . SER B 2 70 ? -66.357 -5.434 -8.317 1.00 123.03 70 SER B C 1
ATOM 5179 O O . SER B 2 70 ? -65.425 -4.926 -8.945 1.00 117.18 70 SER B O 1
ATOM 5187 N N . GLY B 2 71 ? -66.490 -5.330 -6.999 1.00 116.90 71 GLY B N 1
ATOM 5188 C CA . GLY B 2 71 ? -65.508 -4.669 -6.156 1.00 111.30 71 GLY B CA 1
ATOM 5189 C C . GLY B 2 71 ? -65.626 -5.097 -4.700 1.00 105.60 71 GLY B C 1
ATOM 5190 O O . GLY B 2 71 ? -64.978 -4.524 -3.830 1.00 102.75 71 GLY B O 1
ATOM 5194 N N . GLY B 2 72 ? -66.441 -6.116 -4.437 1.00 109.49 72 GLY B N 1
ATOM 5195 C CA . GLY B 2 72 ? -66.741 -6.527 -3.077 1.00 99.62 72 GLY B CA 1
ATOM 5196 C C . GLY B 2 72 ? -66.475 -8.002 -2.860 1.00 100.10 72 GLY B C 1
ATOM 5197 O O . GLY B 2 72 ? -66.590 -8.803 -3.787 1.00 97.27 72 GLY B O 1
ATOM 5201 N N . SER B 2 73 ? -66.128 -8.361 -1.628 1.00 96.23 73 SER B N 1
ATOM 5202 C CA . SER B 2 73 ? -65.784 -9.738 -1.297 1.00 95.80 73 SER B CA 1
ATOM 5203 C C . SER B 2 73 ? -66.953 -10.443 -0.612 1.00 93.83 73 SER B C 1
ATOM 5204 O O . SER B 2 73 ? -67.665 -9.841 0.189 1.00 97.28 73 SER B O 1
ATOM 5212 N N . LEU B 2 74 ? -67.145 -11.720 -0.932 1.00 88.84 74 LEU B N 1
ATOM 5213 C CA . LEU B 2 74 ? -68.226 -12.506 -0.346 1.00 98.23 74 LEU B CA 1
ATOM 5214 C C . LEU B 2 74 ? -67.678 -13.779 0.280 1.00 90.15 74 LEU B C 1
ATOM 5215 O O . LEU B 2 74 ? -66.728 -14.366 -0.230 1.00 84.08 74 LEU B O 1
ATOM 5231 N N . GLN B 2 75 ? -68.295 -14.205 1.379 1.00 87.87 75 GLN B N 1
ATOM 5232 C CA . GLN B 2 75 ? -67.812 -15.343 2.152 1.00 82.97 75 GLN B CA 1
ATOM 5233 C C . GLN B 2 75 ? -68.281 -16.675 1.565 1.00 96.90 75 GLN B C 1
ATOM 5234 O O . GLN B 2 75 ? -69.477 -16.957 1.548 1.00 114.41 75 GLN B O 1
ATOM 5238 N N . PRO B 2 76 ? -67.337 -17.494 1.072 1.00 92.72 76 PRO B N 1
ATOM 5239 C CA . PRO B 2 76 ? -67.599 -18.842 0.562 1.00 103.65 76 PRO B CA 1
ATOM 5240 C C . PRO B 2 76 ? -67.298 -19.893 1.623 1.00 101.14 76 PRO B C 1
ATOM 5241 O O . PRO B 2 76 ? -66.492 -19.626 2.516 1.00 85.36 76 PRO B O 1
ATOM 5252 N N . LYS B 2 77 ? -67.920 -21.065 1.527 1.00 111.93 77 LYS B N 1
ATOM 5253 C CA . LYS B 2 77 ? -67.630 -22.157 2.448 1.00 108.56 77 LYS B CA 1
ATOM 5254 C C . LYS B 2 77 ? -66.121 -22.362 2.548 1.00 102.01 77 LYS B C 1
ATOM 5255 O O . LYS B 2 77 ? -65.377 -22.026 1.626 1.00 96.30 77 LYS B O 1
ATOM 5259 N N . LYS B 2 78 ? -65.675 -22.906 3.674 1.00 103.92 78 LYS B N 1
ATOM 5260 C CA . LYS B 2 78 ? -64.258 -23.164 3.887 1.00 115.44 78 LYS B CA 1
ATOM 5261 C C . LYS B 2 78 ? -63.778 -24.311 3.005 1.00 120.59 78 LYS B C 1
ATOM 5262 O O . LYS B 2 78 ? -62.678 -24.266 2.454 1.00 122.42 78 LYS B O 1
ATOM 5281 N N . LYS B 2 79 ? -64.611 -25.339 2.880 1.00 119.38 79 LYS B N 1
ATOM 5282 C CA . LYS B 2 79 ? -64.272 -26.516 2.088 1.00 121.84 79 LYS B CA 1
ATOM 5283 C C . LYS B 2 79 ? -65.286 -26.724 0.969 1.00 125.26 79 LYS B C 1
ATOM 5284 O O . LYS B 2 79 ? -66.402 -26.204 1.025 1.00 122.91 79 LYS B O 1
ATOM 5288 N N . ARG B 2 80 ? -64.893 -27.491 -0.044 1.00 125.23 80 ARG B N 1
ATOM 5289 C CA . ARG B 2 80 ? -65.748 -27.735 -1.199 1.00 125.78 80 ARG B CA 1
ATOM 5290 C C . ARG B 2 80 ? -65.427 -29.079 -1.844 1.00 116.72 80 ARG B C 1
ATOM 5291 O O . ARG B 2 80 ? -66.310 -29.918 -2.033 1.00 103.86 80 ARG B O 1
ATOM 5312 N N . LYS B 2 88 ? -64.746 -40.384 -14.369 1.00 98.62 88 LYS B N 1
ATOM 5313 C CA . LYS B 2 88 ? -63.429 -40.569 -13.772 1.00 105.54 88 LYS B CA 1
ATOM 5314 C C . LYS B 2 88 ? -62.606 -41.586 -14.560 1.00 112.16 88 LYS B C 1
ATOM 5315 O O . LYS B 2 88 ? -61.929 -42.435 -13.978 1.00 106.74 88 LYS B O 1
ATOM 5333 N N . GLU B 2 89 ? -62.672 -41.490 -15.885 1.00 107.09 89 GLU B N 1
ATOM 5334 C CA . GLU B 2 89 ? -61.890 -42.352 -16.766 1.00 95.10 89 GLU B CA 1
ATOM 5335 C C . GLU B 2 89 ? -60.574 -41.666 -17.125 1.00 90.32 89 GLU B C 1
ATOM 5336 O O . GLU B 2 89 ? -60.497 -40.436 -17.156 1.00 73.04 89 GLU B O 1
ATOM 5348 N N . ALA B 2 90 ? -59.541 -42.452 -17.413 1.00 79.60 90 ALA B N 1
ATOM 5349 C CA . ALA B 2 90 ? -58.228 -41.880 -17.700 1.00 68.22 90 ALA B CA 1
ATOM 5350 C C . ALA B 2 90 ? -57.280 -42.880 -18.354 1.00 61.54 90 ALA B C 1
ATOM 5351 O O . ALA B 2 90 ? -57.426 -44.092 -18.193 1.00 66.48 90 ALA B O 1
ATOM 5358 N N . GLY B 2 91 ? -56.299 -42.355 -19.083 1.00 60.11 91 GLY B N 1
ATOM 5359 C CA . GLY B 2 91 ? -55.306 -43.178 -19.747 1.00 59.03 91 GLY B CA 1
ATOM 5360 C C . GLY B 2 91 ? -54.089 -43.424 -18.875 1.00 59.45 91 GLY B C 1
ATOM 5361 O O . GLY B 2 91 ? -54.001 -42.928 -17.751 1.00 55.08 91 GLY B O 1
ATOM 5365 N N . THR B 2 92 ? -53.144 -44.196 -19.403 1.00 58.06 92 THR B N 1
ATOM 5366 C CA . THR B 2 92 ? -51.967 -44.608 -18.647 1.00 58.31 92 THR B CA 1
ATOM 5367 C C . THR B 2 92 ? -50.683 -43.962 -19.158 1.00 48.81 92 THR B C 1
ATOM 5368 O O . THR B 2 92 ? -49.745 -43.756 -18.387 1.00 54.96 92 THR B O 1
ATOM 5379 N N . ASP B 2 93 ? -50.646 -43.674 -20.458 1.00 51.75 93 ASP B N 1
ATOM 5380 C CA . ASP B 2 93 ? -49.447 -43.184 -21.135 1.00 58.63 93 ASP B CA 1
ATOM 5381 C C . ASP B 2 93 ? -49.802 -42.012 -22.035 1.00 54.77 93 ASP B C 1
ATOM 5382 O O . ASP B 2 93 ? -50.968 -41.802 -22.359 1.00 47.65 93 ASP B O 1
ATOM 5391 N N . ASN B 2 94 ? -48.783 -41.277 -22.466 1.00 49.40 94 ASN B N 1
ATOM 5392 C CA . ASN B 2 94 ? -48.962 -40.180 -23.410 1.00 46.33 94 ASN B CA 1
ATOM 5393 C C . ASN B 2 94 ? -48.415 -40.540 -24.793 1.00 39.80 94 ASN B C 1
ATOM 5394 O O . ASN B 2 94 ? -48.192 -39.665 -25.630 1.00 42.46 94 ASN B O 1
ATOM 5405 N N . ARG B 2 95 ? -48.207 -41.833 -25.027 1.00 40.77 95 ARG B N 1
ATOM 5406 C CA . ARG B 2 95 ? -47.546 -42.301 -26.243 1.00 40.82 95 ARG B CA 1
ATOM 5407 C C . ARG B 2 95 ? -48.293 -41.894 -27.509 1.00 44.12 95 ARG B C 1
ATOM 5408 O O . ARG B 2 95 ? -47.691 -41.751 -28.575 1.00 44.02 95 ARG B O 1
ATOM 5429 N N . ASN B 2 96 ? -49.603 -41.699 -27.385 1.00 50.77 96 ASN B N 1
ATOM 5430 C CA . ASN B 2 96 ? -50.439 -41.344 -28.528 1.00 53.31 96 ASN B CA 1
ATOM 5431 C C . ASN B 2 96 ? -51.015 -39.934 -28.421 1.00 58.40 96 ASN B C 1
ATOM 5432 O O . ASN B 2 96 ? -51.898 -39.556 -29.186 1.00 57.24 96 ASN B O 1
ATOM 5443 N N . ILE B 2 97 ? -50.500 -39.149 -27.482 1.00 55.12 97 ILE B N 1
ATOM 5444 C CA . ILE B 2 97 ? -50.947 -37.775 -27.332 1.00 48.00 97 ILE B CA 1
ATOM 5445 C C . ILE B 2 97 ? -50.112 -36.858 -28.210 1.00 64.49 97 ILE B C 1
ATOM 5446 O O . ILE B 2 97 ? -48.905 -36.714 -28.014 1.00 50.68 97 ILE B O 1
ATOM 5462 N N . VAL B 2 98 ? -50.778 -36.240 -29.178 1.00 55.76 98 VAL B N 1
ATOM 5463 C CA . VAL B 2 98 ? -50.129 -35.359 -30.136 1.00 61.46 98 VAL B CA 1
ATOM 5464 C C . VAL B 2 98 ? -50.536 -33.922 -29.867 1.00 71.60 98 VAL B C 1
ATOM 5465 O O . VAL B 2 98 ? -51.698 -33.643 -29.577 1.00 80.24 98 VAL B O 1
ATOM 5478 N N . ASP B 2 99 ? -49.579 -33.008 -29.963 1.00 70.33 99 ASP B N 1
ATOM 5479 C CA . ASP B 2 99 ? -49.871 -31.599 -29.751 1.00 72.92 99 ASP B CA 1
ATOM 5480 C C . ASP B 2 99 ? -50.235 -30.930 -31.074 1.00 71.32 99 ASP B C 1
ATOM 5481 O O . ASP B 2 99 ? -49.393 -30.302 -31.711 1.00 71.85 99 ASP B O 1
ATOM 5490 N N . ASP B 2 100 ? -51.494 -31.083 -31.481 1.00 81.68 100 ASP B N 1
ATOM 5491 C CA . ASP B 2 100 ? -52.015 -30.429 -32.678 1.00 83.31 100 ASP B CA 1
ATOM 5492 C C . ASP B 2 100 ? -52.281 -28.957 -32.386 1.00 80.25 100 ASP B C 1
ATOM 5493 O O . ASP B 2 100 ? -52.312 -28.130 -33.295 1.00 76.65 100 ASP B O 1
ATOM 5502 N N . GLY B 2 101 ? -52.468 -28.640 -31.109 1.00 75.31 101 GLY B N 1
ATOM 5503 C CA . GLY B 2 101 ? -52.799 -27.290 -30.696 1.00 78.07 101 GLY B CA 1
ATOM 5504 C C . GLY B 2 101 ? -54.302 -27.076 -30.684 1.00 80.24 101 GLY B C 1
ATOM 5505 O O . GLY B 2 101 ? -54.782 -26.011 -30.300 1.00 76.85 101 GLY B O 1
ATOM 5509 N N . LYS B 2 102 ? -55.042 -28.107 -31.084 1.00 75.08 102 LYS B N 1
ATOM 5510 C CA . LYS B 2 102 ? -56.484 -28.000 -31.276 1.00 78.23 102 LYS B CA 1
ATOM 5511 C C . LYS B 2 102 ? -57.252 -28.925 -30.335 1.00 80.82 102 LYS B C 1
ATOM 5512 O O . LYS B 2 102 ? -58.282 -29.487 -30.704 1.00 84.08 102 LYS B O 1
ATOM 5531 N N . SER B 2 103 ? -56.751 -29.067 -29.112 1.00 73.01 103 SER B N 1
ATOM 5532 C CA . SER B 2 103 ? -57.374 -29.936 -28.123 1.00 70.33 103 SER B CA 1
ATOM 5533 C C . SER B 2 103 ? -58.531 -29.210 -27.448 1.00 65.23 103 SER B C 1
ATOM 5534 O O . SER B 2 103 ? -59.539 -29.821 -27.090 1.00 67.03 103 SER B O 1
ATOM 5542 N N . GLN B 2 104 ? -58.376 -27.900 -27.273 1.00 60.88 104 GLN B N 1
ATOM 5543 C CA . GLN B 2 104 ? -59.399 -27.085 -26.626 1.00 70.42 104 GLN B CA 1
ATOM 5544 C C . GLN B 2 104 ? -60.338 -26.508 -27.681 1.00 66.47 104 GLN B C 1
ATOM 5545 O O . GLN B 2 104 ? -59.934 -25.674 -28.491 1.00 61.00 104 GLN B O 1
ATOM 5559 N N . LYS B 2 105 ? -61.593 -26.952 -27.656 1.00 72.62 105 LYS B N 1
ATOM 5560 C CA . LYS B 2 105 ? -62.545 -26.651 -28.722 1.00 74.47 105 LYS B CA 1
ATOM 5561 C C . LYS B 2 105 ? -63.338 -25.376 -28.479 1.00 82.11 105 LYS B C 1
ATOM 5562 O O . LYS B 2 105 ? -64.449 -25.225 -28.983 1.00 92.33 105 LYS B O 1
ATOM 5581 N N . LEU B 2 106 ? -62.767 -24.458 -27.710 1.00 81.41 106 LEU B N 1
ATOM 5582 C CA . LEU B 2 106 ? -63.330 -23.119 -27.613 1.00 88.53 106 LEU B CA 1
ATOM 5583 C C . LEU B 2 106 ? -62.232 -22.068 -27.643 1.00 88.91 106 LEU B C 1
ATOM 5584 O O . LEU B 2 106 ? -61.112 -22.289 -27.178 1.00 82.72 106 LEU B O 1
ATOM 5600 N N . THR B 2 107 ? -62.591 -20.911 -28.184 1.00 86.91 107 THR B N 1
ATOM 5601 C CA . THR B 2 107 ? -61.625 -19.950 -28.688 1.00 91.40 107 THR B CA 1
ATOM 5602 C C . THR B 2 107 ? -61.144 -18.977 -27.619 1.00 86.61 107 THR B C 1
ATOM 5603 O O . THR B 2 107 ? -61.750 -18.832 -26.556 1.00 82.31 107 THR B O 1
ATOM 5614 N N . GLN B 2 108 ? -60.023 -18.336 -27.922 1.00 81.55 108 GLN B N 1
ATOM 5615 C CA . GLN B 2 108 ? -59.466 -17.269 -27.107 1.00 92.34 108 GLN B CA 1
ATOM 5616 C C . GLN B 2 108 ? -60.426 -16.079 -27.001 1.00 102.25 108 GLN B C 1
ATOM 5617 O O . GLN B 2 108 ? -60.339 -15.288 -26.062 1.00 103.77 108 GLN B O 1
ATOM 5631 N N . ASP B 2 109 ? -61.328 -15.951 -27.972 1.00 100.70 109 ASP B N 1
ATOM 5632 C CA . ASP B 2 109 ? -62.355 -14.913 -27.952 1.00 99.20 109 ASP B CA 1
ATOM 5633 C C . ASP B 2 109 ? -63.522 -15.357 -27.080 1.00 91.84 109 ASP B C 1
ATOM 5634 O O . ASP B 2 109 ? -64.002 -14.602 -26.233 1.00 92.89 109 ASP B O 1
ATOM 5643 N N . ASP B 2 110 ? -63.969 -16.591 -27.293 1.00 87.65 110 ASP B N 1
ATOM 5644 C CA . ASP B 2 110 ? -65.075 -17.148 -26.529 1.00 93.43 110 ASP B CA 1
ATOM 5645 C C . ASP B 2 110 ? -64.782 -17.001 -25.049 1.00 94.89 110 ASP B C 1
ATOM 5646 O O . ASP B 2 110 ? -65.680 -16.769 -24.247 1.00 99.50 110 ASP B O 1
ATOM 5655 N N . ILE B 2 111 ? -63.508 -17.124 -24.697 1.00 100.66 111 ILE B N 1
ATOM 5656 C CA . ILE B 2 111 ? -63.104 -17.215 -23.300 1.00 99.35 111 ILE B CA 1
ATOM 5657 C C . ILE B 2 111 ? -63.427 -15.950 -22.510 1.00 96.01 111 ILE B C 1
ATOM 5658 O O . ILE B 2 111 ? -63.908 -16.028 -21.380 1.00 92.04 111 ILE B O 1
ATOM 5674 N N . LYS B 2 112 ? -63.162 -14.792 -23.104 1.00 106.82 112 LYS B N 1
ATOM 5675 C CA . LYS B 2 112 ? -63.451 -13.519 -22.457 1.00 105.53 112 LYS B CA 1
ATOM 5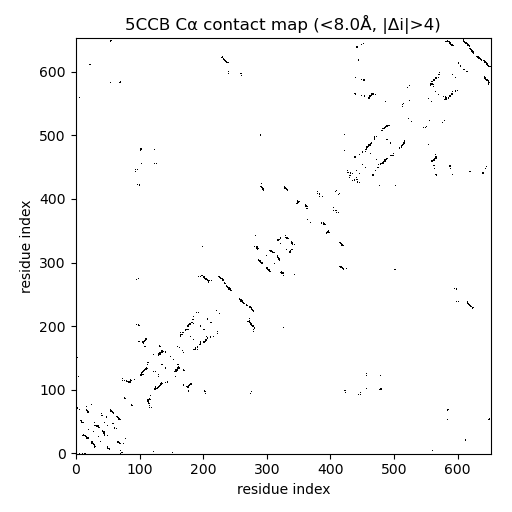676 C C . LYS B 2 112 ? -64.956 -13.388 -22.264 1.00 101.92 112 LYS B C 1
ATOM 5677 O O . LYS B 2 112 ? -65.420 -12.806 -21.286 1.00 103.37 112 LYS B O 1
ATOM 5696 N N . ALA B 2 113 ? -65.707 -13.947 -23.210 1.00 104.46 113 ALA B N 1
ATOM 5697 C CA . ALA B 2 113 ? -67.162 -13.857 -23.207 1.00 103.02 113 ALA B CA 1
ATOM 5698 C C . ALA B 2 113 ? -67.736 -14.416 -21.908 1.00 105.57 113 ALA B C 1
ATOM 5699 O O . ALA B 2 113 ? -68.561 -13.776 -21.254 1.00 108.08 113 ALA B O 1
ATOM 5706 N N . LEU B 2 114 ? -67.289 -15.612 -21.541 1.00 105.86 114 LEU B N 1
ATOM 5707 C CA . LEU B 2 114 ? -67.782 -16.285 -20.346 1.00 105.64 114 LEU B CA 1
ATOM 5708 C C . LEU B 2 114 ? -67.420 -15.453 -19.126 1.00 105.35 114 LEU B C 1
ATOM 5709 O O . LEU B 2 114 ? -68.163 -15.405 -18.145 1.00 103.33 114 LEU B O 1
ATOM 5725 N N . LYS B 2 115 ? -66.273 -14.789 -19.205 1.00 101.91 115 LYS B N 1
ATOM 5726 C CA . LYS B 2 115 ? -65.771 -13.992 -18.096 1.00 104.98 115 LYS B CA 1
ATOM 5727 C C . LYS B 2 115 ? -66.539 -12.679 -17.968 1.00 111.91 115 LYS B C 1
ATOM 5728 O O . LYS B 2 115 ? -67.042 -12.348 -16.894 1.00 114.77 115 LYS B O 1
ATOM 5747 N N . ASP B 2 116 ? -66.618 -11.936 -19.068 1.00 111.23 116 ASP B N 1
ATOM 5748 C CA . ASP B 2 116 ? -67.375 -10.690 -19.112 1.00 109.57 116 ASP B CA 1
ATOM 5749 C C . ASP B 2 116 ? -68.822 -10.933 -18.692 1.00 107.67 116 ASP B C 1
ATOM 5750 O O . ASP B 2 116 ? -69.453 -10.073 -18.077 1.00 118.83 116 ASP B O 1
ATOM 5759 N N . LYS B 2 117 ? -69.338 -12.113 -19.025 1.00 105.65 117 LYS B N 1
ATOM 5760 C CA . LYS B 2 117 ? -70.681 -12.515 -18.618 1.00 105.94 117 LYS B CA 1
ATOM 5761 C C . LYS B 2 117 ? -70.724 -12.762 -17.107 1.00 108.28 117 LYS B C 1
ATOM 5762 O O . LYS B 2 117 ? -71.780 -13.049 -16.543 1.00 108.00 117 LYS B O 1
ATOM 5781 N N . GLY B 2 118 ? -69.563 -12.654 -16.465 1.00 109.98 118 GLY B N 1
ATOM 5782 C CA . GLY B 2 118 ? -69.456 -12.692 -15.017 1.00 111.04 118 GLY B CA 1
ATOM 5783 C C . GLY B 2 118 ? -69.847 -14.025 -14.409 1.00 114.05 118 GLY B C 1
ATOM 5784 O O . GLY B 2 118 ? -70.332 -14.078 -13.278 1.00 105.91 118 GLY B O 1
ATOM 5788 N N . ILE B 2 119 ? -69.616 -15.104 -15.152 1.00 112.73 119 ILE B N 1
ATOM 5789 C CA . ILE B 2 119 ? -69.982 -16.444 -14.697 1.00 112.14 119 ILE B CA 1
ATOM 5790 C C . ILE B 2 119 ? -69.085 -16.906 -13.548 1.00 115.31 119 ILE B C 1
ATOM 5791 O O . ILE B 2 119 ? -67.990 -16.378 -13.353 1.00 110.54 119 ILE B O 1
ATOM 5807 N N . LYS B 2 120 ? -69.559 -17.901 -12.801 1.00 112.16 120 LYS B N 1
ATOM 5808 C CA . LYS B 2 120 ? -68.916 -18.333 -11.559 1.00 115.19 120 LYS B CA 1
ATOM 5809 C C . LYS B 2 120 ? -67.390 -18.426 -11.639 1.00 121.44 120 LYS B C 1
ATOM 5810 O O . LYS B 2 120 ? -66.680 -17.716 -10.925 1.00 120.03 120 LYS B O 1
ATOM 5814 N N . GLY B 2 121 ? -66.892 -19.305 -12.502 1.00 103.94 121 GLY B N 1
ATOM 5815 C CA . GLY B 2 121 ? -65.466 -19.563 -12.592 1.00 96.94 121 GLY B CA 1
ATOM 5816 C C . GLY B 2 121 ? -65.217 -21.056 -12.563 1.00 85.56 121 GLY B C 1
ATOM 5817 O O . GLY B 2 121 ? -64.518 -21.598 -13.416 1.00 91.64 121 GLY B O 1
ATOM 5821 N N . GLU B 2 122 ? -65.807 -21.722 -11.578 1.00 82.48 122 GLU B N 1
ATOM 5822 C CA . GLU B 2 122 ? -65.769 -23.175 -11.495 1.00 88.03 122 GLU B CA 1
ATOM 5823 C C . GLU B 2 122 ? -66.476 -23.803 -12.691 1.00 88.96 122 GLU B C 1
ATOM 5824 O O . GLU B 2 122 ? -66.167 -24.927 -13.089 1.00 86.37 122 GLU B O 1
ATOM 5836 N N . GLU B 2 123 ? -67.435 -23.076 -13.254 1.00 88.53 123 GLU B N 1
ATOM 5837 C CA . GLU B 2 123 ? -68.199 -23.574 -14.391 1.00 89.97 123 GLU B CA 1
ATOM 5838 C C . GLU B 2 123 ? -67.398 -23.353 -15.668 1.00 82.05 123 GLU B C 1
ATOM 5839 O O . GLU B 2 123 ? -67.558 -24.078 -16.651 1.00 85.81 123 GLU B O 1
ATOM 5851 N N . ILE B 2 124 ? -66.539 -22.339 -15.644 1.00 74.37 124 ILE B N 1
ATOM 5852 C CA . ILE B 2 124 ? -65.606 -22.088 -16.735 1.00 79.61 124 ILE B CA 1
ATOM 5853 C C . ILE B 2 124 ? -64.561 -23.195 -16.767 1.00 76.18 124 ILE B C 1
ATOM 5854 O O . ILE B 2 124 ? -64.116 -23.621 -17.832 1.00 71.86 124 ILE B O 1
ATOM 5870 N N . VAL B 2 125 ? -64.170 -23.646 -15.580 1.00 71.03 125 VAL B N 1
ATOM 5871 C CA . VAL B 2 125 ? -63.248 -24.761 -15.440 1.00 72.38 125 VAL B CA 1
ATOM 5872 C C . VAL B 2 125 ? -63.898 -26.001 -16.022 1.00 70.02 125 VAL B C 1
ATOM 5873 O O . VAL B 2 125 ? -63.301 -26.711 -16.831 1.00 68.61 125 VAL B O 1
ATOM 5886 N N . GLN B 2 126 ? -65.133 -26.249 -15.600 1.00 77.90 126 GLN B N 1
ATOM 5887 C CA . GLN B 2 126 ? -65.889 -27.408 -16.052 1.00 77.48 126 GLN B CA 1
ATOM 5888 C C . GLN B 2 126 ? -66.071 -27.372 -17.567 1.00 72.50 126 GLN B C 1
ATOM 5889 O O . GLN B 2 126 ? -66.071 -28.411 -18.229 1.00 73.35 126 GLN B O 1
ATOM 5903 N N . GLN B 2 127 ? -66.218 -26.169 -18.110 1.00 69.40 127 GLN B N 1
ATOM 5904 C CA . GLN B 2 127 ? -66.433 -25.986 -19.541 1.00 71.67 127 GLN B CA 1
ATOM 5905 C C . GLN B 2 127 ? -65.153 -26.265 -20.321 1.00 71.25 127 GLN B C 1
ATOM 5906 O O . GLN B 2 127 ? -65.183 -26.889 -21.383 1.00 71.93 127 GLN B O 1
ATOM 5920 N N . LEU B 2 128 ? -64.031 -25.794 -19.784 1.00 70.74 128 LEU B N 1
ATOM 5921 C CA . LEU B 2 128 ? -62.724 -26.024 -20.390 1.00 67.20 128 LEU B CA 1
ATOM 5922 C C . LEU B 2 128 ? -62.381 -27.508 -20.403 1.00 60.91 128 LEU B C 1
ATOM 5923 O O . LEU B 2 128 ? -61.805 -28.015 -21.366 1.00 61.37 128 LEU B O 1
ATOM 5939 N N . ILE B 2 129 ? -62.738 -28.193 -19.323 1.00 54.10 129 ILE B N 1
ATOM 5940 C CA . ILE B 2 129 ? -62.532 -29.629 -19.218 1.00 56.21 129 ILE B CA 1
ATOM 5941 C C . ILE B 2 129 ? -63.376 -30.366 -20.249 1.00 62.20 129 ILE B C 1
ATOM 5942 O O . ILE B 2 129 ? -62.893 -31.271 -20.928 1.00 73.92 129 ILE B O 1
ATOM 5958 N N . GLU B 2 130 ? -64.640 -29.972 -20.362 1.00 73.53 130 GLU B N 1
ATOM 5959 C CA . GLU B 2 130 ? -65.573 -30.636 -21.263 1.00 68.67 130 GLU B CA 1
ATOM 5960 C C . GLU B 2 130 ? -65.176 -30.420 -22.714 1.00 61.07 130 GLU B C 1
ATOM 5961 O O . GLU B 2 130 ? -65.412 -31.277 -23.564 1.00 69.00 130 GLU B O 1
ATOM 5973 N N . ASN B 2 131 ? -64.556 -29.280 -22.991 1.00 61.32 131 ASN B N 1
ATOM 5974 C CA . ASN B 2 131 ? -64.126 -28.958 -24.344 1.00 64.60 131 ASN B CA 1
ATOM 5975 C C . ASN B 2 131 ? -62.666 -29.338 -24.610 1.00 73.56 131 ASN B C 1
ATOM 5976 O O . ASN B 2 131 ? -62.096 -28.954 -25.635 1.00 64.86 131 ASN B O 1
ATOM 5987 N N . SER B 2 132 ? -62.068 -30.096 -23.691 1.00 66.65 132 SER B N 1
ATOM 5988 C CA . SER B 2 132 ? -60.741 -30.669 -23.917 1.00 64.77 132 SER B CA 1
ATOM 5989 C C . SER B 2 132 ? -60.900 -32.112 -24.377 1.00 62.54 132 SER B C 1
ATOM 5990 O O . SER B 2 132 ? -61.322 -32.977 -23.609 1.00 69.49 132 SER B O 1
ATOM 5998 N N . THR B 2 133 ? -60.558 -32.363 -25.636 1.00 63.40 133 THR B N 1
ATOM 5999 C CA . THR B 2 133 ? -60.683 -33.693 -26.225 1.00 70.72 133 THR B CA 1
ATOM 6000 C C . THR B 2 133 ? -59.689 -34.665 -25.591 1.00 66.31 133 THR B C 1
ATOM 6001 O O . THR B 2 133 ? -59.934 -35.869 -25.532 1.00 75.38 133 THR B O 1
ATOM 6012 N N . THR B 2 134 ? -58.576 -34.126 -25.100 1.00 67.17 134 THR B N 1
ATOM 6013 C CA . THR B 2 134 ? -57.466 -34.940 -24.618 1.00 58.21 134 THR B CA 1
ATOM 6014 C C . THR B 2 134 ? -57.576 -35.243 -23.130 1.00 58.45 134 THR B C 1
ATOM 6015 O O . THR B 2 134 ? -56.927 -36.166 -22.630 1.00 56.48 134 THR B O 1
ATOM 6026 N N . PHE B 2 135 ? -58.396 -34.470 -22.426 1.00 59.17 135 PHE B N 1
ATOM 6027 C CA . PHE B 2 135 ? -58.501 -34.604 -20.980 1.00 55.87 135 PHE B CA 1
ATOM 6028 C C . PHE B 2 135 ? -58.752 -36.046 -20.543 1.00 56.88 135 PHE B C 1
ATOM 6029 O O . PHE B 2 135 ? -58.128 -36.532 -19.598 1.00 58.04 135 PHE B O 1
ATOM 6046 N N . ARG B 2 136 ? -59.668 -36.724 -21.226 1.00 60.05 136 ARG B N 1
ATOM 6047 C CA . ARG B 2 136 ? -60.054 -38.082 -20.855 1.00 63.70 136 ARG B CA 1
ATOM 6048 C C . ARG B 2 136 ? -58.927 -39.083 -21.128 1.00 51.12 136 ARG B C 1
ATOM 6049 O O . ARG B 2 136 ? -58.868 -40.144 -20.511 1.00 59.11 136 ARG B O 1
ATOM 6070 N N . ASP B 2 137 ? -58.041 -38.747 -22.060 1.00 54.10 137 ASP B N 1
ATOM 6071 C CA . ASP B 2 137 ? -56.929 -39.626 -22.421 1.00 59.23 137 ASP B CA 1
ATOM 6072 C C . ASP B 2 137 ? -55.720 -39.408 -21.517 1.00 60.91 137 ASP B C 1
ATOM 6073 O O . ASP B 2 137 ? -54.800 -40.226 -21.491 1.00 54.77 137 ASP B O 1
ATOM 6082 N N . LYS B 2 138 ? -55.723 -38.303 -20.780 1.00 53.05 138 LYS B N 1
ATOM 6083 C CA . LYS B 2 138 ? -54.615 -37.983 -19.890 1.00 52.78 138 LYS B CA 1
ATOM 6084 C C . LYS B 2 138 ? -54.604 -38.874 -18.663 1.00 50.66 138 LYS B C 1
ATOM 6085 O O . LYS B 2 138 ? -55.625 -39.436 -18.279 1.00 55.74 138 LYS B O 1
ATOM 6104 N N . THR B 2 139 ? -53.437 -38.988 -18.042 1.00 55.58 139 THR B N 1
ATOM 6105 C CA . THR B 2 139 ? -53.311 -39.714 -16.788 1.00 51.49 139 THR B CA 1
ATOM 6106 C C . THR B 2 139 ? -54.111 -38.991 -15.718 1.00 50.87 139 THR B C 1
ATOM 6107 O O . THR B 2 139 ? -54.391 -37.797 -15.842 1.00 49.86 139 THR B O 1
ATOM 6118 N N . GLU B 2 140 ? -54.469 -39.718 -14.667 1.00 47.34 140 GLU B N 1
ATOM 6119 C CA . GLU B 2 140 ? -55.167 -39.136 -13.532 1.00 54.63 140 GLU B CA 1
ATOM 6120 C C . GLU B 2 140 ? -54.355 -37.978 -12.960 1.00 56.05 140 GLU B C 1
ATOM 6121 O O . GLU B 2 140 ? -54.898 -36.916 -12.648 1.00 51.56 140 GLU B O 1
ATOM 6133 N N . PHE B 2 141 ? -53.048 -38.187 -12.826 1.00 49.54 141 PHE B N 1
ATOM 6134 C CA . PHE B 2 141 ? -52.165 -37.167 -12.270 1.00 52.62 141 PHE B CA 1
ATOM 6135 C C . PHE B 2 141 ? -52.133 -35.929 -13.155 1.00 49.64 141 PHE B C 1
ATOM 6136 O O . PHE B 2 141 ? -52.133 -34.804 -12.659 1.00 47.77 141 PHE B O 1
ATOM 6153 N N . ALA B 2 142 ? -52.119 -36.142 -14.465 1.00 45.60 142 ALA B N 1
ATOM 6154 C CA . ALA B 2 142 ? -52.117 -35.041 -15.415 1.00 49.01 142 ALA B CA 1
ATOM 6155 C C . ALA B 2 142 ? -53.473 -34.327 -15.391 1.00 51.13 142 ALA B C 1
ATOM 6156 O O . ALA B 2 142 ? -53.543 -33.110 -15.569 1.00 52.99 142 ALA B O 1
ATOM 6163 N N . GLN B 2 143 ? -54.544 -35.085 -15.169 1.00 50.36 143 GLN B N 1
ATOM 6164 C CA . GLN B 2 143 ? -55.877 -34.504 -15.012 1.00 60.99 143 GLN B CA 1
ATOM 6165 C C . GLN B 2 143 ? -55.918 -33.586 -13.791 1.00 49.50 143 GLN B C 1
ATOM 6166 O O . GLN B 2 143 ? -56.293 -32.418 -13.892 1.00 55.65 143 GLN B O 1
ATOM 6180 N N . ASP B 2 144 ? -55.524 -34.127 -12.643 1.00 49.14 144 ASP B N 1
ATOM 6181 C CA . ASP B 2 144 ? -55.472 -33.371 -11.398 1.00 51.41 144 ASP B CA 1
ATOM 6182 C C . ASP B 2 144 ? -54.699 -32.083 -11.602 1.00 48.61 144 ASP B C 1
ATOM 6183 O O . ASP B 2 144 ? -55.112 -31.007 -11.171 1.00 55.69 144 ASP B O 1
ATOM 6192 N N . LYS B 2 145 ? -53.569 -32.209 -12.281 1.00 48.95 145 LYS B N 1
ATOM 6193 C CA . LYS B 2 145 ? -52.671 -31.093 -12.495 1.00 50.23 145 LYS B CA 1
ATOM 6194 C C . LYS B 2 145 ? -53.325 -30.064 -13.413 1.00 51.63 145 LYS B C 1
ATOM 6195 O O . LYS B 2 145 ? -53.200 -28.857 -13.202 1.00 46.45 145 LYS B O 1
ATOM 6214 N N . TYR B 2 146 ? -54.017 -30.553 -14.438 1.00 50.18 146 TYR B N 1
ATOM 6215 C CA . TYR B 2 146 ? -54.716 -29.683 -15.380 1.00 54.88 146 TYR B CA 1
ATOM 6216 C C . TYR B 2 146 ? -55.752 -28.847 -14.632 1.00 53.63 146 TYR B C 1
ATOM 6217 O O . TYR B 2 146 ? -55.855 -27.636 -14.829 1.00 48.92 146 TYR B O 1
ATOM 6235 N N . ILE B 2 147 ? -56.502 -29.504 -13.754 1.00 49.61 147 ILE B N 1
ATOM 6236 C CA . ILE B 2 147 ? -57.573 -28.852 -13.007 1.00 52.58 147 ILE B CA 1
ATOM 6237 C C . ILE B 2 147 ? -57.034 -27.840 -12.001 1.00 51.07 147 ILE B C 1
ATOM 6238 O O . ILE B 2 147 ? -57.550 -26.728 -11.903 1.00 55.78 147 ILE B O 1
ATOM 6254 N N . LYS B 2 148 ? -56.000 -28.222 -11.257 1.00 53.38 148 LYS B N 1
ATOM 6255 C CA . LYS B 2 148 ? -55.407 -27.332 -10.264 1.00 55.70 148 LYS B CA 1
ATOM 6256 C C . LYS B 2 148 ? -54.911 -26.058 -10.935 1.00 54.33 148 LYS B C 1
ATOM 6257 O O . LYS B 2 148 ? -55.021 -24.967 -10.378 1.00 57.13 148 LYS B O 1
ATOM 6261 N N . LYS B 2 149 ? -54.377 -26.202 -12.142 1.00 51.83 149 LYS B N 1
ATOM 6262 C CA . LYS B 2 149 ? -53.858 -25.067 -12.896 1.00 53.01 149 LYS B CA 1
ATOM 6263 C C . LYS B 2 149 ? -54.986 -24.123 -13.344 1.00 56.91 149 LYS B C 1
ATOM 6264 O O . LYS B 2 149 ? -54.786 -22.912 -13.450 1.00 58.23 149 LYS B O 1
ATOM 6283 N N . LYS B 2 150 ? -56.168 -24.679 -13.602 1.00 56.37 150 LYS B N 1
ATOM 6284 C CA . LYS B 2 150 ? -57.321 -23.883 -14.026 1.00 61.61 150 LYS B CA 1
ATOM 6285 C C . LYS B 2 150 ? -57.986 -23.206 -12.833 1.00 60.37 150 LYS B C 1
ATOM 6286 O O . LYS B 2 150 ? -58.364 -22.038 -12.900 1.00 59.04 150 LYS B O 1
ATOM 6305 N N . LYS B 2 151 ? -58.140 -23.956 -11.750 1.00 55.14 151 LYS B N 1
ATOM 6306 C CA . LYS B 2 151 ? -58.734 -23.429 -10.532 1.00 64.66 151 LYS B CA 1
ATOM 6307 C C . LYS B 2 151 ? -57.937 -22.244 -10.014 1.00 62.68 151 LYS B C 1
ATOM 6308 O O . LYS B 2 151 ? -58.497 -21.260 -9.533 1.00 70.37 151 LYS B O 1
ATOM 6327 N N . LYS B 2 152 ? -56.620 -22.357 -10.113 1.00 58.82 152 LYS B N 1
ATOM 6328 C CA . LYS B 2 152 ? -55.711 -21.324 -9.640 1.00 69.52 152 LYS B CA 1
ATOM 6329 C C . LYS B 2 152 ? -55.986 -20.006 -10.354 1.00 70.25 152 LYS B C 1
ATOM 6330 O O . LYS B 2 152 ? -55.857 -18.927 -9.772 1.00 65.37 152 LYS B O 1
ATOM 6349 N N . LYS B 2 153 ? -56.382 -20.104 -11.618 1.00 65.34 153 LYS B N 1
ATOM 6350 C CA . LYS B 2 153 ? -56.560 -18.929 -12.461 1.00 68.01 153 LYS B CA 1
ATOM 6351 C C . LYS B 2 153 ? -57.998 -18.401 -12.454 1.00 61.60 153 LYS B C 1
ATOM 6352 O O . LYS B 2 153 ? -58.225 -17.213 -12.679 1.00 66.02 153 LYS B O 1
ATOM 6371 N N . TYR B 2 154 ? -58.963 -19.280 -12.202 1.00 57.71 154 TYR B N 1
ATOM 6372 C CA . TYR B 2 154 ? -60.374 -18.900 -12.274 1.00 66.66 154 TYR B CA 1
ATOM 6373 C C . TYR B 2 154 ? -61.086 -18.889 -10.921 1.00 69.27 154 TYR B C 1
ATOM 6374 O O . TYR B 2 154 ? -61.974 -18.069 -10.696 1.00 71.37 154 TYR B O 1
ATOM 6392 N N . GLU B 2 155 ? -60.705 -19.796 -10.028 1.00 67.29 155 GLU B N 1
ATOM 6393 C CA . GLU B 2 155 ? -61.272 -19.824 -8.686 1.00 64.24 155 GLU B CA 1
ATOM 6394 C C . GLU B 2 155 ? -60.327 -19.130 -7.708 1.00 68.49 155 GLU B C 1
ATOM 6395 O O . GLU B 2 155 ? -59.699 -19.775 -6.870 1.00 72.89 155 GLU B O 1
ATOM 6407 N N . ALA B 2 156 ? -60.232 -17.808 -7.826 1.00 73.71 156 ALA B N 1
ATOM 6408 C CA . ALA B 2 156 ? -59.362 -17.018 -6.961 1.00 77.83 156 ALA B CA 1
ATOM 6409 C C . ALA B 2 156 ? -59.978 -16.893 -5.572 1.00 77.86 156 ALA B C 1
ATOM 6410 O O . ALA B 2 156 ? -60.986 -16.210 -5.392 1.00 76.40 156 ALA B O 1
ATOM 6417 N N . ILE B 2 157 ? -59.363 -17.552 -4.593 1.00 68.55 157 ILE B N 1
ATOM 6418 C CA . ILE B 2 157 ? -59.854 -17.521 -3.220 1.00 75.45 157 ILE B CA 1
ATOM 6419 C C . ILE B 2 157 ? -58.868 -16.810 -2.305 1.00 71.80 157 ILE B C 1
ATOM 6420 O O . ILE B 2 157 ? -57.682 -17.136 -2.275 1.00 69.13 157 ILE B O 1
ATOM 6436 N N . ILE B 2 158 ? -59.375 -15.836 -1.557 1.00 65.94 158 ILE B N 1
ATOM 6437 C CA . ILE B 2 158 ? -58.547 -15.015 -0.682 1.00 65.01 158 ILE B CA 1
ATOM 6438 C C . ILE B 2 158 ? -58.846 -15.304 0.782 1.00 69.34 158 ILE B C 1
ATOM 6439 O O . ILE B 2 158 ? -59.962 -15.084 1.248 1.00 65.33 158 ILE B O 1
ATOM 6455 N N . THR B 2 159 ? -57.845 -15.792 1.507 1.00 60.11 159 THR B N 1
ATOM 6456 C CA . THR B 2 159 ? -57.980 -16.000 2.941 1.00 59.34 159 THR B CA 1
ATOM 6457 C C . THR B 2 159 ? -57.385 -14.830 3.714 1.00 63.71 159 THR B C 1
ATOM 6458 O O . THR B 2 159 ? -56.360 -14.268 3.331 1.00 58.35 159 THR B O 1
ATOM 6469 N N . VAL B 2 160 ? -58.044 -14.469 4.808 1.00 53.17 160 VAL B N 1
ATOM 6470 C CA . VAL B 2 160 ? -57.564 -13.409 5.674 1.00 53.64 160 VAL B CA 1
ATOM 6471 C C . VAL B 2 160 ? -57.014 -14.024 6.946 1.00 63.86 160 VAL B C 1
ATOM 6472 O O . VAL B 2 160 ? -57.704 -14.780 7.623 1.00 63.23 160 VAL B O 1
ATOM 6485 N N . VAL B 2 161 ? -55.772 -13.694 7.276 1.00 55.44 161 VAL B N 1
ATOM 6486 C CA . VAL B 2 161 ? -55.125 -14.309 8.419 1.00 53.89 161 VAL B CA 1
ATOM 6487 C C . VAL B 2 161 ? -54.519 -13.278 9.347 1.00 54.71 161 VAL B C 1
ATOM 6488 O O . VAL B 2 161 ? -54.379 -12.104 9.003 1.00 52.67 161 VAL B O 1
ATOM 6501 N N . LYS B 2 162 ? -54.166 -13.738 10.536 1.00 49.56 162 LYS B N 1
ATOM 6502 C CA . LYS B 2 162 ? -53.640 -12.870 11.563 1.00 51.17 162 LYS B CA 1
ATOM 6503 C C . LYS B 2 162 ? -52.143 -12.672 11.335 1.00 43.61 162 LYS B C 1
ATOM 6504 O O . LYS B 2 162 ? -51.446 -13.602 10.942 1.00 49.02 162 LYS B O 1
ATOM 6523 N N . PRO B 2 163 ? -51.647 -11.448 11.557 1.00 44.56 163 PRO B N 1
ATOM 6524 C CA . PRO B 2 163 ? -50.208 -11.203 11.442 1.00 46.35 163 PRO B CA 1
ATOM 6525 C C . PRO B 2 163 ? -49.432 -11.977 12.498 1.00 50.60 163 PRO B C 1
ATOM 6526 O O . PRO B 2 163 ? -49.897 -12.141 13.627 1.00 55.93 163 PRO B O 1
ATOM 6537 N N . SER B 2 164 ? -48.260 -12.459 12.113 1.00 44.56 164 SER B N 1
ATOM 6538 C CA . SER B 2 164 ? -47.351 -13.157 13.008 1.00 43.42 164 SER B CA 1
ATOM 6539 C C . SER B 2 164 ? -45.992 -13.023 12.355 1.00 36.97 164 SER B C 1
ATOM 6540 O O . SER B 2 164 ? -45.908 -12.738 11.156 1.00 36.76 164 SER B O 1
ATOM 6548 N N . THR B 2 165 ? -44.934 -13.220 13.130 1.00 34.07 165 THR B N 1
ATOM 6549 C CA . THR B 2 165 ? -43.586 -13.176 12.593 1.00 37.95 165 THR B CA 1
ATOM 6550 C C . THR B 2 165 ? -43.471 -14.163 11.441 1.00 39.47 165 THR B C 1
ATOM 6551 O O . THR B 2 165 ? -42.866 -13.860 10.413 1.00 38.17 165 THR B O 1
ATOM 6562 N N . ARG B 2 166 ? -44.057 -15.345 11.612 1.00 32.60 166 ARG B N 1
ATOM 6563 C CA . ARG B 2 166 ? -44.025 -16.365 10.571 1.00 36.49 166 ARG B CA 1
ATOM 6564 C C . ARG B 2 166 ? -44.531 -15.804 9.244 1.00 35.31 166 ARG B C 1
ATOM 6565 O O . ARG B 2 166 ? -43.842 -15.840 8.226 1.00 39.23 166 ARG B O 1
ATOM 6586 N N . ILE B 2 167 ? -45.753 -15.298 9.263 1.00 37.54 167 ILE B N 1
ATOM 6587 C CA . ILE B 2 167 ? -46.405 -14.848 8.040 1.00 36.17 167 ILE B CA 1
ATOM 6588 C C . ILE B 2 167 ? -45.722 -13.627 7.437 1.00 31.82 167 ILE B C 1
ATOM 6589 O O . ILE B 2 167 ? -45.522 -13.562 6.220 1.00 35.93 167 ILE B O 1
ATOM 6605 N N . LEU B 2 168 ? -45.354 -12.671 8.284 1.00 33.90 168 LEU B N 1
ATOM 6606 C CA . LEU B 2 168 ? -44.746 -11.427 7.819 1.00 41.14 168 LEU B CA 1
ATOM 6607 C C . LEU B 2 168 ? -43.328 -11.630 7.301 1.00 38.49 168 LEU B C 1
ATOM 6608 O O . LEU B 2 168 ? -42.916 -10.964 6.350 1.00 36.79 168 LEU B O 1
ATOM 6624 N N . SER B 2 169 ? -42.577 -12.539 7.923 1.00 32.36 169 SER B N 1
ATOM 6625 C CA . SER B 2 169 ? -41.203 -12.791 7.508 1.00 28.49 169 SER B CA 1
ATOM 6626 C C . SER B 2 169 ? -41.202 -13.524 6.166 1.00 33.97 169 SER B C 1
ATOM 6627 O O . SER B 2 169 ? -40.384 -13.244 5.285 1.00 38.22 169 SER B O 1
ATOM 6635 N N . ILE B 2 170 ? -42.143 -14.446 5.997 1.00 33.52 170 ILE B N 1
ATOM 6636 C CA . ILE B 2 170 ? -42.294 -15.146 4.728 1.00 31.94 170 ILE B CA 1
ATOM 6637 C C . ILE B 2 170 ? -42.737 -14.165 3.647 1.00 35.95 170 ILE B C 1
ATOM 6638 O O . ILE B 2 170 ? -42.226 -14.184 2.527 1.00 38.43 170 ILE B O 1
ATOM 6654 N N . MET B 2 171 ? -43.683 -13.301 3.990 1.00 36.69 171 MET B N 1
ATOM 6655 C CA . MET B 2 171 ? -44.184 -12.306 3.051 1.00 38.48 171 MET B CA 1
ATOM 6656 C C . MET B 2 171 ? -43.074 -11.383 2.571 1.00 39.41 171 MET B C 1
ATOM 6657 O O . MET B 2 171 ? -42.894 -11.184 1.368 1.00 36.35 171 MET B O 1
ATOM 6671 N N . TYR B 2 172 ? -42.346 -10.798 3.516 1.00 33.63 172 TYR B N 1
ATOM 6672 C CA . TYR B 2 172 ? -41.289 -9.865 3.169 1.00 37.79 172 TYR B CA 1
ATOM 6673 C C . TYR B 2 172 ? -40.218 -10.531 2.319 1.00 41.17 172 TYR B C 1
ATOM 6674 O O . TYR B 2 172 ? -39.744 -9.943 1.348 1.00 35.12 172 TYR B O 1
ATOM 6692 N N . TYR B 2 173 ? -39.824 -11.751 2.666 1.00 34.50 173 TYR B N 1
ATOM 6693 C CA . TYR B 2 173 ? -38.757 -12.390 1.916 1.00 31.37 173 TYR B CA 1
ATOM 6694 C C . TYR B 2 173 ? -39.201 -12.606 0.457 1.00 35.37 173 TYR B C 1
ATOM 6695 O O . TYR B 2 173 ? -38.389 -12.547 -0.460 1.00 37.19 173 TYR B O 1
ATOM 6713 N N . ALA B 2 174 ? -40.497 -12.817 0.255 1.00 38.89 174 ALA B N 1
ATOM 6714 C CA . ALA B 2 174 ? -41.047 -13.070 -1.076 1.00 42.30 174 ALA B CA 1
ATOM 6715 C C . ALA B 2 174 ? -41.391 -11.775 -1.815 1.00 40.41 174 ALA B C 1
ATOM 6716 O O . ALA B 2 174 ? -41.195 -11.670 -3.024 1.00 39.60 174 ALA B O 1
ATOM 6723 N N . ARG B 2 175 ? -41.905 -10.792 -1.082 1.00 32.66 175 ARG B N 1
ATOM 6724 C CA . ARG B 2 175 ? -42.466 -9.586 -1.691 1.00 38.27 175 ARG B CA 1
ATOM 6725 C C . ARG B 2 175 ? -41.473 -8.429 -1.750 1.00 44.28 175 ARG B C 1
ATOM 6726 O O . ARG B 2 175 ? -41.457 -7.680 -2.722 1.00 38.74 175 ARG B O 1
ATOM 6747 N N . GLU B 2 176 ? -40.656 -8.279 -0.712 1.00 41.19 176 GLU B N 1
ATOM 6748 C CA . GLU B 2 176 ? -39.733 -7.152 -0.618 1.00 32.16 176 GLU B CA 1
ATOM 6749 C C . GLU B 2 176 ? -38.431 -7.559 0.048 1.00 30.81 176 GLU B C 1
ATOM 6750 O O . GLU B 2 176 ? -38.036 -6.975 1.054 1.00 37.13 176 GLU B O 1
ATOM 6762 N N . PRO B 2 177 ? -37.746 -8.559 -0.519 1.00 34.28 177 PRO B N 1
ATOM 6763 C CA . PRO B 2 177 ? -36.508 -9.076 0.074 1.00 37.57 177 PRO B CA 1
ATOM 6764 C C . PRO B 2 177 ? -35.415 -8.026 0.133 1.00 43.02 177 PRO B C 1
ATOM 6765 O O . PRO B 2 177 ? -34.586 -8.074 1.037 1.00 37.11 177 PRO B O 1
ATOM 6776 N N . GLY B 2 178 ? -35.416 -7.087 -0.808 1.00 35.27 178 GLY B N 1
ATOM 6777 C CA . GLY B 2 178 ? -34.411 -6.041 -0.813 1.00 38.63 178 GLY B CA 1
ATOM 6778 C C . GLY B 2 178 ? -34.528 -5.128 0.396 1.00 40.02 178 GLY B C 1
ATOM 6779 O O . GLY B 2 178 ? -33.534 -4.565 0.853 1.00 52.48 178 GLY B O 1
ATOM 6783 N N . LYS B 2 179 ? -35.744 -4.995 0.921 1.00 36.14 179 LYS B N 1
ATOM 6784 C CA . LYS B 2 179 ? -36.005 -4.158 2.094 1.00 36.92 179 LYS B CA 1
ATOM 6785 C C . LYS B 2 179 ? -35.511 -4.762 3.405 1.00 42.56 179 LYS B C 1
ATOM 6786 O O . LYS B 2 179 ? -35.398 -4.056 4.409 1.00 40.00 179 LYS B O 1
ATOM 6805 N N . ILE B 2 180 ? -35.267 -6.067 3.411 1.00 41.71 180 ILE B N 1
ATOM 6806 C CA . ILE B 2 180 ? -34.818 -6.748 4.619 1.00 35.42 180 ILE B CA 1
ATOM 6807 C C . ILE B 2 180 ? -33.473 -7.418 4.392 1.00 40.53 180 ILE B C 1
ATOM 6808 O O . ILE B 2 180 ? -33.133 -8.393 5.058 1.00 38.50 180 ILE B O 1
ATOM 6824 N N . ASN B 2 181 ? -32.707 -6.872 3.455 1.00 39.95 181 ASN B N 1
ATOM 6825 C CA . ASN B 2 181 ? -31.368 -7.353 3.166 1.00 36.04 181 ASN B CA 1
ATOM 6826 C C . ASN B 2 181 ? -31.322 -8.847 2.859 1.00 40.44 181 ASN B C 1
ATOM 6827 O O . ASN B 2 181 ? -30.347 -9.522 3.185 1.00 34.46 181 ASN B O 1
ATOM 6838 N N . HIS B 2 182 ? -32.382 -9.343 2.224 1.00 37.42 182 HIS B N 1
ATOM 6839 C CA . HIS B 2 182 ? -32.476 -10.742 1.815 1.00 41.26 182 HIS B CA 1
ATOM 6840 C C . HIS B 2 182 ? -32.375 -11.731 2.978 1.00 37.53 182 HIS B C 1
ATOM 6841 O O . HIS B 2 182 ? -31.960 -12.877 2.803 1.00 37.05 182 HIS B O 1
ATOM 6856 N N . MET B 2 183 ? -32.776 -11.288 4.163 1.00 34.99 183 MET B N 1
ATOM 6857 C CA . MET B 2 183 ? -32.849 -12.179 5.316 1.00 37.76 183 MET B CA 1
ATOM 6858 C C . MET B 2 183 ? -34.024 -13.141 5.166 1.00 32.82 183 MET B C 1
ATOM 6859 O O . MET B 2 183 ? -35.186 -12.738 5.258 1.00 38.58 183 MET B O 1
ATOM 6873 N N . ARG B 2 184 ? -33.722 -14.408 4.905 1.00 31.30 184 ARG B N 1
ATOM 6874 C CA . ARG B 2 184 ? -34.758 -15.419 4.749 1.00 32.28 184 ARG B CA 1
ATOM 6875 C C . ARG B 2 184 ? -35.393 -15.702 6.115 1.00 32.55 184 ARG B C 1
ATOM 6876 O O . ARG B 2 184 ? -34.777 -15.466 7.157 1.00 35.76 184 ARG B O 1
ATOM 6897 N N . TYR B 2 185 ? -36.619 -16.210 6.113 1.00 33.43 185 TYR B N 1
ATOM 6898 C CA . TYR B 2 185 ? -37.362 -16.385 7.357 1.00 31.30 185 TYR B CA 1
ATOM 6899 C C . TYR B 2 185 ? -36.746 -17.408 8.319 1.00 31.70 185 TYR B C 1
ATOM 6900 O O . TYR B 2 185 ? -36.822 -17.224 9.534 1.00 34.78 185 TYR B O 1
ATOM 6918 N N . ASP B 2 186 ? -36.111 -18.456 7.797 1.00 30.46 186 ASP B N 1
ATOM 6919 C CA . ASP B 2 186 ? -35.469 -19.448 8.666 1.00 36.08 186 ASP B CA 1
ATOM 6920 C C . ASP B 2 186 ? -34.250 -18.830 9.349 1.00 38.41 186 ASP B C 1
ATOM 6921 O O . ASP B 2 186 ? -33.910 -19.174 10.484 1.00 35.80 186 ASP B O 1
ATOM 6930 N N . THR B 2 187 ? -33.617 -17.884 8.663 1.00 34.15 187 THR B N 1
ATOM 6931 C CA . THR B 2 187 ? -32.468 -17.160 9.212 1.00 33.40 187 THR B CA 1
ATOM 6932 C C . THR B 2 187 ? -32.909 -16.270 10.366 1.00 31.50 187 THR B C 1
ATOM 6933 O O . THR B 2 187 ? -32.277 -16.233 11.424 1.00 30.38 187 THR B O 1
ATOM 6944 N N . LEU B 2 188 ? -33.998 -15.545 10.160 1.00 31.09 188 LEU B N 1
ATOM 6945 C CA . LEU B 2 188 ? -34.573 -14.741 11.230 1.00 33.54 188 LEU B CA 1
ATOM 6946 C C . LEU B 2 188 ? -34.907 -15.606 12.453 1.00 35.15 188 LEU B C 1
ATOM 6947 O O . LEU B 2 188 ? -34.696 -15.197 13.592 1.00 35.71 188 LEU B O 1
ATOM 6963 N N . ALA B 2 189 ? -35.425 -16.805 12.219 1.00 32.23 189 ALA B N 1
ATOM 6964 C CA . ALA B 2 189 ? -35.753 -17.713 13.318 1.00 36.79 189 ALA B CA 1
ATOM 6965 C C . ALA B 2 189 ? -34.505 -18.069 14.138 1.00 33.88 189 ALA B C 1
ATOM 6966 O O . ALA B 2 189 ? -34.540 -18.061 15.374 1.00 31.39 189 ALA B O 1
ATOM 6973 N N . GLN B 2 190 ? -33.405 -18.374 13.454 1.00 32.53 190 GLN B N 1
ATOM 6974 C CA . GLN B 2 190 ? -32.140 -18.685 14.118 1.00 33.78 190 GLN B CA 1
ATOM 6975 C C . GLN B 2 190 ? -31.663 -17.526 14.983 1.00 38.86 190 GLN B C 1
ATOM 6976 O O . GLN B 2 190 ? -31.083 -17.738 16.044 1.00 32.32 190 GLN B O 1
ATOM 6990 N N . MET B 2 191 ? -31.885 -16.303 14.517 1.00 33.78 191 MET B N 1
ATOM 6991 C CA . MET B 2 191 ? -31.436 -15.129 15.253 1.00 39.25 191 MET B CA 1
ATOM 6992 C C . MET B 2 191 ? -32.179 -14.997 16.579 1.00 35.07 191 MET B C 1
ATOM 6993 O O . MET B 2 191 ? -31.586 -14.656 17.594 1.00 34.17 191 MET B O 1
ATOM 7007 N N . LEU B 2 192 ? -33.477 -15.274 16.562 1.00 34.72 192 LEU B N 1
ATOM 7008 C CA . LEU B 2 192 ? -34.297 -15.140 17.753 1.00 34.58 192 LEU B CA 1
ATOM 7009 C C . LEU B 2 192 ? -33.884 -16.170 18.796 1.00 34.93 192 LEU B C 1
ATOM 7010 O O . LEU B 2 192 ? -33.920 -15.909 20.001 1.00 34.25 192 LEU B O 1
ATOM 7026 N N . THR B 2 193 ? -33.479 -17.338 18.320 1.00 35.61 193 THR B N 1
ATOM 7027 C CA . THR B 2 193 ? -33.114 -18.445 19.195 1.00 33.80 193 THR B CA 1
ATOM 7028 C C . THR B 2 193 ? -31.683 -18.288 19.699 1.00 41.54 193 THR B C 1
ATOM 7029 O O . THR B 2 193 ? -31.422 -18.403 20.901 1.00 33.04 193 THR B O 1
ATOM 7040 N N . LEU B 2 194 ? -30.759 -18.011 18.783 1.00 32.98 194 LEU B N 1
ATOM 7041 C CA . LEU B 2 194 ? -29.362 -17.792 19.147 1.00 35.52 194 LEU B CA 1
ATOM 7042 C C . LEU B 2 194 ? -29.204 -16.608 20.092 1.00 36.51 194 LEU B C 1
ATOM 7043 O O . LEU B 2 194 ? -28.297 -16.593 20.915 1.00 34.03 194 LEU B O 1
ATOM 7059 N N . GLY B 2 195 ? -30.081 -15.616 19.975 1.00 35.46 195 GLY B N 1
ATOM 7060 C CA . GLY B 2 195 ? -30.017 -14.456 20.842 1.00 34.87 195 GLY B CA 1
ATOM 7061 C C . GLY B 2 195 ? -30.813 -14.625 22.129 1.00 37.49 195 GLY B C 1
ATOM 7062 O O . GLY B 2 195 ? -30.932 -13.681 22.912 1.00 35.35 195 GLY B O 1
ATOM 7066 N N . ASN B 2 196 ? -31.347 -15.826 22.349 1.00 36.01 196 ASN B N 1
ATOM 7067 C CA . ASN B 2 196 ? -32.183 -16.112 23.520 1.00 33.94 196 ASN B CA 1
ATOM 7068 C C . ASN B 2 196 ? -33.146 -14.959 23.799 1.00 34.08 196 ASN B C 1
ATOM 7069 O O . ASN B 2 196 ? -33.245 -14.475 24.926 1.00 36.77 196 ASN B O 1
ATOM 7080 N N . ILE B 2 197 ? -33.840 -14.510 22.757 1.00 31.41 197 ILE B N 1
ATOM 7081 C CA . ILE B 2 197 ? -34.857 -13.483 22.903 1.00 29.73 197 ILE B CA 1
ATOM 7082 C C . ILE B 2 197 ? -36.035 -14.059 23.703 1.00 37.57 197 ILE B C 1
ATOM 7083 O O . ILE B 2 197 ? -36.623 -15.066 23.309 1.00 36.08 197 ILE B O 1
ATOM 7099 N N . ARG B 2 198 ? -36.369 -13.426 24.824 1.00 35.32 198 ARG B N 1
ATOM 7100 C CA . ARG B 2 198 ? -37.505 -13.848 25.643 1.00 34.76 198 ARG B CA 1
ATOM 7101 C C . ARG B 2 198 ? -37.992 -12.715 26.555 1.00 37.52 198 ARG B C 1
ATOM 7102 O O . ARG B 2 198 ? -37.353 -11.664 26.673 1.00 34.96 198 ARG B O 1
ATOM 7123 N N . ALA B 2 199 ? -39.129 -12.940 27.204 1.00 35.69 199 ALA B N 1
ATOM 7124 C CA . ALA B 2 199 ? -39.747 -11.933 28.063 1.00 41.13 199 ALA B CA 1
ATOM 7125 C C . ALA B 2 199 ? -38.819 -11.552 29.216 1.00 37.85 199 ALA B C 1
ATOM 7126 O O . ALA B 2 199 ? -38.282 -12.429 29.888 1.00 40.58 199 ALA B O 1
ATOM 7133 N N . GLY B 2 200 ? -38.625 -10.252 29.443 1.00 40.48 200 GLY B N 1
ATOM 7134 C CA . GLY B 2 200 ? -37.873 -9.791 30.600 1.00 40.52 200 GLY B CA 1
ATOM 7135 C C . GLY B 2 200 ? -36.513 -9.236 30.234 1.00 45.51 200 GLY B C 1
ATOM 7136 O O . GLY B 2 200 ? -35.897 -8.511 31.010 1.00 41.67 200 GLY B O 1
ATOM 7140 N N . ASN B 2 201 ? -36.043 -9.574 29.037 1.00 38.02 201 ASN B N 1
ATOM 7141 C CA . ASN B 2 201 ? -34.740 -9.110 28.574 1.00 38.48 201 ASN B CA 1
ATOM 7142 C C . ASN B 2 201 ? -34.689 -7.599 28.381 1.00 39.17 201 ASN B C 1
ATOM 7143 O O . ASN B 2 201 ? -35.710 -6.963 28.098 1.00 34.71 201 ASN B O 1
ATOM 7154 N N . LYS B 2 202 ? -33.486 -7.043 28.525 1.00 39.44 202 LYS B N 1
ATOM 7155 C CA . LYS B 2 202 ? -33.159 -5.720 28.006 1.00 44.77 202 LYS B CA 1
ATOM 7156 C C . LYS B 2 202 ? -32.334 -5.941 26.737 1.00 41.59 202 LYS B C 1
ATOM 7157 O O . LYS B 2 202 ? -31.174 -6.346 26.811 1.00 40.56 202 LYS B O 1
ATOM 7176 N N . MET B 2 203 ? -32.932 -5.689 25.576 1.00 40.59 203 MET B N 1
ATOM 7177 C CA . MET B 2 203 ? -32.292 -5.995 24.297 1.00 41.25 203 MET B CA 1
ATOM 7178 C C . MET B 2 203 ? -31.878 -4.728 23.561 1.00 40.72 203 MET B C 1
ATOM 7179 O O . MET B 2 203 ? -32.556 -3.703 23.644 1.00 39.76 203 MET B O 1
ATOM 7193 N N . ILE B 2 204 ? -30.778 -4.826 22.824 1.00 38.67 204 ILE B N 1
ATOM 7194 C CA . ILE B 2 204 ? -30.340 -3.775 21.927 1.00 39.44 204 ILE B CA 1
ATOM 7195 C C . ILE B 2 204 ? -30.426 -4.288 20.494 1.00 41.40 204 ILE B C 1
ATOM 7196 O O . ILE B 2 204 ? -29.980 -5.396 20.204 1.00 42.92 204 ILE B O 1
ATOM 7212 N N . VAL B 2 205 ? -30.981 -3.479 19.597 1.00 41.47 205 VAL B N 1
ATOM 7213 C CA . VAL B 2 205 ? -31.094 -3.863 18.194 1.00 39.48 205 VAL B CA 1
ATOM 7214 C C . VAL B 2 205 ? -30.735 -2.709 17.256 1.00 43.68 205 VAL B C 1
ATOM 7215 O O . VAL B 2 205 ? -31.141 -1.569 17.476 1.00 42.19 205 VAL B O 1
ATOM 7228 N N . MET B 2 206 ? -29.951 -3.014 16.224 1.00 38.01 206 MET B N 1
ATOM 7229 C CA . MET B 2 206 ? -29.703 -2.087 15.119 1.00 38.34 206 MET B CA 1
ATOM 7230 C C . MET B 2 206 ? -30.112 -2.782 13.822 1.00 36.23 206 MET B C 1
ATOM 7231 O O . MET B 2 206 ? -29.435 -3.706 13.381 1.00 39.95 206 MET B O 1
ATOM 7245 N N . GLU B 2 207 ? -31.205 -2.327 13.216 1.00 42.08 207 GLU B N 1
ATOM 7246 C CA . GLU B 2 207 ? -31.827 -3.010 12.083 1.00 42.34 207 GLU B CA 1
ATOM 7247 C C . GLU B 2 207 ? -32.182 -1.992 10.985 1.00 44.11 207 GLU B C 1
ATOM 7248 O O . GLU B 2 207 ? -32.689 -0.914 11.293 1.00 44.73 207 GLU B O 1
ATOM 7260 N N . THR B 2 208 ? -31.897 -2.317 9.720 1.00 41.64 208 THR B N 1
ATOM 7261 C CA . THR B 2 208 ? -32.473 -1.588 8.577 1.00 42.55 208 THR B CA 1
ATOM 7262 C C . THR B 2 208 ? -33.278 -2.562 7.726 1.00 47.75 208 THR B C 1
ATOM 7263 O O . THR B 2 208 ? -33.192 -2.576 6.501 1.00 47.63 208 THR B O 1
ATOM 7274 N N . CYS B 2 209 ? -34.076 -3.359 8.422 1.00 39.77 209 CYS B N 1
ATOM 7275 C CA . CYS B 2 209 ? -34.932 -4.372 7.830 1.00 37.45 209 CYS B CA 1
ATOM 7276 C C . CYS B 2 209 ? -36.391 -3.966 7.996 1.00 38.89 209 CYS B C 1
ATOM 7277 O O . CYS B 2 209 ? -37.250 -4.795 8.288 1.00 43.07 209 CYS B O 1
ATOM 7285 N N . ALA B 2 210 ? -36.656 -2.673 7.825 1.00 41.98 210 ALA B N 1
ATOM 7286 C CA . ALA B 2 210 ? -38.018 -2.139 7.837 1.00 40.24 210 ALA B CA 1
ATOM 7287 C C . ALA B 2 210 ? -38.738 -2.301 9.184 1.00 39.72 210 ALA B C 1
ATOM 7288 O O . ALA B 2 210 ? -39.938 -2.033 9.272 1.00 41.71 210 ALA B O 1
ATOM 7295 N N . GLY B 2 211 ? -38.026 -2.729 10.226 1.00 37.98 211 GLY B N 1
ATOM 7296 C CA . GLY B 2 211 ? -38.651 -2.958 11.519 1.00 40.49 211 GLY B CA 1
ATOM 7297 C C . GLY B 2 211 ? -39.171 -4.380 11.693 1.00 45.61 211 GLY B C 1
ATOM 7298 O O . GLY B 2 211 ? -39.865 -4.674 12.666 1.00 40.00 211 GLY B O 1
ATOM 7302 N N . LEU B 2 212 ? -38.812 -5.274 10.774 1.00 38.97 212 LEU B N 1
ATOM 7303 C CA . LEU B 2 212 ? -39.301 -6.653 10.822 1.00 39.18 212 LEU B CA 1
ATOM 7304 C C . LEU B 2 212 ? -38.627 -7.442 11.937 1.00 35.19 212 LEU B C 1
ATOM 7305 O O . LEU B 2 212 ? -39.261 -8.254 12.605 1.00 38.29 212 LEU B O 1
ATOM 7321 N N . VAL B 2 213 ? -37.333 -7.201 12.118 1.00 33.19 213 VAL B N 1
ATOM 7322 C CA . VAL B 2 213 ? -36.554 -7.854 13.162 1.00 34.65 213 VAL B CA 1
ATOM 7323 C C . VAL B 2 213 ? -36.997 -7.337 14.524 1.00 39.85 213 VAL B C 1
ATOM 7324 O O . VAL B 2 213 ? -37.141 -8.101 15.479 1.00 39.04 213 VAL B O 1
ATOM 7337 N N . LEU B 2 214 ? -37.226 -6.032 14.601 1.00 41.17 214 LEU B N 1
ATOM 7338 C CA . LEU B 2 214 ? -37.778 -5.418 15.796 1.00 42.06 214 LEU B CA 1
ATOM 7339 C C . LEU B 2 214 ? -39.112 -6.056 16.153 1.00 40.77 214 LEU B C 1
ATOM 7340 O O . LEU B 2 214 ? -39.335 -6.429 17.303 1.00 35.87 214 LEU B O 1
ATOM 7356 N N . GLY B 2 215 ? -39.998 -6.180 15.170 1.00 35.03 215 GLY B N 1
ATOM 7357 C CA . GLY B 2 215 ? -41.301 -6.771 15.405 1.00 39.47 215 GLY B CA 1
ATOM 7358 C C . GLY B 2 215 ? -41.192 -8.208 15.886 1.00 36.33 215 GLY B C 1
ATOM 7359 O O . GLY B 2 215 ? -41.901 -8.620 16.806 1.00 35.02 215 GLY B O 1
ATOM 7363 N N . ALA B 2 216 ? -40.293 -8.972 15.271 1.00 33.27 216 ALA B N 1
ATOM 7364 C CA . ALA B 2 216 ? -40.054 -10.349 15.678 1.00 32.35 216 ALA B CA 1
ATOM 7365 C C . ALA B 2 216 ? -39.592 -10.418 17.140 1.00 38.65 216 ALA B C 1
ATOM 7366 O O . ALA B 2 216 ? -40.037 -11.279 17.896 1.00 37.20 216 ALA B O 1
ATOM 7373 N N . MET B 2 217 ? -38.692 -9.519 17.526 1.00 38.58 217 MET B N 1
ATOM 7374 C CA . MET B 2 217 ? -38.223 -9.436 18.907 1.00 38.17 217 MET B CA 1
ATOM 7375 C C . MET B 2 217 ? -39.347 -9.051 19.858 1.00 37.58 217 MET B C 1
ATOM 7376 O O . MET B 2 217 ? -39.446 -9.584 20.964 1.00 40.88 217 MET B O 1
ATOM 7390 N N . MET B 2 218 ? -40.200 -8.132 19.424 1.00 35.54 218 MET B N 1
ATOM 7391 C CA . MET B 2 218 ? -41.322 -7.695 20.238 1.00 38.41 218 MET B CA 1
ATOM 7392 C C . MET B 2 218 ? -42.346 -8.816 20.424 1.00 38.77 218 MET B C 1
ATOM 7393 O O . MET B 2 218 ? -42.964 -8.926 21.483 1.00 39.32 218 MET B O 1
ATOM 7407 N N . GLU B 2 219 ? -42.513 -9.662 19.412 1.00 33.86 219 GLU B N 1
ATOM 7408 C CA . GLU B 2 219 ? -43.430 -10.791 19.536 1.00 38.49 219 GLU B CA 1
ATOM 7409 C C . GLU B 2 219 ? -42.940 -11.778 20.605 1.00 39.60 219 GLU B C 1
ATOM 7410 O O . GLU B 2 219 ? -43.734 -12.305 21.385 1.00 37.65 219 GLU B O 1
ATOM 7422 N N . ARG B 2 220 ? -41.632 -12.014 20.645 1.00 38.47 220 ARG B N 1
ATOM 7423 C CA . ARG B 2 220 ? -41.049 -12.997 21.563 1.00 38.84 220 ARG B CA 1
ATOM 7424 C C . ARG B 2 220 ? -40.816 -12.452 22.971 1.00 37.37 220 ARG B C 1
ATOM 7425 O O . ARG B 2 220 ? -40.490 -13.206 23.884 1.00 35.14 220 ARG B O 1
ATOM 7446 N N . MET B 2 221 ? -41.001 -11.150 23.149 1.00 36.06 221 MET B N 1
ATOM 7447 C CA . MET B 2 221 ? -40.818 -10.532 24.452 1.00 33.87 221 MET B CA 1
ATOM 7448 C C . MET B 2 221 ? -42.159 -10.233 25.119 1.00 39.29 221 MET B C 1
ATOM 7449 O O . MET B 2 221 ? -42.232 -10.072 26.339 1.00 40.45 221 MET B O 1
ATOM 7463 N N . GLY B 2 222 ? -43.218 -10.190 24.317 1.00 36.91 222 GLY B N 1
ATOM 7464 C CA . GLY B 2 222 ? -44.573 -10.160 24.835 1.00 44.25 222 GLY B CA 1
ATOM 7465 C C . GLY B 2 222 ? -44.917 -8.971 25.709 1.00 43.46 222 GLY B C 1
ATOM 7466 O O . GLY B 2 222 ? -45.836 -9.048 26.525 1.00 40.97 222 GLY B O 1
ATOM 7470 N N . GLY B 2 223 ? -44.193 -7.871 25.547 1.00 46.40 223 GLY B N 1
ATOM 7471 C CA . GLY B 2 223 ? -44.453 -6.686 26.339 1.00 50.10 223 GLY B CA 1
ATOM 7472 C C . GLY B 2 223 ? -43.682 -6.667 27.647 1.00 49.55 223 GLY B C 1
ATOM 7473 O O . GLY B 2 223 ? -43.814 -5.738 28.439 1.00 54.61 223 GLY B O 1
ATOM 7477 N N . PHE B 2 224 ? -42.873 -7.696 27.878 1.00 44.86 224 PHE B N 1
ATOM 7478 C CA . PHE B 2 224 ? -42.044 -7.766 29.077 1.00 43.52 224 PHE B CA 1
ATOM 7479 C C . PHE B 2 224 ? -40.601 -7.393 28.765 1.00 41.46 224 PHE B C 1
ATOM 7480 O O . PHE B 2 224 ? -39.976 -7.996 27.898 1.00 40.42 224 PHE B O 1
ATOM 7497 N N . GLY B 2 225 ? -40.067 -6.414 29.484 1.00 41.23 225 GLY B N 1
ATOM 7498 C CA . GLY B 2 225 ? -38.676 -6.038 29.331 1.00 36.11 225 GLY B CA 1
ATOM 7499 C C . GLY B 2 225 ? -38.556 -4.744 28.552 1.00 41.91 225 GLY B C 1
ATOM 7500 O O . GLY B 2 225 ? -39.462 -3.917 28.570 1.00 46.87 225 GLY B O 1
ATOM 7504 N N . SER B 2 226 ? -37.444 -4.577 27.846 1.00 37.96 226 SER B N 1
ATOM 7505 C CA . SER B 2 226 ? -37.190 -3.348 27.112 1.00 46.18 226 SER B CA 1
ATOM 7506 C C . SER B 2 226 ? -36.384 -3.629 25.851 1.00 43.50 226 SER B C 1
ATOM 7507 O O . SER B 2 226 ? -35.600 -4.575 25.808 1.00 39.21 226 SER B O 1
ATOM 7515 N N . ILE B 2 227 ? -36.571 -2.788 24.838 1.00 43.55 227 ILE B N 1
ATOM 7516 C CA . ILE B 2 227 ? -35.772 -2.849 23.626 1.00 41.98 227 ILE B CA 1
ATOM 7517 C C . ILE B 2 227 ? -35.264 -1.453 23.308 1.00 41.18 227 ILE B C 1
ATOM 7518 O O . ILE B 2 227 ? -36.034 -0.496 23.274 1.00 46.13 227 ILE B O 1
ATOM 7534 N N . ILE B 2 228 ? -33.964 -1.337 23.082 1.00 43.18 228 ILE B N 1
ATOM 7535 C CA . ILE B 2 228 ? -33.389 -0.075 22.655 1.00 39.44 228 ILE B CA 1
ATOM 7536 C C . ILE B 2 228 ? -32.977 -0.182 21.191 1.00 42.00 228 ILE B C 1
ATOM 7537 O O . ILE B 2 228 ? -32.051 -0.917 20.844 1.00 42.13 228 ILE B O 1
ATOM 7553 N N . GLN B 2 229 ? -33.684 0.545 20.336 1.00 40.12 229 GLN B N 1
ATOM 7554 C CA . GLN B 2 229 ? -33.440 0.489 18.899 1.00 41.26 229 GLN B CA 1
ATOM 7555 C C . GLN B 2 229 ? -32.533 1.631 18.451 1.00 52.18 229 GLN B C 1
ATOM 7556 O O . GLN B 2 229 ? -32.912 2.798 18.532 1.00 48.64 229 GLN B O 1
ATOM 7570 N N . LEU B 2 230 ? -31.337 1.292 17.979 1.00 43.33 230 LEU B N 1
ATOM 7571 C CA . LEU B 2 230 ? -30.430 2.284 17.414 1.00 44.37 230 LEU B CA 1
ATOM 7572 C C . LEU B 2 230 ? -30.797 2.520 15.954 1.00 53.58 230 LEU B C 1
ATOM 7573 O O . LEU B 2 230 ? -30.896 1.570 15.185 1.00 50.46 230 LEU B O 1
ATOM 7589 N N . TYR B 2 231 ? -31.017 3.773 15.570 1.00 50.33 231 TYR B N 1
ATOM 7590 C CA . TYR B 2 231 ? -31.437 4.063 14.204 1.00 44.63 231 TYR B CA 1
ATOM 7591 C C . TYR B 2 231 ? -30.470 4.998 13.475 1.00 61.36 231 TYR B C 1
ATOM 7592 O O . TYR B 2 231 ? -29.850 5.866 14.089 1.00 56.86 231 TYR B O 1
ATOM 7610 N N . PRO B 2 232 ? -30.326 4.804 12.154 1.00 58.41 232 PRO B N 1
ATOM 7611 C CA . PRO B 2 232 ? -29.578 5.729 11.298 1.00 51.00 232 PRO B CA 1
ATOM 7612 C C . PRO B 2 232 ? -30.506 6.834 10.801 1.00 47.71 232 PRO B C 1
ATOM 7613 O O . PRO B 2 232 ? -31.722 6.703 10.958 1.00 49.42 232 PRO B O 1
ATOM 7624 N N . GLY B 2 233 ? -29.964 7.898 10.215 1.00 57.81 233 GLY B N 1
ATOM 7625 C CA . GLY B 2 233 ? -30.800 8.954 9.665 1.00 48.34 233 GLY B CA 1
ATOM 7626 C C . GLY B 2 233 ? -31.614 9.692 10.718 1.00 61.20 233 GLY B C 1
ATOM 7627 O O . GLY B 2 233 ? -31.143 9.916 11.838 1.00 60.36 233 GLY B O 1
ATOM 7631 N N . GLY B 2 234 ? -32.842 10.063 10.362 1.00 62.69 234 GLY B N 1
ATOM 7632 C CA . GLY B 2 234 ? -33.665 10.905 11.214 1.00 61.78 234 GLY B CA 1
ATOM 7633 C C . GLY B 2 234 ? -34.652 10.142 12.077 1.00 72.20 234 GLY B C 1
ATOM 7634 O O . GLY B 2 234 ? -35.364 10.735 12.888 1.00 73.83 234 GLY B O 1
ATOM 7638 N N . GLY B 2 235 ? -34.697 8.824 11.906 1.00 69.20 235 GLY B N 1
ATOM 7639 C CA . GLY B 2 235 ? -35.591 7.991 12.690 1.00 60.28 235 GLY B CA 1
ATOM 7640 C C . GLY B 2 235 ? -35.608 6.530 12.279 1.00 57.40 235 GLY B C 1
ATOM 7641 O O . GLY B 2 235 ? -35.181 6.179 11.178 1.00 61.05 235 GLY B O 1
ATOM 7645 N N . PRO B 2 236 ? -36.108 5.664 13.172 1.00 58.19 236 PRO B N 1
ATOM 7646 C CA . PRO B 2 236 ? -36.208 4.218 12.952 1.00 53.98 236 PRO B CA 1
ATOM 7647 C C . PRO B 2 236 ? -37.350 3.870 12.014 1.0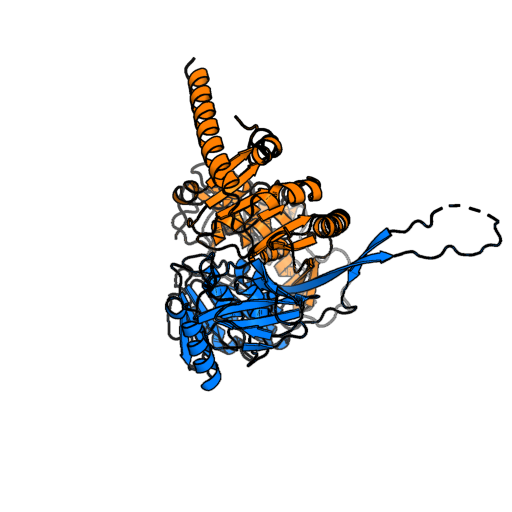0 46.85 236 PRO B C 1
ATOM 7648 O O . PRO B 2 236 ? -38.430 4.450 12.136 1.00 50.30 236 PRO B O 1
ATOM 7659 N N . VAL B 2 237 ? -37.116 2.936 11.096 1.00 42.14 237 VAL B N 1
ATOM 7660 C CA . VAL B 2 237 ? -38.163 2.470 10.198 1.00 42.98 237 VAL B CA 1
ATOM 7661 C C . VAL B 2 237 ? -38.947 1.356 10.881 1.00 41.62 237 VAL B C 1
ATOM 7662 O O . VAL B 2 237 ? -38.360 0.413 11.403 1.00 47.61 237 VAL B O 1
ATOM 7675 N N . ARG B 2 238 ? -40.271 1.466 10.870 1.00 48.66 238 ARG B N 1
ATOM 7676 C CA . ARG B 2 238 ? -41.122 0.524 11.585 1.00 44.72 238 ARG B CA 1
ATOM 7677 C C . ARG B 2 238 ? -42.370 0.170 10.791 1.00 39.44 238 ARG B C 1
ATOM 7678 O O . ARG B 2 238 ? -43.410 -0.150 11.364 1.00 45.55 238 ARG B O 1
ATOM 7699 N N . ALA B 2 239 ? -42.255 0.209 9.464 1.00 45.16 239 ALA B N 1
ATOM 7700 C CA . ALA B 2 239 ? -43.378 -0.100 8.586 1.00 44.31 239 ALA B CA 1
ATOM 7701 C C . ALA B 2 239 ? -43.814 -1.551 8.788 1.00 37.84 239 ALA B C 1
ATOM 7702 O O . ALA B 2 239 ? -45.004 -1.847 8.918 1.00 38.72 239 ALA B O 1
ATOM 7709 N N . ALA B 2 240 ? -42.842 -2.457 8.809 1.00 45.80 240 ALA B N 1
ATOM 7710 C CA . ALA B 2 240 ? -43.121 -3.871 9.031 1.00 41.95 240 ALA B CA 1
ATOM 7711 C C . ALA B 2 240 ? -43.669 -4.054 10.445 1.00 37.90 240 ALA B C 1
ATOM 7712 O O . ALA B 2 240 ? -44.621 -4.808 10.664 1.00 43.10 240 ALA B O 1
ATOM 7719 N N . THR B 2 241 ? -43.065 -3.349 11.400 1.00 39.64 241 THR B N 1
ATOM 7720 C CA . THR B 2 241 ? -43.470 -3.433 12.806 1.00 44.34 241 THR B CA 1
ATOM 7721 C C . THR B 2 241 ? -44.960 -3.153 12.976 1.00 45.42 241 THR B C 1
ATOM 7722 O O . THR B 2 241 ? -45.626 -3.761 13.815 1.00 44.23 241 THR B O 1
ATOM 7733 N N . ALA B 2 242 ? -45.478 -2.223 12.179 1.00 41.40 242 ALA B N 1
ATOM 7734 C CA . ALA B 2 242 ? -46.874 -1.808 12.278 1.00 40.90 242 ALA B CA 1
ATOM 7735 C C . ALA B 2 242 ? -47.822 -2.907 11.811 1.00 43.27 242 ALA B C 1
ATOM 7736 O O . ALA B 2 242 ? -48.982 -2.951 12.223 1.00 45.20 242 ALA B O 1
ATOM 7743 N N . CYS B 2 243 ? -47.328 -3.790 10.948 1.00 42.42 243 CYS B N 1
ATOM 7744 C CA . CYS B 2 243 ? -48.148 -4.858 10.383 1.00 41.06 243 CYS B CA 1
ATOM 7745 C C . CYS B 2 243 ? -48.542 -5.900 11.430 1.00 39.91 243 CYS B C 1
ATOM 7746 O O . CYS B 2 243 ? -49.520 -6.628 11.249 1.00 44.71 243 CYS B O 1
ATOM 7754 N N . PHE B 2 244 ? -47.781 -5.953 12.521 1.00 44.77 244 PHE B N 1
ATOM 7755 C CA . PHE B 2 244 ? -48.006 -6.911 13.607 1.00 45.40 244 PHE B CA 1
ATOM 7756 C C . PHE B 2 244 ? -49.249 -6.583 14.428 1.00 43.48 244 PHE B C 1
ATOM 7757 O O . PHE B 2 244 ? -49.856 -7.469 15.029 1.00 46.50 244 PHE B O 1
ATOM 7774 N N . GLY B 2 245 ? -49.612 -5.307 14.478 1.00 47.53 245 GLY B N 1
ATOM 7775 C CA . GLY B 2 245 ? -50.783 -4.889 15.226 1.00 45.52 245 GLY B CA 1
ATOM 7776 C C . GLY B 2 245 ? -50.607 -5.088 16.723 1.00 44.92 245 GLY B C 1
ATOM 7777 O O . GLY B 2 245 ? -51.498 -5.611 17.392 1.00 48.48 245 GLY B O 1
ATOM 7781 N N . PHE B 2 246 ? -49.448 -4.694 17.244 1.00 46.04 246 PHE B N 1
ATOM 7782 C CA . PHE B 2 246 ? -49.167 -4.803 18.673 1.00 44.47 246 PHE B CA 1
ATOM 7783 C C . PHE B 2 246 ? -50.032 -3.835 19.478 1.00 51.89 246 PHE B C 1
ATOM 7784 O O . PHE B 2 246 ? -50.383 -2.763 18.990 1.00 53.80 246 PHE B O 1
ATOM 7801 N N . PRO B 2 247 ? -50.367 -4.206 20.725 1.00 57.60 247 PRO B N 1
ATOM 7802 C CA . PRO B 2 247 ? -51.066 -3.280 21.627 1.00 51.77 247 PRO B CA 1
ATOM 7803 C C . PRO B 2 247 ? -50.159 -2.130 22.033 1.00 54.73 247 PRO B C 1
ATOM 7804 O O . PRO B 2 247 ? -48.939 -2.288 21.979 1.00 51.63 247 PRO B O 1
ATOM 7815 N N . LYS B 2 248 ? -50.740 -1.004 22.439 1.00 59.26 248 LYS B N 1
ATOM 7816 C CA . LYS B 2 248 ? -49.963 0.165 22.838 1.00 56.31 248 LYS B CA 1
ATOM 7817 C C . LYS B 2 248 ? -49.027 -0.199 23.983 1.00 52.80 248 LYS B C 1
ATOM 7818 O O . LYS B 2 248 ? -47.951 0.382 24.130 1.00 62.09 248 LYS B O 1
ATOM 7828 N N . SER B 2 249 ? -49.443 -1.178 24.780 1.00 52.51 249 SER B N 1
ATOM 7829 C CA . SER B 2 249 ? -48.687 -1.606 25.952 1.00 54.59 249 SER B CA 1
ATOM 7830 C C . SER B 2 249 ? -47.266 -2.062 25.604 1.00 59.29 249 SER B C 1
ATOM 7831 O O . SER B 2 249 ? -46.372 -2.009 26.449 1.00 58.95 249 SER B O 1
ATOM 7839 N N . PHE B 2 250 ? -47.054 -2.510 24.368 1.00 51.05 250 PHE B N 1
ATOM 7840 C CA . PHE B 2 250 ? -45.726 -2.962 23.949 1.00 49.33 250 PHE B CA 1
ATOM 7841 C C . PHE B 2 250 ? -44.803 -1.791 23.650 1.00 51.16 250 PHE B C 1
ATOM 7842 O O . PHE B 2 250 ? -43.606 -1.980 23.444 1.00 47.87 250 PHE B O 1
ATOM 7859 N N . LEU B 2 251 ? -45.352 -0.581 23.629 1.00 50.34 251 LEU B N 1
ATOM 7860 C CA . LEU B 2 251 ? -44.567 0.594 23.266 1.00 55.23 251 LEU B CA 1
ATOM 7861 C C . LEU B 2 251 ? -43.873 1.203 24.475 1.00 53.89 251 LEU B C 1
ATOM 7862 O O . LEU B 2 251 ? -42.882 1.920 24.330 1.00 53.91 251 LEU B O 1
ATOM 7878 N N . SER B 2 252 ? -44.388 0.912 25.667 1.00 53.87 252 SER B N 1
ATOM 7879 C CA . SER B 2 252 ? -43.859 1.508 26.890 1.00 54.63 252 SER B CA 1
ATOM 7880 C C . SER B 2 252 ? -42.389 1.144 27.106 1.00 56.21 252 SER B C 1
ATOM 7881 O O . SER B 2 252 ? -41.605 1.970 27.575 1.00 63.48 252 SER B O 1
ATOM 7889 N N . GLY B 2 253 ? -42.009 -0.078 26.741 1.00 53.52 253 GLY B N 1
ATOM 7890 C CA . GLY B 2 253 ? -40.639 -0.529 26.914 1.00 51.23 253 GLY B CA 1
ATOM 7891 C C . GLY B 2 253 ? -39.814 -0.388 25.645 1.00 53.14 253 GLY B C 1
ATOM 7892 O O . GLY B 2 253 ? -38.700 -0.897 25.564 1.00 46.38 253 GLY B O 1
ATOM 7896 N N . LEU B 2 254 ? -40.360 0.308 24.653 1.00 49.78 254 LEU B N 1
ATOM 7897 C CA . LEU B 2 254 ? -39.671 0.494 23.379 1.00 51.79 254 LEU B CA 1
ATOM 7898 C C . LEU B 2 254 ? -38.983 1.859 23.317 1.00 52.96 254 LEU B C 1
ATOM 7899 O O . LEU B 2 254 ? -39.640 2.900 23.338 1.00 50.25 254 LEU B O 1
ATOM 7915 N N . TYR B 2 255 ? -37.656 1.844 23.242 1.00 46.95 255 TYR B N 1
ATOM 7916 C CA . TYR B 2 255 ? -36.869 3.068 23.209 1.00 47.77 255 TYR B CA 1
ATOM 7917 C C . TYR B 2 255 ? -36.120 3.175 21.891 1.00 55.21 255 TYR B C 1
ATOM 7918 O O . TYR B 2 255 ? -35.898 2.176 21.206 1.00 48.06 255 TYR B O 1
ATOM 7936 N N . GLU B 2 256 ? -35.734 4.393 21.535 1.00 51.34 256 GLU B N 1
ATOM 7937 C CA . GLU B 2 256 ? -34.937 4.611 20.340 1.00 48.31 256 GLU B CA 1
ATOM 7938 C C . GLU B 2 256 ? -33.811 5.588 20.642 1.00 55.73 256 GLU B C 1
ATOM 7939 O O . GLU B 2 256 ? -33.937 6.452 21.509 1.00 58.63 256 GLU B O 1
ATOM 7951 N N . PHE B 2 257 ? -32.704 5.439 19.928 1.00 49.30 257 PHE B N 1
ATOM 7952 C CA . PHE B 2 257 ? -31.552 6.299 20.134 1.00 49.77 257 PHE B CA 1
ATOM 7953 C C . PHE B 2 257 ? -30.705 6.374 18.860 1.00 57.96 257 PHE B C 1
ATOM 7954 O O . PHE B 2 257 ? -30.358 5.347 18.281 1.00 55.24 257 PHE B O 1
ATOM 7971 N N . PRO B 2 258 ? -30.367 7.597 18.419 1.00 56.38 258 PRO B N 1
ATOM 7972 C CA . PRO B 2 258 ? -29.642 7.793 17.157 1.00 55.62 258 PRO B CA 1
ATOM 7973 C C . PRO B 2 258 ? -28.237 7.201 17.166 1.00 54.70 258 PRO B C 1
ATOM 7974 O O . PRO B 2 258 ? -27.457 7.427 18.090 1.00 51.65 258 PRO B O 1
ATOM 7985 N N . LEU B 2 259 ? -27.928 6.445 16.119 1.00 45.84 259 LEU B N 1
ATOM 7986 C CA . LEU B 2 259 ? -26.669 5.723 16.009 1.00 49.39 259 LEU B CA 1
ATOM 7987 C C . LEU B 2 259 ? -25.466 6.666 15.921 1.00 51.43 259 LEU B C 1
ATOM 7988 O O . LEU B 2 259 ? -24.364 6.322 16.356 1.00 50.19 259 LEU B O 1
ATOM 8004 N N . ASN B 2 260 ? -25.685 7.855 15.363 1.00 55.63 260 ASN B N 1
ATOM 8005 C CA . ASN B 2 260 ? -24.613 8.839 15.172 1.00 60.08 260 ASN B CA 1
ATOM 8006 C C . ASN B 2 260 ? -24.149 9.505 16.476 1.00 62.79 260 ASN B C 1
ATOM 8007 O O . ASN B 2 260 ? -23.195 10.279 16.471 1.00 66.67 260 ASN B O 1
ATOM 8018 N N . LYS B 2 261 ? -24.819 9.204 17.587 1.00 53.73 261 LYS B N 1
ATOM 8019 C CA . LYS B 2 261 ? -24.437 9.754 18.889 1.00 63.42 261 LYS B CA 1
ATOM 8020 C C . LYS B 2 261 ? -23.755 8.696 19.747 1.00 63.37 261 LYS B C 1
ATOM 8021 O O . LYS B 2 261 ? -23.383 8.961 20.884 1.00 59.99 261 LYS B O 1
ATOM 8040 N N . VAL B 2 262 ? -23.592 7.498 19.196 1.00 59.85 262 VAL B N 1
ATOM 8041 C CA . VAL B 2 262 ? -23.091 6.368 19.970 1.00 60.11 262 VAL B CA 1
ATOM 8042 C C . VAL B 2 262 ? -21.655 6.571 20.430 1.00 58.68 262 VAL B C 1
ATOM 8043 O O . VAL B 2 262 ? -21.306 6.220 21.555 1.00 59.01 262 VAL B O 1
ATOM 8056 N N . ASP B 2 263 ? -20.819 7.121 19.559 1.00 56.35 263 ASP B N 1
ATOM 8057 C CA . ASP B 2 263 ? -19.416 7.328 19.896 1.00 66.42 263 ASP B CA 1
ATOM 8058 C C . ASP B 2 263 ? -19.295 8.262 21.104 1.00 68.57 263 ASP B C 1
ATOM 8059 O O . ASP B 2 263 ? -18.473 8.036 21.992 1.00 64.36 263 ASP B O 1
ATOM 8068 N N . SER B 2 264 ? -20.133 9.294 21.145 1.00 62.58 264 SER B N 1
ATOM 8069 C CA . SER B 2 264 ? -20.130 10.239 22.255 1.00 72.89 264 SER B CA 1
ATOM 8070 C C . SER B 2 264 ? -20.491 9.513 23.538 1.00 74.94 264 SER B C 1
ATOM 8071 O O . SER B 2 264 ? -19.873 9.712 24.581 1.00 75.78 264 SER B O 1
ATOM 8079 N N . LEU B 2 265 ? -21.502 8.661 23.434 1.00 74.08 265 LEU B N 1
ATOM 8080 C CA . LEU B 2 265 ? -22.062 7.960 24.577 1.00 72.44 265 LEU B CA 1
ATOM 8081 C C . LEU B 2 265 ? -21.032 7.059 25.256 1.00 75.41 265 LEU B C 1
ATOM 8082 O O . LEU B 2 265 ? -21.025 6.919 26.482 1.00 76.00 265 LEU B O 1
ATOM 8098 N N . LEU B 2 266 ? -20.162 6.453 24.455 1.00 70.75 266 LEU B N 1
ATOM 8099 C CA . LEU B 2 266 ? -19.161 5.522 24.968 1.00 78.43 266 LEU B CA 1
ATOM 8100 C C . LEU B 2 266 ? -18.021 6.268 25.659 1.00 83.31 266 LEU B C 1
ATOM 8101 O O . LEU B 2 266 ? -17.352 5.725 26.538 1.00 87.52 266 LEU B O 1
ATOM 8117 N N . HIS B 2 267 ? -17.810 7.518 25.257 1.00 85.99 267 HIS B N 1
ATOM 8118 C CA . HIS B 2 267 ? -16.773 8.355 25.851 1.00 85.46 267 HIS B CA 1
ATOM 8119 C C . HIS B 2 267 ? -17.356 9.217 26.968 1.00 85.57 267 HIS B C 1
ATOM 8120 O O . HIS B 2 267 ? -16.640 9.631 27.879 1.00 87.59 267 HIS B O 1
ATOM 8135 N N . GLY B 2 268 ? -18.661 9.469 26.899 1.00 86.55 268 GLY B N 1
ATOM 8136 C CA . GLY B 2 268 ? -19.353 10.241 27.914 1.00 86.71 268 GLY B CA 1
ATOM 8137 C C . GLY B 2 268 ? -19.447 11.705 27.541 1.00 89.59 268 GLY B C 1
ATOM 8138 O O . GLY B 2 268 ? -19.817 12.543 28.364 1.00 91.95 268 GLY B O 1
ATOM 8142 N N . THR B 2 269 ? -19.130 12.006 26.286 1.00 86.92 269 THR B N 1
ATOM 8143 C CA . THR B 2 269 ? -19.147 13.372 25.782 1.00 83.40 269 THR B CA 1
ATOM 8144 C C . THR B 2 269 ? -20.510 13.680 25.177 1.00 80.60 269 THR B C 1
ATOM 8145 O O . THR B 2 269 ? -20.637 14.559 24.326 1.00 86.31 269 THR B O 1
ATOM 8156 N N . PHE B 2 270 ? -21.529 12.950 25.620 1.00 81.02 270 PHE B N 1
ATOM 8157 C CA . PHE B 2 270 ? -22.866 13.100 25.060 1.00 87.82 270 PHE B CA 1
ATOM 8158 C C . PHE B 2 270 ? -23.719 14.077 25.867 1.00 88.10 270 PHE B C 1
ATOM 8159 O O . PHE B 2 270 ? -23.755 14.020 27.098 1.00 94.58 270 PHE B O 1
ATOM 8176 N N . SER B 2 271 ? -24.412 14.961 25.153 1.00 92.49 271 SER B N 1
ATOM 8177 C CA . SER B 2 271 ? -25.261 15.977 25.767 1.00 100.96 271 SER B CA 1
ATOM 8178 C C . SER B 2 271 ? -26.449 15.338 26.477 1.00 97.67 271 SER B C 1
ATOM 8179 O O . SER B 2 271 ? -27.339 16.034 26.966 1.00 96.06 271 SER B O 1
ATOM 8187 N N . LYS B 2 340 ? -47.985 28.127 12.596 1.00 136.08 340 LYS B N 1
ATOM 8188 C CA . LYS B 2 340 ? -48.365 28.722 13.871 1.00 138.36 340 LYS B CA 1
ATOM 8189 C C . LYS B 2 340 ? -48.660 27.645 14.913 1.00 148.22 340 LYS B C 1
ATOM 8190 O O . LYS B 2 340 ? -48.001 27.578 15.951 1.00 142.34 340 LYS B O 1
ATOM 8193 N N . ASP B 2 341 ? -49.651 26.804 14.629 1.00 148.33 341 ASP B N 1
ATOM 8194 C CA . ASP B 2 341 ? -50.061 25.754 15.556 1.00 145.88 341 ASP B CA 1
ATOM 8195 C C . ASP B 2 341 ? -49.192 24.503 15.415 1.00 147.60 341 ASP B C 1
ATOM 8196 O O . ASP B 2 341 ? -49.104 23.693 16.339 1.00 146.22 341 ASP B O 1
ATOM 8200 N N . TYR B 2 342 ? -48.554 24.353 14.258 1.00 145.16 342 TYR B N 1
ATOM 8201 C CA . TYR B 2 342 ? -47.739 23.173 13.974 1.00 142.17 342 TYR B CA 1
ATOM 8202 C C . TYR B 2 342 ? -46.261 23.406 14.264 1.00 141.73 342 TYR B C 1
ATOM 8203 O O . TYR B 2 342 ? -45.553 22.482 14.662 1.00 143.53 342 TYR B O 1
ATOM 8221 N N . ILE B 2 343 ? -45.793 24.633 14.060 1.00 135.05 343 ILE B N 1
ATOM 8222 C CA . ILE B 2 343 ? -44.453 25.003 14.500 1.00 134.60 343 ILE B CA 1
ATOM 8223 C C . ILE B 2 343 ? -44.322 24.701 15.989 1.00 139.06 343 ILE B C 1
ATOM 8224 O O . ILE B 2 343 ? -43.217 24.552 16.513 1.00 133.13 343 ILE B O 1
ATOM 8240 N N . GLN B 2 344 ? -45.468 24.621 16.662 1.00 141.95 344 GLN B N 1
ATOM 8241 C CA . GLN B 2 344 ? -45.532 24.215 18.058 1.00 139.13 344 GLN B CA 1
ATOM 8242 C C . GLN B 2 344 ? -45.539 22.695 18.151 1.00 135.15 344 GLN B C 1
ATOM 8243 O O . GLN B 2 344 ? -44.805 22.104 18.944 1.00 134.36 344 GLN B O 1
ATOM 8257 N N . GLU B 2 345 ? -46.389 22.074 17.338 1.00 131.66 345 GLU B N 1
ATOM 8258 C CA . GLU B 2 345 ? -46.500 20.622 17.292 1.00 132.20 345 GLU B CA 1
ATOM 8259 C C . GLU B 2 345 ? -45.131 19.984 17.108 1.00 129.13 345 GLU B C 1
ATOM 8260 O O . GLU B 2 345 ? -44.834 18.946 17.699 1.00 126.56 345 GLU B O 1
ATOM 8272 N N . LYS B 2 346 ? -44.302 20.607 16.278 1.00 131.07 346 LYS B N 1
ATOM 8273 C CA . LYS B 2 346 ? -42.949 20.121 16.047 1.00 127.93 346 LYS B CA 1
ATOM 8274 C C . LYS B 2 346 ? -42.148 20.173 17.343 1.00 123.46 346 LYS B C 1
ATOM 8275 O O . LYS B 2 346 ? -41.671 19.148 17.831 1.00 120.56 346 LYS B O 1
ATOM 8294 N N . GLN B 2 347 ? -42.012 21.375 17.896 1.00 122.08 347 GLN B N 1
ATOM 8295 C CA . GLN B 2 347 ? -41.331 21.573 19.172 1.00 123.39 347 GLN B CA 1
ATOM 8296 C C . GLN B 2 347 ? -41.810 20.563 20.209 1.00 118.57 347 GLN B C 1
ATOM 8297 O O . GLN B 2 347 ? -41.062 20.189 21.114 1.00 108.71 347 GLN B O 1
ATOM 8311 N N . ARG B 2 348 ? -43.060 20.130 20.076 1.00 125.32 348 ARG B N 1
ATOM 8312 C CA . ARG B 2 348 ? -43.648 19.183 21.015 1.00 126.19 348 ARG B CA 1
ATOM 8313 C C . ARG B 2 348 ? -43.107 17.773 20.794 1.00 122.05 348 ARG B C 1
ATOM 8314 O O . ARG B 2 348 ? -42.913 17.017 21.747 1.00 114.33 348 ARG B O 1
ATOM 8335 N N . ARG B 2 349 ? -42.874 17.420 19.534 1.00 119.26 349 ARG B N 1
ATOM 8336 C CA . ARG B 2 349 ? -42.325 16.115 19.196 1.00 110.93 349 ARG B CA 1
ATOM 8337 C C . ARG B 2 349 ? -40.808 16.112 19.368 1.00 100.76 349 ARG B C 1
ATOM 8338 O O . ARG B 2 349 ? -40.218 15.084 19.696 1.00 100.39 349 ARG B O 1
ATOM 8359 N N . GLN B 2 350 ? -40.185 17.269 19.160 1.00 102.25 350 GLN B N 1
ATOM 8360 C CA . GLN B 2 350 ? -38.730 17.384 19.218 1.00 103.14 350 GLN B CA 1
ATOM 8361 C C . GLN B 2 350 ? -38.195 17.223 20.637 1.00 104.06 350 GLN B C 1
ATOM 8362 O O . GLN B 2 350 ? -37.201 16.528 20.855 1.00 99.67 350 GLN B O 1
ATOM 8376 N N . GLU B 2 351 ? -38.849 17.869 21.599 1.00 107.42 351 GLU B N 1
ATOM 8377 C CA . GLU B 2 351 ? -38.417 17.787 22.990 1.00 97.39 351 GLU B CA 1
ATOM 8378 C C . GLU B 2 351 ? -38.844 16.444 23.570 1.00 95.73 351 GLU B C 1
ATOM 8379 O O . GLU B 2 351 ? -38.161 15.882 24.426 1.00 98.53 351 GLU B O 1
ATOM 8391 N N . GLU B 2 352 ? -39.977 15.934 23.094 1.00 91.87 352 GLU B N 1
ATOM 8392 C CA . GLU B 2 352 ? -40.470 14.631 23.526 1.00 100.80 352 GLU B CA 1
ATOM 8393 C C . GLU B 2 352 ? -39.556 13.519 23.022 1.00 94.10 352 GLU B C 1
ATOM 8394 O O . GLU B 2 352 ? -39.354 12.510 23.701 1.00 91.21 352 GLU B O 1
ATOM 8406 N N . GLN B 2 353 ? -39.017 13.705 21.821 1.00 92.81 353 GLN B N 1
ATOM 8407 C CA . GLN B 2 353 ? -38.084 12.746 21.246 1.00 91.84 353 GLN B CA 1
ATOM 8408 C C . GLN B 2 353 ? -36.712 12.924 21.874 1.00 83.95 353 GLN B C 1
ATOM 8409 O O . GLN B 2 353 ? -35.957 11.964 22.020 1.00 80.79 353 GLN B O 1
ATOM 8423 N N . ARG B 2 354 ? -36.393 14.156 22.252 1.00 73.41 354 ARG B N 1
ATOM 8424 C CA . ARG B 2 354 ? -35.147 14.421 22.950 1.00 86.31 354 ARG B CA 1
ATOM 8425 C C . ARG B 2 354 ? -35.219 13.759 24.320 1.00 80.46 354 ARG B C 1
ATOM 8426 O O . ARG B 2 354 ? -34.253 13.166 24.791 1.00 65.85 354 ARG B O 1
ATOM 8447 N N . LYS B 2 355 ? -36.389 13.857 24.941 1.00 76.54 355 LYS B N 1
ATOM 8448 C CA . LYS B 2 355 ? -36.636 13.262 26.246 1.00 87.91 355 LYS B CA 1
ATOM 8449 C C . LYS B 2 355 ? -36.381 11.760 26.197 1.00 82.78 355 LYS B C 1
ATOM 8450 O O . LYS B 2 355 ? -35.611 11.219 26.995 1.00 72.96 355 LYS B O 1
ATOM 8469 N N . ARG B 2 356 ? -37.024 11.095 25.243 1.00 77.88 356 ARG B N 1
ATOM 8470 C CA . ARG B 2 356 ? -36.917 9.647 25.102 1.00 77.05 356 ARG B CA 1
ATOM 8471 C C . ARG B 2 356 ? -35.478 9.220 24.794 1.00 61.62 356 ARG B C 1
ATOM 8472 O O . ARG B 2 356 ? -35.031 8.155 25.221 1.00 63.98 356 ARG B O 1
ATOM 8493 N N . HIS B 2 357 ? -34.757 10.056 24.055 1.00 60.21 357 HIS B N 1
ATOM 8494 C CA . HIS B 2 357 ? -33.377 9.759 23.692 1.00 62.04 357 HIS B CA 1
ATOM 8495 C C . HIS B 2 357 ? -32.471 9.749 24.916 1.00 64.23 357 HIS B C 1
ATOM 8496 O O . HIS B 2 357 ? -31.495 8.999 24.973 1.00 60.13 357 HIS B O 1
ATOM 8511 N N . LEU B 2 358 ? -32.788 10.592 25.893 1.00 71.93 358 LEU B N 1
ATOM 8512 C CA . LEU B 2 358 ? -31.980 10.682 27.101 1.00 68.31 358 LEU B CA 1
ATOM 8513 C C . LEU B 2 358 ? -32.218 9.470 27.993 1.00 54.24 358 LEU B C 1
ATOM 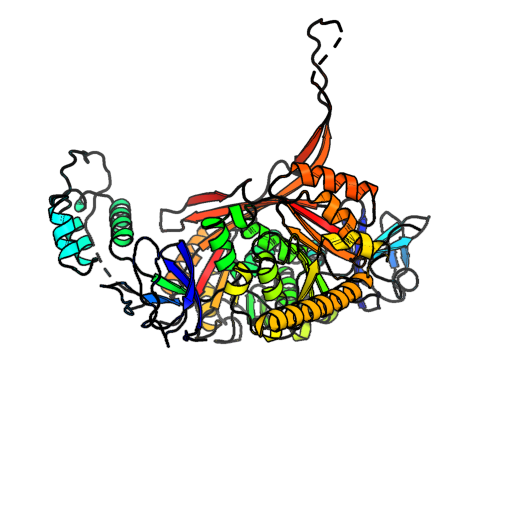8514 O O . LEU B 2 358 ? -31.282 8.933 28.583 1.00 59.74 358 LEU B O 1
ATOM 8530 N N . GLU B 2 359 ? -33.474 9.042 28.084 1.00 58.15 359 GLU B N 1
ATOM 8531 C CA . GLU B 2 359 ? -33.811 7.836 28.828 1.00 58.61 359 GLU B CA 1
ATOM 8532 C C . GLU B 2 359 ? -33.043 6.665 28.230 1.00 65.25 359 GLU B C 1
ATOM 8533 O O . GLU B 2 359 ? -32.413 5.884 28.946 1.00 61.85 359 GLU B O 1
ATOM 8545 N N . ALA B 2 360 ? -33.094 6.563 26.904 1.00 61.38 360 ALA B N 1
ATOM 8546 C CA . ALA B 2 360 ? -32.466 5.462 26.187 1.00 53.69 360 ALA B CA 1
ATOM 8547 C C . ALA B 2 360 ? -30.959 5.494 26.405 1.00 56.25 360 ALA B C 1
ATOM 8548 O O . ALA B 2 360 ? -30.316 4.454 26.568 1.00 53.67 360 ALA B O 1
ATOM 8555 N N . ALA B 2 361 ? -30.400 6.699 26.416 1.00 55.87 361 ALA B N 1
ATOM 8556 C CA . ALA B 2 361 ? -28.962 6.880 26.578 1.00 57.40 361 ALA B CA 1
ATOM 8557 C C . ALA B 2 361 ? -28.525 6.402 27.962 1.00 55.42 361 ALA B C 1
ATOM 8558 O O . ALA B 2 361 ? -27.419 5.884 28.138 1.00 57.71 361 ALA B O 1
ATOM 8565 N N . ALA B 2 362 ? -29.408 6.571 28.941 1.00 57.03 362 ALA B N 1
ATOM 8566 C CA . ALA B 2 362 ? -29.125 6.175 30.317 1.00 59.22 362 ALA B CA 1
ATOM 8567 C C . ALA B 2 362 ? -29.096 4.654 30.420 1.00 57.94 362 ALA B C 1
ATOM 8568 O O . ALA B 2 362 ? -28.164 4.071 30.984 1.00 59.30 362 ALA B O 1
ATOM 8575 N N . LEU B 2 363 ? -30.128 4.020 29.869 1.00 57.95 363 LEU B N 1
ATOM 8576 C CA . LEU B 2 363 ? -30.247 2.565 29.881 1.00 56.21 363 LEU B CA 1
ATOM 8577 C C . LEU B 2 363 ? -29.049 1.924 29.197 1.00 49.48 363 LEU B C 1
ATOM 8578 O O . LEU B 2 363 ? -28.553 0.882 29.629 1.00 54.16 363 LEU B O 1
ATOM 8594 N N . LEU B 2 364 ? -28.582 2.559 28.128 1.00 54.63 364 LEU B N 1
ATOM 8595 C CA . LEU B 2 364 ? -27.425 2.069 27.395 1.00 48.95 364 LEU B CA 1
ATOM 8596 C C . LEU B 2 364 ? -26.156 2.187 28.231 1.00 53.65 364 LEU B C 1
ATOM 8597 O O . LEU B 2 364 ? -25.334 1.269 28.255 1.00 47.34 364 LEU B O 1
ATOM 8613 N N . SER B 2 365 ? -26.005 3.317 28.919 1.00 55.75 365 SER B N 1
ATOM 8614 C CA . SER B 2 365 ? -24.788 3.601 29.680 1.00 60.04 365 SER B CA 1
ATOM 8615 C C . SER B 2 365 ? -24.601 2.652 30.859 1.00 45.20 365 SER B C 1
ATOM 8616 O O . SER B 2 365 ? -23.493 2.507 31.364 1.00 53.12 365 SER B O 1
ATOM 8624 N N . GLU B 2 366 ? -25.679 2.007 31.293 1.00 50.23 366 GLU B N 1
ATOM 8625 C CA . GLU B 2 366 ? -25.584 0.982 32.327 1.00 49.01 366 GLU B CA 1
ATOM 8626 C C . GLU B 2 366 ? -24.749 -0.202 31.841 1.00 51.13 366 GLU B C 1
ATOM 8627 O O . GLU B 2 366 ? -24.240 -0.982 32.643 1.00 48.09 366 GLU B O 1
ATOM 8639 N N . ARG B 2 367 ? -24.620 -0.339 30.524 1.00 50.40 367 ARG B N 1
ATOM 8640 C CA . ARG B 2 367 ? -23.772 -1.376 29.939 1.00 49.43 367 ARG B CA 1
ATOM 8641 C C . ARG B 2 367 ? -24.086 -2.772 30.474 1.00 41.22 367 ARG B C 1
ATOM 8642 O O . ARG B 2 367 ? -23.185 -3.581 30.687 1.00 48.22 367 ARG B O 1
ATOM 8663 N N . ASN B 2 368 ? -25.371 -3.048 30.671 1.00 43.75 368 ASN B N 1
ATOM 8664 C CA . ASN B 2 368 ? -25.808 -4.291 31.294 1.00 48.61 368 ASN B CA 1
ATOM 8665 C C . ASN B 2 368 ? -26.876 -4.995 30.453 1.00 45.57 368 ASN B C 1
ATOM 8666 O O . ASN B 2 368 ? -27.727 -5.701 30.992 1.00 45.40 368 ASN B O 1
ATOM 8677 N N . ALA B 2 369 ? -26.832 -4.806 29.133 1.00 46.33 369 ALA B N 1
ATOM 8678 C CA . ALA B 2 369 ? -27.873 -5.342 28.251 1.00 43.54 369 ALA B CA 1
ATOM 8679 C C . ALA B 2 369 ? -27.794 -6.864 28.158 1.00 36.55 369 ALA B C 1
ATOM 8680 O O . ALA B 2 369 ? -26.721 -7.448 28.308 1.00 41.92 369 ALA B O 1
ATOM 8687 N N . ASP B 2 370 ? -28.937 -7.499 27.901 1.00 39.02 370 ASP B N 1
ATOM 8688 C CA . ASP B 2 370 ? -29.026 -8.958 27.860 1.00 37.36 370 ASP B CA 1
ATOM 8689 C C . ASP B 2 370 ? -28.760 -9.567 26.486 1.00 43.49 370 ASP B C 1
ATOM 8690 O O . ASP B 2 370 ? -28.789 -10.784 26.326 1.00 38.36 370 ASP B O 1
ATOM 8699 N N . GLY B 2 371 ? -28.500 -8.727 25.494 1.00 41.70 371 GLY B N 1
ATOM 8700 C CA . GLY B 2 371 ? -28.167 -9.225 24.176 1.00 39.23 371 GLY B CA 1
ATOM 8701 C C . GLY B 2 371 ? -28.111 -8.136 23.126 1.00 42.14 371 GLY B C 1
ATOM 8702 O O . GLY B 2 371 ? -28.555 -7.010 23.353 1.00 42.01 371 GLY B O 1
ATOM 8706 N N . LEU B 2 372 ? -27.571 -8.485 21.964 1.00 40.53 372 LEU B N 1
ATOM 8707 C CA . LEU B 2 372 ? -27.451 -7.553 20.855 1.00 38.08 372 LEU B CA 1
ATOM 8708 C C . LEU B 2 372 ? -27.770 -8.245 19.533 1.00 34.08 372 LEU B C 1
ATOM 8709 O O . LEU B 2 372 ? -27.215 -9.300 19.220 1.00 35.39 372 LEU B O 1
ATOM 8725 N N . ILE B 2 373 ? -28.653 -7.625 18.759 1.00 37.32 373 ILE B N 1
ATOM 8726 C CA . ILE B 2 373 ? -29.057 -8.133 17.452 1.00 37.03 373 ILE B CA 1
ATOM 8727 C C . ILE B 2 373 ? -28.745 -7.079 16.393 1.00 40.91 373 ILE B C 1
ATOM 8728 O O . ILE B 2 373 ? -29.212 -5.946 16.494 1.00 42.49 373 ILE B O 1
ATOM 8744 N N . VAL B 2 374 ? -27.954 -7.444 15.387 1.00 36.52 374 VAL B N 1
ATOM 8745 C CA . VAL B 2 374 ? -27.631 -6.527 14.297 1.00 36.35 374 VAL B CA 1
ATOM 8746 C C . VAL B 2 374 ? -27.987 -7.120 12.934 1.00 41.62 374 VAL B C 1
ATOM 8747 O O . VAL B 2 374 ? -27.598 -8.241 12.618 1.00 41.18 374 VAL B O 1
ATOM 8760 N N . ALA B 2 375 ? -28.717 -6.361 12.124 1.00 39.69 375 ALA B N 1
ATOM 8761 C CA . ALA B 2 375 ? -29.069 -6.799 10.773 1.00 37.30 375 ALA B CA 1
ATOM 8762 C C . ALA B 2 375 ? -29.349 -5.586 9.896 1.00 38.55 375 ALA B C 1
ATOM 8763 O O . ALA B 2 375 ? -30.464 -5.072 9.892 1.00 38.83 375 ALA B O 1
ATOM 8770 N N . SER B 2 376 ? -28.351 -5.136 9.139 1.00 39.02 376 SER B N 1
ATOM 8771 C CA . SER B 2 376 ? -28.506 -3.920 8.342 1.00 40.45 376 SER B CA 1
ATOM 8772 C C . SER B 2 376 ? -27.727 -3.960 7.034 1.00 40.65 376 SER B C 1
ATOM 8773 O O . SER B 2 376 ? -26.957 -4.887 6.772 1.00 44.13 376 SER B O 1
ATOM 8781 N N . ARG B 2 377 ? -27.939 -2.922 6.230 1.00 44.88 377 ARG B N 1
ATOM 8782 C CA . ARG B 2 377 ? -27.219 -2.727 4.978 1.00 45.34 377 ARG B CA 1
ATOM 8783 C C . ARG B 2 377 ? -25.810 -2.199 5.223 1.00 49.24 377 ARG B C 1
ATOM 8784 O O . ARG B 2 377 ? -24.996 -2.150 4.304 1.00 44.78 377 ARG B O 1
ATOM 8805 N N . PHE B 2 378 ? -25.520 -1.803 6.460 1.00 44.97 378 PHE B N 1
ATOM 8806 C CA . PHE B 2 378 ? -24.207 -1.251 6.780 1.00 43.63 378 PHE B CA 1
ATOM 8807 C C . PHE B 2 378 ? -23.207 -2.347 7.088 1.00 42.87 378 PHE B C 1
ATOM 8808 O O . PHE B 2 378 ? -23.576 -3.434 7.524 1.00 51.00 378 PHE B O 1
ATOM 8825 N N . HIS B 2 379 ? -21.931 -2.058 6.865 1.00 46.47 379 HIS B N 1
ATOM 8826 C CA . HIS B 2 379 ? -20.887 -2.980 7.276 1.00 48.90 379 HIS B CA 1
ATOM 8827 C C . HIS B 2 379 ? -21.051 -3.210 8.784 1.00 48.81 379 HIS B C 1
ATOM 8828 O O . HIS B 2 379 ? -21.190 -2.252 9.544 1.00 52.17 379 HIS B O 1
ATOM 8843 N N . PRO B 2 380 ? -21.056 -4.482 9.219 1.00 54.46 380 PRO B N 1
ATOM 8844 C CA . PRO B 2 380 ? -21.387 -4.862 10.601 1.00 55.85 380 PRO B CA 1
ATOM 8845 C C . PRO B 2 380 ? -20.234 -4.740 11.596 1.00 52.97 380 PRO B C 1
ATOM 8846 O O . PRO B 2 380 ? -20.475 -4.565 12.788 1.00 51.86 380 PRO B O 1
ATOM 8857 N N . THR B 2 381 ? -19.001 -4.852 11.115 1.00 47.48 381 THR B N 1
ATOM 8858 C CA . THR B 2 381 ? -17.832 -4.897 11.998 1.00 52.29 381 THR B CA 1
ATOM 8859 C C . THR B 2 381 ? -17.745 -3.727 12.994 1.00 56.39 381 THR B C 1
ATOM 8860 O O . THR B 2 381 ? -17.600 -3.952 14.196 1.00 55.56 381 THR B O 1
ATOM 8871 N N . PRO B 2 382 ? -17.806 -2.478 12.504 1.00 59.15 382 PRO B N 1
ATOM 8872 C CA . PRO B 2 382 ? -17.764 -1.325 13.416 1.00 65.39 382 PRO B CA 1
ATOM 8873 C C . PRO B 2 382 ? -18.976 -1.243 14.346 1.00 60.97 382 PRO B C 1
ATOM 8874 O O . PRO B 2 382 ? -18.826 -0.822 15.493 1.00 62.14 382 PRO B O 1
ATOM 8885 N N . LEU B 2 383 ? -20.152 -1.629 13.856 1.00 59.59 383 LEU B N 1
ATOM 8886 C CA . LEU B 2 383 ? -21.356 -1.676 14.688 1.00 54.11 383 LEU B CA 1
ATOM 8887 C C . LEU B 2 383 ? -21.161 -2.611 15.869 1.00 58.13 383 LEU B C 1
ATOM 8888 O O . LEU B 2 383 ? -21.530 -2.300 17.001 1.00 57.96 383 LEU B O 1
ATOM 8904 N N . LEU B 2 384 ? -20.587 -3.773 15.592 1.00 54.20 384 LEU B N 1
ATOM 8905 C CA . LEU B 2 384 ? -20.389 -4.775 16.622 1.00 55.37 384 LEU B CA 1
ATOM 8906 C C . LEU B 2 384 ? -19.360 -4.316 17.644 1.00 60.05 384 LEU B C 1
ATOM 8907 O O . LEU B 2 384 ? -19.594 -4.384 18.851 1.00 58.18 384 LEU B O 1
ATOM 8923 N N . LEU B 2 385 ? -18.217 -3.854 17.148 1.00 61.17 385 LEU B N 1
ATOM 8924 C CA . LEU B 2 385 ? -17.101 -3.465 18.003 1.00 59.31 385 LEU B CA 1
ATOM 8925 C C . LEU B 2 385 ? -17.481 -2.350 18.968 1.00 53.12 385 LEU B C 1
ATOM 8926 O O . LEU B 2 385 ? -16.913 -2.239 20.051 1.00 63.97 385 LEU B O 1
ATOM 8942 N N . SER B 2 386 ? -18.448 -1.530 18.573 1.00 54.93 386 SER B N 1
ATOM 8943 C CA . SER B 2 386 ? -18.915 -0.441 19.419 1.00 65.93 386 SER B CA 1
ATOM 8944 C C . SER B 2 386 ? -20.072 -0.879 20.311 1.00 60.86 386 SER B C 1
ATOM 8945 O O . SER B 2 386 ? -20.044 -0.667 21.523 1.00 57.07 386 SER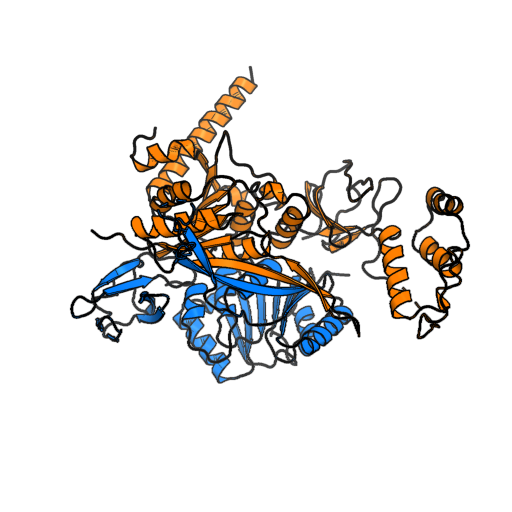 B O 1
ATOM 8953 N N . LEU B 2 387 ? -21.083 -1.497 19.709 1.00 53.50 387 LEU B N 1
ATOM 8954 C CA . LEU B 2 387 ? -22.330 -1.775 20.413 1.00 51.48 387 LEU B CA 1
ATOM 8955 C C . LEU B 2 387 ? -22.196 -2.861 21.477 1.00 49.13 387 LEU B C 1
ATOM 8956 O O . LEU B 2 387 ? -23.005 -2.922 22.404 1.00 51.43 387 LEU B O 1
ATOM 8972 N N . LEU B 2 388 ? -21.186 -3.715 21.353 1.00 45.78 388 LEU B N 1
ATOM 8973 C CA . LEU B 2 388 ? -20.986 -4.778 22.333 1.00 47.41 388 LEU B CA 1
ATOM 8974 C C . LEU B 2 388 ? -20.670 -4.215 23.710 1.00 53.20 388 LEU B C 1
ATOM 8975 O O . LEU B 2 388 ? -20.945 -4.851 24.728 1.00 54.37 388 LEU B O 1
ATOM 8991 N N . ASP B 2 389 ? -20.079 -3.027 23.739 1.00 54.53 389 ASP B N 1
ATOM 8992 C CA . ASP B 2 389 ? -19.692 -2.400 24.995 1.00 56.27 389 ASP B CA 1
ATOM 8993 C C . ASP B 2 389 ? -20.918 -2.166 25.874 1.00 53.99 389 ASP B C 1
ATOM 8994 O O . ASP B 2 389 ? -20.805 -2.048 27.089 1.00 54.72 389 ASP B O 1
ATOM 9003 N N . PHE B 2 390 ? -22.091 -2.114 25.253 1.00 46.58 390 PHE B N 1
ATOM 9004 C CA . PHE B 2 390 ? -23.333 -1.891 25.980 1.00 45.19 390 PHE B CA 1
ATOM 9005 C C . PHE B 2 390 ? -23.890 -3.185 26.558 1.00 44.78 390 PHE B C 1
ATOM 9006 O O . PHE B 2 390 ? -24.909 -3.170 27.249 1.00 44.24 390 PHE B O 1
ATOM 9023 N N . VAL B 2 391 ? -23.224 -4.302 26.283 1.00 44.92 391 VAL B N 1
ATOM 9024 C CA . VAL B 2 391 ? -23.775 -5.606 26.634 1.00 47.81 391 VAL B CA 1
ATOM 9025 C C . VAL B 2 391 ? -23.075 -6.234 27.837 1.00 46.46 391 VAL B C 1
ATOM 9026 O O . VAL B 2 391 ? -21.855 -6.194 27.953 1.00 45.30 391 VAL B O 1
ATOM 9039 N N . ALA B 2 392 ? -23.868 -6.835 28.719 1.00 45.87 392 ALA B N 1
ATOM 9040 C CA . ALA B 2 392 ? -23.345 -7.469 29.921 1.00 40.09 392 ALA B CA 1
ATOM 9041 C C . ALA B 2 392 ? -22.631 -8.774 29.561 1.00 43.01 392 ALA B C 1
ATOM 9042 O O . ALA B 2 392 ? -22.876 -9.340 28.501 1.00 44.48 392 ALA B O 1
ATOM 9049 N N . PRO B 2 393 ? -21.744 -9.257 30.447 1.00 44.80 393 PRO B N 1
ATOM 9050 C CA . PRO B 2 393 ? -21.043 -10.538 30.277 1.00 41.03 393 PRO B CA 1
ATOM 9051 C C . PRO B 2 393 ? -21.994 -11.729 30.292 1.00 40.21 393 PRO B C 1
ATOM 9052 O O . PRO B 2 393 ? -23.053 -11.652 30.915 1.00 41.31 393 PRO B O 1
ATOM 9063 N N . SER B 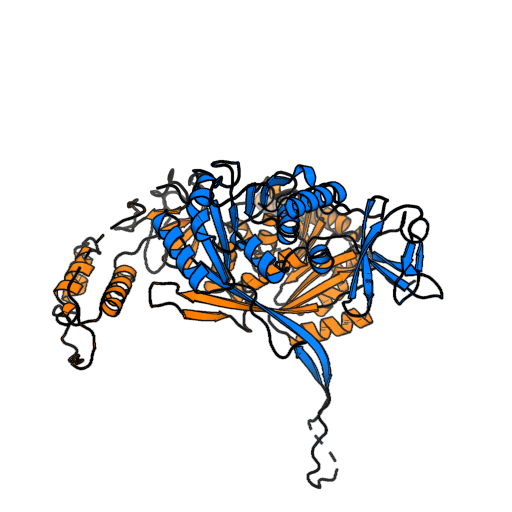2 394 ? -21.598 -12.818 29.641 1.00 37.47 394 SER B N 1
ATOM 9064 C CA . SER B 2 394 ? -22.420 -14.017 29.551 1.00 41.39 394 SER B CA 1
ATOM 9065 C C . SER B 2 394 ? -23.758 -13.706 28.880 1.00 37.44 394 SER B C 1
ATOM 9066 O O . SER B 2 394 ? -24.807 -14.158 29.334 1.00 40.08 394 SER B O 1
ATOM 9074 N N . ARG B 2 395 ? -23.716 -12.931 27.801 1.00 43.45 395 ARG B N 1
ATOM 9075 C CA . ARG B 2 395 ? -24.916 -12.645 27.021 1.00 39.82 395 ARG B CA 1
ATOM 9076 C C . ARG B 2 395 ? -24.684 -12.924 25.542 1.00 41.27 395 ARG B C 1
ATOM 9077 O O . ARG B 2 395 ? -23.595 -12.686 25.019 1.00 39.79 395 ARG B O 1
ATOM 9098 N N . PRO B 2 396 ? -25.714 -13.448 24.865 1.00 41.76 396 PRO B N 1
ATOM 9099 C CA . PRO B 2 396 ? -25.583 -13.787 23.447 1.00 42.85 396 PRO B CA 1
ATOM 9100 C C . PRO B 2 396 ? -25.749 -12.569 22.543 1.00 42.73 396 PRO B C 1
ATOM 9101 O O . PRO B 2 396 ? -26.515 -11.655 22.858 1.00 40.00 396 PRO B O 1
ATOM 9112 N N . PHE B 2 397 ? -25.028 -12.558 21.427 1.00 36.42 397 PHE B N 1
ATOM 9113 C CA . PHE B 2 397 ? -25.209 -11.539 20.409 1.00 39.69 397 PHE B CA 1
ATOM 9114 C C . PHE B 2 397 ? -25.286 -12.238 19.059 1.00 35.76 397 PHE B C 1
ATOM 9115 O O . PHE B 2 397 ? -24.716 -13.314 18.883 1.00 36.96 397 PHE B O 1
ATOM 9132 N N . VAL B 2 398 ? -25.991 -11.637 18.109 1.00 36.51 398 VAL B N 1
ATOM 9133 C CA . VAL B 2 398 ? -26.115 -12.222 16.782 1.00 37.10 398 VAL B CA 1
ATOM 9134 C C . VAL B 2 398 ? -26.018 -11.132 15.728 1.00 33.12 398 VAL B C 1
ATOM 9135 O O . VAL B 2 398 ? -26.732 -10.135 15.793 1.00 36.67 398 VAL B O 1
ATOM 9148 N N . VAL B 2 399 ? -25.125 -11.326 14.766 1.00 35.29 399 VAL B N 1
ATOM 9149 C CA . VAL B 2 399 ? -24.974 -10.392 13.664 1.00 39.03 399 VAL B CA 1
ATOM 9150 C C . VAL B 2 399 ? -25.348 -11.073 12.360 1.00 32.73 399 VAL B C 1
ATOM 9151 O O . VAL B 2 399 ? -24.810 -12.126 12.022 1.00 36.70 399 VAL B O 1
ATOM 9164 N N . TYR B 2 400 ? -26.274 -10.459 11.635 1.00 34.99 400 TYR B N 1
ATOM 9165 C CA . TYR B 2 400 ? -26.673 -10.936 10.324 1.00 35.56 400 TYR B CA 1
ATOM 9166 C C . TYR B 2 400 ? -25.890 -10.173 9.262 1.00 43.89 400 TYR B C 1
ATOM 9167 O O . TYR B 2 400 ? -25.540 -9.013 9.464 1.00 39.24 400 TYR B O 1
ATOM 9185 N N . CYS B 2 401 ? -25.613 -10.828 8.139 1.00 42.77 401 CYS B N 1
ATOM 9186 C CA . CYS B 2 401 ? -25.072 -10.152 6.963 1.00 41.51 401 CYS B CA 1
ATOM 9187 C C . CYS B 2 401 ? -25.502 -10.917 5.728 1.00 36.73 401 CYS B C 1
ATOM 9188 O O . CYS B 2 401 ? -25.453 -12.146 5.696 1.00 38.37 401 CYS B O 1
ATOM 9196 N N . GLN B 2 402 ? -25.917 -10.186 4.707 1.00 41.44 402 GLN B N 1
ATOM 9197 C CA . GLN B 2 402 ? -26.244 -10.794 3.429 1.00 38.47 402 GLN B CA 1
ATOM 9198 C C . GLN B 2 402 ? -25.035 -11.502 2.815 1.00 39.53 402 GLN B C 1
ATOM 9199 O O . GLN B 2 402 ? -25.188 -12.437 2.033 1.00 41.16 402 GLN B O 1
ATOM 9213 N N . TYR B 2 403 ? -23.836 -11.057 3.182 1.00 39.31 403 TYR B N 1
ATOM 9214 C CA . TYR B 2 403 ? -22.595 -11.574 2.604 1.00 40.39 403 TYR B CA 1
ATOM 9215 C C . TYR B 2 403 ? -21.711 -12.178 3.677 1.00 34.35 403 TYR B C 1
ATOM 9216 O O . TYR B 2 403 ? -21.743 -11.757 4.832 1.00 42.69 403 TYR B O 1
ATOM 9234 N N . LYS B 2 404 ? -20.914 -13.165 3.291 1.00 35.74 404 LYS B N 1
ATOM 9235 C CA . LYS B 2 404 ? -20.084 -13.875 4.251 1.00 41.46 404 LYS B CA 1
ATOM 9236 C C . LYS B 2 404 ? -18.806 -13.115 4.583 1.00 45.91 404 LYS B C 1
ATOM 9237 O O . LYS B 2 404 ? -18.364 -13.099 5.736 1.00 36.97 404 LYS B O 1
ATOM 9256 N N . GLU B 2 405 ? -18.212 -12.495 3.568 1.00 42.46 405 GLU B N 1
ATOM 9257 C CA . GLU B 2 405 ? -16.867 -11.945 3.692 1.00 42.57 405 GLU B CA 1
ATOM 9258 C C . GLU B 2 405 ? -16.713 -10.973 4.874 1.00 37.01 405 GLU B C 1
ATOM 9259 O O . GLU B 2 405 ? -15.772 -11.097 5.656 1.00 41.79 405 GLU B O 1
ATOM 9271 N N . PRO B 2 406 ? -17.648 -10.025 5.027 1.00 33.26 406 PRO B N 1
ATOM 9272 C CA . PRO B 2 406 ? -17.591 -9.078 6.149 1.00 41.76 406 PRO B CA 1
ATOM 9273 C C . PRO B 2 406 ? -17.654 -9.743 7.523 1.00 48.69 406 PRO B C 1
ATOM 9274 O O . PRO B 2 406 ? -17.126 -9.192 8.489 1.00 42.36 406 PRO B O 1
ATOM 9285 N N . LEU B 2 407 ? -18.310 -10.895 7.618 1.00 48.31 407 LEU B N 1
ATOM 9286 C CA . LEU B 2 407 ? -18.393 -11.605 8.889 1.00 42.83 407 LEU B CA 1
ATOM 9287 C C . LEU B 2 407 ? -17.070 -12.308 9.176 1.00 39.59 407 LEU B C 1
ATOM 9288 O O . LEU B 2 407 ? -16.705 -12.515 10.336 1.00 41.51 407 LEU B O 1
ATOM 9304 N N . LEU B 2 408 ? -16.339 -12.662 8.124 1.00 41.33 408 LEU B N 1
ATOM 9305 C CA . LEU B 2 408 ? -15.003 -13.224 8.305 1.00 46.92 408 LEU B CA 1
ATOM 9306 C C . LEU B 2 408 ? -14.091 -12.199 8.971 1.00 51.18 408 LEU B C 1
ATOM 9307 O O . LEU B 2 408 ? -13.291 -12.537 9.842 1.00 49.33 408 LEU B O 1
ATOM 9323 N N . GLU B 2 409 ? -14.205 -10.944 8.547 1.00 48.91 409 GLU B N 1
ATOM 9324 C CA . GLU B 2 409 ? -13.417 -9.873 9.141 1.00 60.58 409 GLU B CA 1
ATOM 9325 C C . GLU B 2 409 ? -13.871 -9.638 10.569 1.00 55.44 409 GLU B C 1
ATOM 9326 O O . GLU B 2 409 ? -13.050 -9.496 11.478 1.00 56.66 409 GLU B O 1
ATOM 9338 N N . CYS B 2 410 ? -15.186 -9.589 10.752 1.00 48.27 410 CYS B N 1
ATOM 9339 C CA . CYS B 2 410 ? -15.774 -9.298 12.051 1.00 51.10 410 CYS B CA 1
ATOM 9340 C C . CYS B 2 410 ? -15.356 -10.362 13.055 1.00 48.40 410 CYS B C 1
ATOM 9341 O O . CYS B 2 410 ? -15.143 -10.074 14.233 1.00 52.65 410 CYS B O 1
ATOM 9349 N N . TYR B 2 411 ? -15.221 -11.592 12.571 1.00 45.00 411 TYR B N 1
ATOM 9350 C CA . TYR B 2 411 ? -14.799 -12.713 13.400 1.00 47.94 411 TYR B CA 1
ATOM 9351 C C . TYR B 2 411 ? -13.376 -12.482 13.892 1.00 53.37 411 TYR B C 1
ATOM 9352 O O . TYR B 2 411 ? -13.068 -12.677 15.069 1.00 50.07 411 TYR B O 1
ATOM 9370 N N . THR B 2 412 ? -12.508 -12.071 12.974 1.00 49.32 412 THR B N 1
ATOM 9371 C CA . THR B 2 412 ? -11.094 -11.884 13.284 1.00 62.66 412 THR B CA 1
ATOM 9372 C C . THR B 2 412 ? -10.904 -10.715 14.245 1.00 52.44 412 THR B C 1
ATOM 9373 O O . THR B 2 412 ? -10.092 -10.786 15.162 1.00 58.99 412 THR B O 1
ATOM 9384 N N . LYS B 2 413 ? -11.664 -9.647 14.032 1.00 43.72 413 LYS B N 1
ATOM 9385 C CA . LYS B 2 413 ? -11.550 -8.444 14.849 1.00 51.73 413 LYS B CA 1
ATOM 9386 C C . LYS B 2 413 ? -12.157 -8.620 16.236 1.00 58.04 413 LYS B C 1
ATOM 9387 O O . LYS B 2 413 ? -11.734 -7.964 17.190 1.00 56.33 413 LYS B O 1
ATOM 9406 N N . LEU B 2 414 ? -13.146 -9.500 16.351 1.00 51.25 414 LEU B N 1
ATOM 9407 C CA . LEU B 2 414 ? -13.717 -9.820 17.653 1.00 53.59 414 LEU B CA 1
ATOM 9408 C C . LEU B 2 414 ? -12.706 -10.613 18.461 1.00 53.56 414 LEU B C 1
ATOM 9409 O O . LEU B 2 414 ? -12.654 -10.529 19.688 1.00 54.33 414 LEU B O 1
ATOM 9425 N N . ARG B 2 415 ? -11.884 -11.371 17.751 1.00 53.57 415 ARG B N 1
ATOM 9426 C CA . ARG B 2 415 ? -10.877 -12.199 18.380 1.00 65.16 415 ARG B CA 1
ATOM 9427 C C . ARG B 2 415 ? -9.658 -11.381 18.800 1.00 64.57 415 ARG B C 1
ATOM 9428 O O . ARG B 2 415 ? -8.882 -11.802 19.658 1.00 58.76 415 ARG B O 1
ATOM 9449 N N . GLU B 2 416 ? -9.493 -10.214 18.187 1.00 64.64 416 GLU B N 1
ATOM 9450 C CA . GLU B 2 416 ? -8.437 -9.288 18.574 1.00 64.54 416 GLU B CA 1
ATOM 9451 C C . GLU B 2 416 ? -8.893 -8.503 19.790 1.00 59.38 416 GLU B C 1
ATOM 9452 O O . GLU B 2 416 ? -8.135 -8.306 20.739 1.00 63.09 416 GLU B O 1
ATOM 9464 N N . ARG B 2 417 ? -10.143 -8.054 19.745 1.00 54.75 417 ARG B N 1
ATOM 9465 C CA . ARG B 2 417 ? -10.734 -7.282 20.826 1.00 58.39 417 ARG B CA 1
ATOM 9466 C C . ARG B 2 417 ? -10.877 -8.115 22.095 1.00 60.89 417 ARG B C 1
ATOM 9467 O O . ARG B 2 417 ? -10.712 -7.608 23.206 1.00 59.68 417 ARG B O 1
ATOM 9488 N N . GLY B 2 418 ? -11.189 -9.395 21.924 1.00 61.29 418 GLY B N 1
ATOM 9489 C CA . GLY B 2 418 ? -11.500 -10.259 23.046 1.00 54.46 418 GLY B CA 1
ATOM 9490 C C . GLY B 2 418 ? -12.879 -9.941 23.588 1.00 55.98 418 GLY B C 1
ATOM 9491 O O . GLY B 2 418 ? -13.608 -9.138 23.003 1.00 51.01 418 GLY B O 1
ATOM 9495 N N . GLY B 2 419 ? -13.243 -10.567 24.703 1.00 56.52 419 GLY B N 1
ATOM 9496 C CA . GLY B 2 419 ? -14.525 -10.304 25.333 1.00 53.98 419 GLY B CA 1
ATOM 9497 C C . GLY B 2 419 ? -15.655 -11.142 24.761 1.00 48.46 419 GLY B C 1
ATOM 9498 O O . GLY B 2 419 ? -16.825 -10.868 25.013 1.00 50.12 419 GLY B O 1
ATOM 9502 N N . VAL B 2 420 ? -15.304 -12.161 23.985 1.00 46.68 420 VAL B N 1
ATOM 9503 C CA . VAL B 2 420 ? -16.300 -13.040 23.389 1.00 50.43 420 VAL B CA 1
ATOM 9504 C C . VAL B 2 420 ? -15.841 -14.485 23.451 1.00 48.31 420 VAL B C 1
ATOM 9505 O O . VAL B 2 420 ? -14.652 -14.763 23.577 1.00 49.59 420 VAL B O 1
ATOM 9518 N N . ILE B 2 421 ? -16.793 -15.405 23.350 1.00 44.52 421 ILE B N 1
ATOM 9519 C CA . ILE B 2 421 ? -16.482 -16.825 23.354 1.00 47.36 421 ILE B CA 1
ATOM 9520 C C . ILE B 2 421 ? -17.514 -17.594 22.535 1.00 47.36 421 ILE B C 1
ATOM 9521 O O . ILE B 2 421 ? -18.606 -17.085 22.272 1.00 40.50 421 ILE B O 1
ATOM 9537 N N . ASN B 2 422 ? -17.157 -18.812 22.131 1.00 44.84 422 ASN B N 1
ATOM 9538 C CA . ASN B 2 422 ? -18.037 -19.669 21.341 1.00 52.62 422 ASN B CA 1
ATOM 9539 C C . ASN B 2 422 ? -18.510 -18.978 20.069 1.00 47.32 422 ASN B C 1
ATOM 9540 O O . ASN B 2 422 ? -19.686 -19.058 19.716 1.00 44.95 422 ASN B O 1
ATOM 9551 N N . LEU B 2 423 ? -17.594 -18.300 19.384 1.00 44.39 423 LEU B N 1
ATOM 9552 C CA . LEU B 2 423 ? -17.916 -17.658 18.120 1.00 47.51 423 LEU B CA 1
ATOM 9553 C C . LEU B 2 423 ? -18.286 -18.694 17.071 1.00 47.95 423 LEU B C 1
ATOM 9554 O O . LEU B 2 423 ? -17.630 -19.724 16.939 1.00 49.80 423 LEU B O 1
ATOM 9570 N N . ARG B 2 424 ? -19.334 -18.399 16.311 1.00 44.25 424 ARG B N 1
ATOM 9571 C CA . ARG B 2 424 ? -19.879 -19.343 15.351 1.00 42.69 424 ARG B CA 1
ATOM 9572 C C . ARG B 2 424 ? -20.341 -18.572 14.125 1.00 40.08 424 ARG B C 1
ATOM 9573 O O . ARG B 2 424 ? -21.167 -17.666 14.228 1.00 38.86 424 ARG B O 1
ATOM 9594 N N . LEU B 2 425 ? -19.775 -18.911 12.973 1.00 39.65 425 LEU B N 1
ATOM 9595 C CA . LEU B 2 425 ? -20.201 -18.349 11.708 1.00 41.27 425 LEU B CA 1
ATOM 9596 C C . LEU B 2 425 ? -21.085 -19.404 11.043 1.00 39.51 425 LEU B C 1
ATOM 9597 O O . LEU B 2 425 ? -20.626 -20.512 10.775 1.00 37.27 425 LEU B O 1
ATOM 9613 N N . SER B 2 426 ? -22.347 -19.077 10.777 1.00 41.16 426 SER B N 1
ATOM 9614 C CA . SER B 2 426 ? -23.298 -20.094 10.327 1.00 39.82 426 SER B CA 1
ATOM 9615 C C . SER B 2 426 ? -24.190 -19.607 9.200 1.00 37.38 426 SER B C 1
ATOM 9616 O O . SER B 2 426 ? -24.285 -18.415 8.913 1.00 36.62 426 SER B O 1
ATOM 9624 N N . GLU B 2 427 ? -24.852 -20.566 8.572 1.00 39.59 427 GLU B N 1
ATOM 9625 C CA . GLU B 2 427 ? -25.841 -20.300 7.552 1.00 41.23 427 GLU B CA 1
ATOM 9626 C C . GLU B 2 427 ? -26.860 -21.436 7.622 1.00 37.92 427 GLU B C 1
ATOM 9627 O O . GLU B 2 427 ? -26.508 -22.566 7.961 1.00 38.05 427 GLU B O 1
ATOM 9639 N N . THR B 2 428 ? -28.121 -21.152 7.321 1.00 40.52 428 THR B N 1
ATOM 9640 C CA . THR B 2 428 ? -29.091 -22.229 7.163 1.00 31.94 428 THR B CA 1
ATOM 9641 C C . THR B 2 428 ? -29.564 -22.334 5.718 1.00 40.76 428 THR B C 1
ATOM 9642 O O . THR B 2 428 ? -29.721 -21.331 5.028 1.00 41.27 428 THR B O 1
ATOM 9653 N N . TRP B 2 429 ? -29.747 -23.568 5.267 1.00 37.97 429 TRP B N 1
ATOM 9654 C CA . TRP B 2 429 ? -30.428 -23.843 4.017 1.00 46.04 429 TRP B CA 1
ATOM 9655 C C . TRP B 2 429 ? -31.799 -24.416 4.334 1.00 40.85 429 TRP B C 1
ATOM 9656 O O . TRP B 2 429 ? -31.993 -25.073 5.353 1.00 40.49 429 TRP B O 1
ATOM 9677 N N . LEU B 2 430 ? -32.746 -24.174 3.447 1.00 37.61 430 LEU B N 1
ATOM 9678 C CA . LEU B 2 430 ? -34.117 -24.568 3.680 1.00 36.38 430 LEU B CA 1
ATOM 9679 C C . LEU B 2 430 ? -34.653 -25.252 2.442 1.00 42.27 430 LEU B C 1
ATOM 9680 O O . LEU B 2 430 ? -34.571 -24.707 1.345 1.00 38.43 430 LEU B O 1
ATOM 9696 N N . ARG B 2 431 ? -35.192 -26.450 2.611 1.00 27.76 431 ARG B N 1
ATOM 9697 C CA . ARG B 2 431 ? -35.801 -27.157 1.500 1.00 33.67 431 ARG B CA 1
ATOM 9698 C C . ARG B 2 431 ? -37.269 -27.400 1.808 1.00 39.00 431 ARG B C 1
ATOM 9699 O O . ARG B 2 431 ? -37.620 -27.776 2.926 1.00 34.61 431 ARG B O 1
ATOM 9720 N N . ASN B 2 432 ? -38.132 -27.153 0.829 1.00 32.11 432 ASN B N 1
ATOM 9721 C CA . ASN B 2 432 ? -39.548 -27.452 0.980 1.00 28.88 432 ASN B CA 1
ATOM 9722 C C . ASN B 2 432 ? -39.944 -28.628 0.097 1.00 34.81 432 ASN B C 1
ATOM 9723 O O . ASN B 2 432 ? -39.252 -28.959 -0.872 1.00 34.07 432 ASN B O 1
ATOM 9734 N N . TYR B 2 433 ? -41.070 -29.247 0.428 1.00 30.83 433 TYR B N 1
ATOM 9735 C CA . TYR B 2 433 ? -41.460 -30.509 -0.181 1.00 34.83 433 TYR B CA 1
ATOM 9736 C C . TYR B 2 433 ? -42.907 -30.511 -0.631 1.00 38.98 433 TYR B C 1
ATOM 9737 O O . TYR B 2 433 ? -43.779 -29.964 0.037 1.00 35.15 433 TYR B O 1
ATOM 9755 N N . GLN B 2 434 ? -43.141 -31.126 -1.785 1.00 34.83 434 GLN B N 1
ATOM 9756 C CA . GLN B 2 434 ? -44.474 -31.489 -2.210 1.00 34.38 434 GLN B CA 1
ATOM 9757 C C . GLN B 2 434 ? -44.722 -32.871 -1.636 1.00 34.01 434 GLN B C 1
ATOM 9758 O O . GLN B 2 434 ? -43.946 -33.791 -1.882 1.00 34.59 434 GLN B O 1
ATOM 9772 N N . VAL B 2 435 ? -45.775 -33.013 -0.843 1.00 33.56 435 VAL B N 1
ATOM 9773 C CA . VAL B 2 435 ? -46.123 -34.302 -0.258 1.00 40.22 435 VAL B CA 1
ATOM 9774 C C . VAL B 2 435 ? -47.538 -34.683 -0.680 1.00 45.85 435 VAL B C 1
ATOM 9775 O O . VAL B 2 435 ? -48.512 -34.210 -0.105 1.00 42.64 435 VAL B O 1
ATOM 9788 N N . LEU B 2 436 ? -47.623 -35.512 -1.715 1.00 36.55 436 LEU B N 1
ATOM 9789 C CA . LEU B 2 436 ? -48.884 -36.017 -2.250 1.00 43.00 436 LEU B CA 1
ATOM 9790 C C . LEU B 2 436 ? -48.729 -37.474 -2.679 1.00 44.16 436 LEU B C 1
ATOM 9791 O O . LEU B 2 436 ? -47.638 -37.891 -3.063 1.00 44.09 436 LEU B O 1
ATOM 9807 N N . PRO B 2 437 ? -49.828 -38.245 -2.650 1.00 52.00 437 PRO B N 1
ATOM 9808 C CA . PRO B 2 437 ? -49.797 -39.670 -3.008 1.00 48.85 437 PRO B CA 1
ATOM 9809 C C . PRO B 2 437 ? -49.096 -39.945 -4.343 1.00 45.59 437 PRO B C 1
ATOM 9810 O O . PRO B 2 437 ? -49.515 -39.426 -5.378 1.00 44.80 437 PRO B O 1
ATOM 9821 N N . ASP B 2 438 ? -48.033 -40.745 -4.305 1.00 44.00 438 ASP B N 1
ATOM 9822 C CA . ASP B 2 438 ? -47.293 -41.132 -5.503 1.00 46.61 438 ASP B CA 1
ATOM 9823 C C . ASP B 2 438 ? -46.643 -39.950 -6.221 1.00 40.59 438 ASP B C 1
ATOM 9824 O O . ASP B 2 438 ? -46.159 -40.099 -7.343 1.00 46.99 438 ASP B O 1
ATOM 9833 N N . ARG B 2 439 ? -46.600 -38.788 -5.567 1.00 41.39 439 ARG B N 1
ATOM 9834 C CA . ARG B 2 439 ? -46.065 -37.580 -6.195 1.00 39.27 439 ARG B CA 1
ATOM 9835 C C . ARG B 2 439 ? -45.276 -36.706 -5.221 1.00 38.54 439 ARG B C 1
ATOM 9836 O O . ARG B 2 439 ? -45.403 -35.485 -5.229 1.00 43.03 439 ARG B O 1
ATOM 9857 N N . SER B 2 440 ? -44.446 -37.334 -4.401 1.00 39.05 440 SER B N 1
ATOM 9858 C CA . SER B 2 440 ? -43.711 -36.621 -3.367 1.00 33.16 440 SER B CA 1
ATOM 9859 C C . SER B 2 440 ? -42.296 -36.292 -3.820 1.00 35.27 440 SER B C 1
ATOM 9860 O O . SER B 2 440 ? -41.578 -37.151 -4.319 1.00 38.68 440 SER B O 1
ATOM 9868 N N . HIS B 2 441 ? -41.891 -35.044 -3.640 1.00 34.86 441 HIS B N 1
ATOM 9869 C CA . HIS B 2 441 ? -40.521 -34.665 -3.930 1.00 34.84 441 HIS B CA 1
ATOM 9870 C C . HIS B 2 441 ? -40.214 -33.274 -3.393 1.00 36.41 441 HIS B C 1
ATOM 9871 O O . HIS B 2 441 ? -41.121 -32.518 -3.042 1.00 35.01 441 HIS B O 1
ATOM 9886 N N . PRO B 2 442 ? -38.922 -32.941 -3.315 1.00 38.30 442 PRO B N 1
ATOM 9887 C CA . PRO B 2 442 ? -38.519 -31.596 -2.916 1.00 36.82 442 PRO B CA 1
ATOM 9888 C C . PRO B 2 442 ? -38.964 -30.620 -3.981 1.00 31.51 442 PRO B C 1
ATOM 9889 O O . PRO B 2 442 ? -39.089 -30.994 -5.150 1.00 41.20 442 PRO B O 1
ATOM 9900 N N . LYS B 2 443 ? -39.219 -29.385 -3.581 1.00 36.68 443 LYS B N 1
ATOM 9901 C CA . LYS B 2 443 ? -39.474 -28.327 -4.532 1.00 39.01 443 LYS B CA 1
ATOM 9902 C C . LYS B 2 443 ? -38.201 -27.491 -4.628 1.00 44.14 443 LYS B C 1
ATOM 9903 O O . LYS B 2 443 ? -37.358 -27.741 -5.488 1.00 44.16 443 LYS B O 1
ATOM 9922 N N . LEU B 2 444 ? -38.030 -26.549 -3.707 1.00 41.71 444 LEU B N 1
ATOM 9923 C CA . LEU B 2 444 ? -36.901 -25.631 -3.761 1.00 38.55 444 LEU B CA 1
ATOM 9924 C C . LEU B 2 444 ? -35.947 -25.806 -2.599 1.00 42.49 444 LEU B C 1
ATOM 9925 O O . LEU B 2 444 ? -36.363 -26.047 -1.466 1.00 40.41 444 LEU B O 1
ATOM 9941 N N . LEU B 2 445 ? -34.663 -25.652 -2.895 1.00 41.16 445 LEU B N 1
ATOM 9942 C CA . LEU B 2 445 ? -33.633 -25.581 -1.876 1.00 44.78 445 LEU B CA 1
ATOM 9943 C C . LEU B 2 445 ? -33.164 -24.126 -1.805 1.00 53.24 445 LEU B C 1
ATOM 9944 O O . LEU B 2 445 ? -32.460 -23.644 -2.692 1.00 45.21 445 LEU B O 1
ATOM 9960 N N . MET B 2 446 ? -33.596 -23.416 -0.770 1.00 47.31 446 MET B N 1
ATOM 9961 C CA . MET B 2 446 ? -33.218 -22.024 -0.590 1.00 47.69 446 MET B CA 1
ATOM 9962 C C . MET B 2 446 ? -31.831 -21.988 0.040 1.00 57.21 446 MET B C 1
ATOM 9963 O O . MET B 2 446 ? -31.634 -22.440 1.170 1.00 46.03 446 MET B O 1
ATOM 9977 N N . SER B 2 447 ? -30.871 -21.459 -0.710 1.00 51.49 447 SER B N 1
ATOM 9978 C CA . SER B 2 447 ? -29.469 -21.504 -0.320 1.00 51.85 447 SER B CA 1
ATOM 9979 C C . SER B 2 447 ? -28.722 -20.239 -0.750 1.00 60.53 447 SER B C 1
ATOM 9980 O O . SER B 2 447 ? -28.971 -19.702 -1.831 1.00 52.06 447 SER B O 1
ATOM 9988 N N . GLY B 2 448 ? -27.815 -19.768 0.106 1.00 54.03 448 GLY B N 1
ATOM 9989 C CA . GLY B 2 448 ? -26.916 -18.677 -0.231 1.00 53.66 448 GLY B CA 1
ATOM 9990 C C . GLY B 2 448 ? -27.511 -17.279 -0.314 1.00 50.51 448 GLY B C 1
ATOM 9991 O O . GLY B 2 448 ? -26.784 -16.294 -0.176 1.00 62.49 448 GLY B O 1
ATOM 9995 N N . GLY B 2 449 ? -28.815 -17.179 -0.553 1.00 62.50 449 GLY B N 1
ATOM 9996 C CA . GLY B 2 449 ? -29.468 -15.889 -0.705 1.00 55.66 449 GLY B CA 1
ATOM 9997 C C . GLY B 2 449 ? -30.379 -15.573 0.462 1.00 61.55 449 GLY B C 1
ATOM 9998 O O . GLY B 2 449 ? -31.339 -14.808 0.327 1.00 49.86 449 GLY B O 1
ATOM 10002 N N . GLY B 2 450 ? -30.083 -16.187 1.604 1.00 54.26 450 GLY B N 1
ATOM 10003 C CA . GLY B 2 450 ? -30.869 -15.999 2.808 1.00 50.86 450 GLY B CA 1
ATOM 10004 C C . GLY B 2 450 ? -30.040 -15.445 3.946 1.00 40.19 450 GLY B C 1
ATOM 10005 O O . GLY B 2 450 ? -30.554 -15.229 5.041 1.00 39.28 450 GLY B O 1
ATOM 10009 N N . GLY B 2 451 ? -28.749 -15.245 3.690 1.00 48.80 451 GLY B N 1
ATOM 10010 C CA . GLY B 2 451 ? -27.878 -14.547 4.618 1.00 42.35 451 GLY B CA 1
ATOM 10011 C C . GLY B 2 451 ? -27.011 -15.447 5.483 1.00 38.79 451 GLY B C 1
ATOM 10012 O O . GLY B 2 451 ? -27.148 -16.669 5.453 1.00 40.76 451 GLY B O 1
ATOM 10016 N N . TYR B 2 452 ? -26.122 -14.826 6.259 1.00 36.30 452 TYR B N 1
ATOM 10017 C CA . TYR B 2 452 ? -25.195 -15.535 7.137 1.00 36.82 452 TYR B CA 1
ATOM 10018 C C . TYR B 2 452 ? -25.297 -14.961 8.540 1.00 37.98 452 TYR B C 1
ATOM 10019 O O . TYR B 2 452 ? -25.719 -13.820 8.717 1.00 36.47 452 TYR B O 1
ATOM 10037 N N . LEU B 2 453 ? -24.897 -15.744 9.535 1.00 37.06 453 LEU B N 1
ATOM 10038 C CA . LEU B 2 453 ? -24.959 -15.297 10.915 1.00 37.49 453 LEU B CA 1
ATOM 10039 C C . LEU B 2 453 ? -23.636 -15.498 11.628 1.00 35.75 453 LEU B C 1
ATOM 10040 O O . LEU B 2 453 ? -22.988 -16.531 11.490 1.00 34.71 453 LEU B O 1
ATOM 10056 N N . LEU B 2 454 ? -23.254 -14.502 12.411 1.00 34.15 454 LEU B N 1
ATOM 10057 C CA . LEU B 2 454 ? -22.112 -14.619 13.293 1.00 32.86 454 LEU B CA 1
ATOM 10058 C C . LEU B 2 454 ? -22.640 -14.423 14.711 1.00 35.74 454 LEU B C 1
ATOM 10059 O O . LEU B 2 454 ? -23.229 -13.386 15.020 1.00 36.30 454 LEU B O 1
ATOM 10075 N N . SER B 2 455 ? -22.445 -15.421 15.569 1.00 37.92 455 SER B N 1
ATOM 10076 C CA . SER B 2 455 ? -23.041 -15.410 16.899 1.00 40.08 455 SER B CA 1
ATOM 10077 C C . SER B 2 455 ? -22.000 -15.804 17.936 1.00 39.65 455 SER B C 1
ATOM 10078 O O . SER B 2 455 ? -20.962 -16.366 17.597 1.00 40.24 455 SER B O 1
ATOM 10086 N N . GLY B 2 456 ? -22.279 -15.502 19.199 1.00 39.75 456 GLY B N 1
ATOM 10087 C CA . GLY B 2 456 ? -21.431 -15.950 20.290 1.00 42.22 456 GLY B CA 1
ATOM 10088 C C . GLY B 2 456 ? -21.934 -15.433 21.624 1.00 37.82 456 GLY B C 1
ATOM 10089 O O . GLY B 2 456 ? -23.020 -14.868 21.697 1.00 35.52 456 GLY B O 1
ATOM 10093 N N . PHE B 2 457 ? -21.148 -15.625 22.678 1.00 37.63 457 PHE B N 1
ATOM 10094 C CA . PHE B 2 457 ? -21.469 -15.058 23.981 1.00 38.86 457 PHE B CA 1
ATOM 10095 C C . PHE B 2 457 ? -20.407 -14.055 24.417 1.00 42.58 457 PHE B C 1
ATOM 10096 O O . PHE B 2 457 ? -19.228 -14.222 24.118 1.00 46.04 457 PHE B O 1
ATOM 10113 N N . THR B 2 458 ? -20.833 -13.010 25.119 1.00 43.58 458 THR B N 1
ATOM 10114 C CA . THR B 2 458 ? -19.903 -12.066 25.719 1.00 44.75 458 THR B CA 1
ATOM 10115 C C . THR B 2 458 ? -19.279 -12.687 26.958 1.00 50.82 458 THR B C 1
ATOM 10116 O O . THR B 2 458 ? -19.894 -13.534 27.613 1.00 38.70 458 THR B O 1
ATOM 10127 N N . VAL B 2 459 ? -18.065 -12.255 27.276 1.00 45.57 459 VAL B N 1
ATOM 10128 C CA . VAL B 2 459 ? -17.421 -12.625 28.525 1.00 47.87 459 VAL B CA 1
ATOM 10129 C C . VAL B 2 459 ? -16.696 -11.415 29.090 1.00 53.49 459 VAL B C 1
ATOM 10130 O O . VAL B 2 459 ? -16.568 -10.388 28.423 1.00 45.43 459 VAL B O 1
ATOM 10142 N N . ALA B 2 460 ? -16.222 -11.548 30.324 1.00 53.34 460 ALA B N 1
ATOM 10143 C CA . ALA B 2 460 ? -15.490 -10.481 30.988 1.00 58.24 460 ALA B CA 1
ATOM 10144 C C . ALA B 2 460 ? -14.128 -10.303 30.329 1.00 61.52 460 ALA B C 1
ATOM 10145 O O . ALA B 2 460 ? -13.465 -11.278 29.971 1.00 60.85 460 ALA B O 1
ATOM 10152 N N . MET B 2 461 ? -13.718 -9.047 30.181 1.00 78.29 461 MET B N 1
ATOM 10153 C CA . MET B 2 461 ? -12.433 -8.708 29.585 1.00 77.68 461 MET B CA 1
ATOM 10154 C C . MET B 2 461 ? -11.331 -8.930 30.612 1.00 78.11 461 MET B C 1
ATOM 10155 O O . MET B 2 461 ? -11.581 -8.894 31.816 1.00 78.50 461 MET B O 1
ATOM 10169 N N . ASP B 2 462 ? -10.112 -9.150 30.133 1.00 97.49 462 ASP B N 1
ATOM 10170 C CA . ASP B 2 462 ? -8.966 -9.355 31.012 1.00 109.65 462 ASP B CA 1
ATOM 10171 C C . ASP B 2 462 ? -8.458 -8.033 31.589 1.00 107.42 462 ASP B C 1
ATOM 10172 O O . ASP B 2 462 ? -8.359 -7.031 30.881 1.00 108.68 462 ASP B O 1
ATOM 10181 N N . ASN B 2 463 ? -8.141 -8.037 32.881 1.00 112.78 463 ASN B N 1
ATOM 10182 C CA . ASN B 2 463 ? -7.608 -6.855 33.550 1.00 120.59 463 ASN B CA 1
ATOM 10183 C C . ASN B 2 463 ? -6.574 -7.230 34.607 1.00 110.10 463 ASN B C 1
ATOM 10184 O O . ASN B 2 463 ? -6.887 -7.911 35.584 1.00 105.96 463 ASN B O 1
#

Organism: Homo sapiens (NCBI:txid9606)

Radius of gyration: 27.74 Å; Cα contacts (8 Å, |Δi|>4): 1378; chains: 2; bounding box: 83×73×82 Å

Sequence (653 aa):
MSFVAYEELIKEGDTAILSLGHGAMVAVRVQRGAQTQTRHGVLRHSVDLIGRPFGSKVTCGRGGWVYVLHPTPELWTLNLPHRTQILYSTDIALITMMLELRPGSVVCESGTGSGSVSHAIIRTIAPTGHLHTVEFHQQRAEKAREEFQEHRVGRWVTVRTQDVCRSGFGVSHVADAVFLDIPSPWEAVGHAWDALKVEGGRFCSFSPCIEQVQRTCQALAARGFSELSTLEVLPQVYNVRTVSLPPPDLGTGDTSPFRSGTPMKEAVGHTGYLTFATKTPGHRIRDGDFVVLKREDVFKAVQVQRRKKVTFEKQWFYLDNVIGHSYGTAFEVTSGGSLQPKKKRKEAGTDNRNIVDDGKSQKLTQDDIKALKDKGIKGEEIVQQLIENSTTFRDKTEFAQDKYIKKKKKKYEAIITVVKPSTRILSIMYYAREPGKINHMRYDTLAQMLTLGNIRAGNKMIVMETCAGLVLGAMMERMGGFGSIIQLYPGGGPVRAATACFGFPKSFLSGLYEFPLNKVDSLLHGTFSKDYIQEKQRRQEEQRKRHLEAAALLSERNADGLIVASRFHPTPLLLSLLDFVAPSRPFVVYCQYKEPLLECYTKLRERGGVINLRLSETWLRNYQVLPDRSHPKLLMSGGGGYLLSGFTVAMDN

InterPro domains:
  IPR014816 tRNA (1-methyladenosine) methyltransferase catalytic subunit Gcd14 [PIRSF017269] (6-287)
  IPR014816 tRNA (1-methyladenosine) methyltransferase catalytic subunit Gcd14 [PS51620] (13-287)
  IPR014816 tRNA (1-methyladenosine) methyltransferase catalytic subunit Gcd14 [PTHR12133] (1-288)
  IPR029063 S-adenosyl-L-methionine-dependent methyltransferase superfamily [G3DSA:3.40.50.150] (73-289)
  IPR029063 S-adenosyl-L-methionine-dependent methyltransferase superfamily [SSF53335] (9-286)
  IPR049470 tRNA (adenine(58)-N(1))-methyltransferase catalytic subunit TRM61, C-terminal [PF08704] (64-286)